Protein 7VCM (pdb70)

Solvent-accessible surface area: 34920 Å² total

Organism: Aequorea victoria (NCBI:txid6100)

Radius of gyration: 33.32 Å; Cα contacts (8 Å, |Δi|>4): 1796; chains: 2; bounding box: 73×78×94 Å

B-factor: mean 25.54, std 14.05, range [4.65, 97.0]

GO terms:
  GO:0006091 generation of precursor metabolites and energy (P, TAS)
  GO:0008218 bioluminescence (P, TAS)

Structure (mmCIF, N/CA/C/O backbone):
data_7VCM
#
_entry.id   7VCM
#
_cell.length_a   46.827
_cell.length_b   49.319
_cell.length_c   83.683
_cell.angle_alpha   89.960
_cell.angle_beta   89.970
_cell.angle_gamma   80.950
#
_symmetry.space_group_name_H-M   'P 1'
#
loop_
_entity.id
_entity.type
_entity.pdbx_description
1 polymer 'Green fluorescent protein,Potassium binding protein Kbp,Green fluorescent protein'
2 non-polymer 'POTASSIUM ION'
3 water water
#
loop_
_atom_site.group_PDB
_atom_site.id
_atom_site.type_symbol
_atom_site.label_atom_id
_atom_site.label_alt_id
_atom_site.label_comp_id
_atom_site.label_asym_id
_atom_site.label_entity_id
_atom_site.label_seq_id
_atom_site.pdbx_PDB_ins_code
_atom_site.Cartn_x
_atom_site.Cartn_y
_atom_site.Cartn_z
_atom_site.occupancy
_atom_site.B_iso_or_equiv
_atom_site.auth_seq_id
_atom_site.auth_comp_id
_atom_site.auth_asym_id
_atom_site.auth_atom_id
_atom_site.pdbx_PDB_model_num
ATOM 1 N N . SER A 1 3 ? -23.109 -3.928 9.244 1.00 63.39 3 SER A N 1
ATOM 2 C CA . SER A 1 3 ? -21.731 -3.580 9.557 1.00 54.89 3 SER A CA 1
ATOM 3 C C . SER A 1 3 ? -21.033 -4.754 10.203 1.00 43.79 3 SER A C 1
ATOM 4 O O . SER A 1 3 ? -20.208 -4.582 11.118 1.00 38.59 3 SER A O 1
ATOM 7 N N . LYS A 1 4 ? -21.174 -5.910 9.556 1.00 46.83 4 LYS A N 1
ATOM 8 C CA . LYS A 1 4 ? -20.545 -7.127 10.054 1.00 44.97 4 LYS A CA 1
ATOM 9 C C . LYS A 1 4 ? -19.024 -7.004 10.091 1.00 42.84 4 LYS A C 1
ATOM 10 O O . LYS A 1 4 ? -18.398 -7.307 11.106 1.00 37.95 4 LYS A O 1
ATOM 12 N N . GLY A 1 5 ? -18.426 -6.460 9.047 1.00 36.83 5 GLY A N 1
ATOM 13 C CA . GLY A 1 5 ? -16.999 -6.641 8.860 1.00 29.18 5 GLY A CA 1
ATOM 14 C C . GLY A 1 5 ? -16.134 -6.121 9.984 1.00 25.56 5 GLY A C 1
ATOM 15 O O . GLY A 1 5 ? -15.015 -6.603 10.176 1.00 26.44 5 GLY A O 1
ATOM 16 N N . GLU A 1 6 ? -16.617 -5.139 10.743 1.00 27.07 6 GLU A N 1
ATOM 17 C CA . GLU A 1 6 ? -15.817 -4.698 11.877 1.00 24.70 6 GLU A CA 1
ATOM 18 C C . GLU A 1 6 ? -15.497 -5.802 12.885 1.00 27.87 6 GLU A C 1
ATOM 19 O O . GLU A 1 6 ? -14.537 -5.649 13.652 1.00 27.17 6 GLU A O 1
ATOM 25 N N . GLU A 1 7 ? -16.266 -6.897 12.934 1.00 28.32 7 GLU A N 1
ATOM 26 C CA . GLU A 1 7 ? -15.961 -7.917 13.935 1.00 28.92 7 GLU A CA 1
ATOM 27 C C . GLU A 1 7 ? -14.554 -8.465 13.731 1.00 31.13 7 GLU A C 1
ATOM 28 O O . GLU A 1 7 ? -13.832 -8.746 14.696 1.00 28.04 7 GLU A O 1
ATOM 34 N N . LEU A 1 8 ? -14.155 -8.618 12.468 1.00 28.27 8 LEU A N 1
ATOM 35 C CA . LEU A 1 8 ? -12.897 -9.236 12.077 1.00 27.71 8 LEU A CA 1
ATOM 36 C C . LEU A 1 8 ? -11.672 -8.451 12.515 1.00 23.01 8 LEU A C 1
ATOM 37 O O . LEU A 1 8 ? -10.562 -8.982 12.420 1.00 19.39 8 LEU A O 1
ATOM 42 N N . PHE A 1 9 ? -11.836 -7.219 12.990 1.00 17.89 9 PHE A N 1
ATOM 43 C CA . PHE A 1 9 ? -10.701 -6.353 13.276 1.00 16.78 9 PHE A CA 1
ATOM 44 C C . PHE A 1 9 ? -10.603 -5.983 14.749 1.00 21.12 9 PHE A C 1
ATOM 45 O O . PHE A 1 9 ? -9.804 -5.108 15.106 1.00 22.13 9 PHE A O 1
ATOM 53 N N . THR A 1 10 ? -11.384 -6.629 15.617 1.00 23.15 10 THR A N 1
ATOM 54 C CA . THR A 1 10 ? -11.387 -6.250 17.024 1.00 27.81 10 THR A CA 1
ATOM 55 C C . THR A 1 10 ? -10.078 -6.604 17.716 1.00 26.70 10 THR A C 1
ATOM 56 O O . THR A 1 10 ? -9.785 -6.045 18.778 1.00 24.36 10 THR A O 1
ATOM 60 N N . GLY A 1 11 ? -9.295 -7.522 17.150 1.00 25.94 11 GLY A N 1
ATOM 61 C CA . GLY A 1 11 ? -7.999 -7.857 17.706 1.00 21.63 11 GLY A CA 1
ATOM 62 C C . GLY A 1 11 ? -6.857 -7.798 16.713 1.00 26.06 11 GLY A C 1
ATOM 63 O O . GLY A 1 11 ? -6.990 -7.211 15.636 1.00 18.42 11 GLY A O 1
ATOM 64 N N . VAL A 1 12 ? -5.726 -8.410 17.070 1.00 21.23 12 VAL A N 1
ATOM 65 C CA . VAL A 1 12 ? -4.565 -8.433 16.188 1.00 19.30 12 VAL A CA 1
ATOM 66 C C . VAL A 1 12 ? -4.807 -9.400 15.038 1.00 18.93 12 VAL A C 1
ATOM 67 O O . VAL A 1 12 ? -5.275 -10.528 15.241 1.00 14.97 12 VAL A O 1
ATOM 71 N N . VAL A 1 13 ? -4.478 -8.962 13.826 1.00 14.09 13 VAL A N 1
ATOM 72 C CA . VAL A 1 13 ? -4.769 -9.700 12.599 1.00 12.24 13 VAL A CA 1
ATOM 73 C C . VAL A 1 13 ? -3.488 -9.847 11.783 1.00 11.57 13 VAL A C 1
ATOM 74 O O . VAL A 1 13 ? -2.808 -8.842 11.525 1.00 8.91 13 VAL A O 1
ATOM 78 N N . PRO A 1 14 ? -3.115 -11.055 11.360 1.00 9.53 14 PRO A N 1
ATOM 79 C CA . PRO A 1 14 ? -1.893 -11.196 10.558 1.00 9.61 14 PRO A CA 1
ATOM 80 C C . PRO A 1 14 ? -2.119 -10.687 9.143 1.00 8.13 14 PRO A C 1
ATOM 81 O O . PRO A 1 14 ? -3.238 -10.696 8.623 1.00 10.82 14 PRO A O 1
ATOM 85 N N . ILE A 1 15 ? -1.039 -10.193 8.540 1.00 10.22 15 ILE A N 1
ATOM 86 C CA . ILE A 1 15 ? -1.081 -9.549 7.232 1.00 8.26 15 ILE A CA 1
ATOM 87 C C . ILE A 1 15 ? -0.083 -10.224 6.302 1.00 6.56 15 ILE A C 1
ATOM 88 O O . ILE A 1 15 ? 1.052 -10.517 6.694 1.00 7.90 15 ILE A O 1
ATOM 93 N N . LEU A 1 16 ? -0.522 -10.489 5.075 1.00 7.49 16 LEU A N 1
ATOM 94 C CA . LEU A 1 16 ? 0.361 -10.852 3.975 1.00 8.67 16 LEU A CA 1
ATOM 95 C C . LEU A 1 16 ? 0.264 -9.783 2.900 1.00 7.98 16 LEU A C 1
ATOM 96 O O . LEU A 1 16 ? -0.840 -9.406 2.494 1.00 8.18 16 LEU A O 1
ATOM 101 N N . VAL A 1 17 ? 1.413 -9.319 2.420 1.00 7.27 17 VAL A N 1
ATOM 102 C CA . VAL A 1 17 ? 1.477 -8.356 1.329 1.00 7.97 17 VAL A CA 1
ATOM 103 C C . VAL A 1 17 ? 2.357 -8.944 0.235 1.00 9.28 17 VAL A C 1
ATOM 104 O O . VAL A 1 17 ? 3.436 -9.477 0.518 1.00 7.56 17 VAL A O 1
ATOM 108 N N . GLU A 1 18 ? 1.899 -8.839 -1.008 1.00 8.83 18 GLU A N 1
ATOM 109 C CA . GLU A 1 18 ? 2.666 -9.295 -2.157 1.00 13.38 18 GLU A CA 1
ATOM 110 C C . GLU A 1 18 ? 2.539 -8.253 -3.252 1.00 10.73 18 GLU A C 1
ATOM 111 O O . GLU A 1 18 ? 1.425 -7.879 -3.631 1.00 12.82 18 GLU A O 1
ATOM 117 N N . LEU A 1 19 ? 3.678 -7.791 -3.759 1.00 12.24 19 LEU A N 1
ATOM 118 C CA . LEU A 1 19 ? 3.704 -6.788 -4.811 1.00 12.94 19 LEU A CA 1
ATOM 119 C C . LEU A 1 19 ? 4.580 -7.302 -5.939 1.00 13.39 19 LEU A C 1
ATOM 120 O O . LEU A 1 19 ? 5.693 -7.779 -5.695 1.00 12.94 19 LEU A O 1
ATOM 125 N N . ASP A 1 20 ? 4.079 -7.193 -7.164 1.00 13.34 20 ASP A N 1
ATOM 126 C CA . ASP A 1 20 ? 4.875 -7.417 -8.366 1.00 19.64 20 ASP A CA 1
ATOM 127 C C . ASP A 1 20 ? 4.945 -6.089 -9.103 1.00 18.64 20 ASP A C 1
ATOM 128 O O . ASP A 1 20 ? 3.914 -5.537 -9.495 1.00 17.93 20 ASP A O 1
ATOM 133 N N . GLY A 1 21 ? 6.154 -5.581 -9.297 1.00 18.83 21 GLY A N 1
ATOM 134 C CA . GLY A 1 21 ? 6.334 -4.245 -9.831 1.00 21.10 21 GLY A CA 1
ATOM 135 C C . GLY A 1 21 ? 7.288 -4.245 -11.005 1.00 23.25 21 GLY A C 1
ATOM 136 O O . GLY A 1 21 ? 8.213 -5.055 -11.079 1.00 20.06 21 GLY A O 1
ATOM 137 N N . ASP A 1 22 ? 7.039 -3.333 -11.944 1.00 22.78 22 ASP A N 1
ATOM 138 C CA . ASP A 1 22 ? 7.975 -3.087 -13.031 1.00 27.99 22 ASP A CA 1
ATOM 139 C C . ASP A 1 22 ? 7.969 -1.570 -13.221 1.00 21.56 22 ASP A C 1
ATOM 140 O O . ASP A 1 22 ? 6.936 -0.990 -13.574 1.00 21.77 22 ASP A O 1
ATOM 145 N N . VAL A 1 23 ? 9.093 -0.916 -12.937 1.00 19.87 23 VAL A N 1
ATOM 146 C CA . VAL A 1 23 ? 9.240 0.537 -13.058 1.00 24.27 23 VAL A CA 1
ATOM 147 C C . VAL A 1 23 ? 10.275 0.811 -14.140 1.00 33.16 23 VAL A C 1
ATOM 148 O O . VAL A 1 23 ? 11.475 0.586 -13.933 1.00 34.63 23 VAL A O 1
ATOM 152 N N . ASN A 1 24 ? 9.814 1.274 -15.302 1.00 34.91 24 ASN A N 1
ATOM 153 C CA . ASN A 1 24 ? 10.702 1.579 -16.423 1.00 42.41 24 ASN A CA 1
ATOM 154 C C . ASN A 1 24 ? 11.443 0.321 -16.869 1.00 42.31 24 ASN A C 1
ATOM 155 O O . ASN A 1 24 ? 12.639 0.351 -17.171 1.00 42.26 24 ASN A O 1
ATOM 160 N N . GLY A 1 25 ? 10.723 -0.798 -16.896 1.00 36.53 25 GLY A N 1
ATOM 161 C CA . GLY A 1 25 ? 11.292 -2.076 -17.257 1.00 40.76 25 GLY A CA 1
ATOM 162 C C . GLY A 1 25 ? 12.118 -2.748 -16.187 1.00 41.98 25 GLY A C 1
ATOM 163 O O . GLY A 1 25 ? 12.629 -3.850 -16.429 1.00 42.53 25 GLY A O 1
ATOM 164 N N . HIS A 1 26 ? 12.263 -2.139 -15.015 1.00 28.91 26 HIS A N 1
ATOM 165 C CA . HIS A 1 26 ? 13.028 -2.744 -13.929 1.00 34.53 26 HIS A CA 1
ATOM 166 C C . HIS A 1 26 ? 12.070 -3.531 -13.042 1.00 37.53 26 HIS A C 1
ATOM 167 O O . HIS A 1 26 ? 11.396 -2.962 -12.180 1.00 27.11 26 HIS A O 1
ATOM 174 N N . LYS A 1 27 ? 12.017 -4.846 -13.238 1.00 31.02 27 LYS A N 1
ATOM 175 C CA . LYS A 1 27 ? 11.042 -5.672 -12.543 1.00 28.09 27 LYS A CA 1
ATOM 176 C C . LYS A 1 27 ? 11.559 -6.061 -11.164 1.00 27.11 27 LYS A C 1
ATOM 177 O O . LYS A 1 27 ? 12.764 -6.218 -10.946 1.00 25.92 27 LYS A O 1
ATOM 183 N N . PHE A 1 28 ? 10.626 -6.225 -10.230 1.00 24.49 28 PHE A N 1
ATOM 184 C CA . PHE A 1 28 ? 10.977 -6.554 -8.858 1.00 19.72 28 PHE A CA 1
ATOM 185 C C . PHE A 1 28 ? 9.748 -7.127 -8.172 1.00 14.96 28 PHE A C 1
ATOM 186 O O . PHE A 1 28 ? 8.621 -6.965 -8.643 1.00 16.97 28 PHE A O 1
ATOM 194 N N . SER A 1 29 ? 9.982 -7.793 -7.044 1.00 19.17 29 SER A N 1
ATOM 195 C CA . SER A 1 29 ? 8.901 -8.322 -6.230 1.00 13.97 29 SER A CA 1
ATOM 196 C C . SER A 1 29 ? 9.191 -8.028 -4.768 1.00 16.41 29 SER A C 1
ATOM 197 O O . SER A 1 29 ? 10.347 -7.997 -4.339 1.00 16.83 29 SER A O 1
ATOM 200 N N . VAL A 1 30 ? 8.122 -7.818 -4.007 1.00 12.43 30 VAL A N 1
ATOM 201 C CA . VAL A 1 30 ? 8.208 -7.547 -2.580 1.00 15.44 30 VAL A CA 1
ATOM 202 C C . VAL A 1 30 ? 7.229 -8.461 -1.862 1.00 9.08 30 VAL A C 1
ATOM 203 O O . VAL A 1 30 ? 6.098 -8.653 -2.322 1.00 9.60 30 VAL A O 1
ATOM 207 N N . SER A 1 31 ? 7.669 -9.036 -0.745 1.00 14.79 31 SER A N 1
ATOM 208 C CA . SER A 1 31 ? 6.801 -9.785 0.151 1.00 13.93 31 SER A CA 1
ATOM 209 C C . SER A 1 31 ? 6.781 -9.079 1.497 1.00 13.60 31 SER A C 1
ATOM 210 O O . SER A 1 31 ? 7.814 -8.582 1.961 1.00 13.41 31 SER A O 1
ATOM 213 N N . GLY A 1 32 ? 5.622 -9.063 2.134 1.00 11.43 32 GLY A N 1
ATOM 214 C CA . GLY A 1 32 ? 5.481 -8.450 3.444 1.00 9.11 32 GLY A CA 1
ATOM 215 C C . GLY A 1 32 ? 4.802 -9.377 4.424 1.00 9.97 32 GLY A C 1
ATOM 216 O O . GLY A 1 32 ? 3.860 -10.087 4.074 1.00 8.89 32 GLY A O 1
ATOM 217 N N . GLU A 1 33 ? 5.290 -9.352 5.665 1.00 9.24 33 GLU A N 1
ATOM 218 C CA . GLU A 1 33 ? 4.740 -10.128 6.765 1.00 10.60 33 GLU A CA 1
ATOM 219 C C . GLU A 1 33 ? 4.602 -9.231 7.986 1.00 10.02 33 GLU A C 1
ATOM 220 O O . GLU A 1 33 ? 5.397 -8.309 8.190 1.00 11.33 33 GLU A O 1
ATOM 226 N N . GLY A 1 34 ? 3.597 -9.510 8.793 1.00 13.60 34 GLY A N 1
ATOM 227 C CA . GLY A 1 34 ? 3.370 -8.779 10.024 1.00 13.85 34 GLY A CA 1
ATOM 228 C C . GLY A 1 34 ? 1.896 -8.805 10.393 1.00 9.23 34 GLY A C 1
ATOM 229 O O . GLY A 1 34 ? 1.193 -9.770 10.106 1.00 9.70 34 GLY A O 1
ATOM 230 N N . GLU A 1 35 ? 1.442 -7.719 11.014 1.00 9.29 35 GLU A N 1
ATOM 231 C CA . GLU A 1 35 ? 0.123 -7.734 11.630 1.00 10.55 35 GLU A CA 1
ATOM 232 C C . GLU A 1 35 ? -0.381 -6.313 11.822 1.00 10.54 35 GLU A C 1
ATOM 233 O O . GLU A 1 35 ? 0.391 -5.349 11.830 1.00 10.85 35 GLU A O 1
ATOM 239 N N . GLY A 1 36 ? -1.691 -6.208 11.990 1.00 9.80 36 GLY A N 1
ATOM 240 C CA . GLY A 1 36 ? -2.327 -4.931 12.246 1.00 9.57 36 GLY A CA 1
ATOM 241 C C . GLY A 1 36 ? -3.343 -5.040 13.363 1.00 13.54 36 GLY A C 1
ATOM 242 O O . GLY A 1 36 ? -3.912 -6.105 13.620 1.00 11.82 36 GLY A O 1
ATOM 243 N N . ASP A 1 37 ? -3.571 -3.907 14.024 1.00 12.15 37 ASP A N 1
ATOM 244 C CA . ASP A 1 37 ? -4.434 -3.811 15.202 1.00 16.76 37 ASP A CA 1
ATOM 245 C C . ASP A 1 37 ? -5.314 -2.581 14.999 1.00 9.65 37 ASP A C 1
ATOM 246 O O . ASP A 1 37 ? -4.932 -1.473 15.382 1.00 17.67 37 ASP A O 1
ATOM 251 N N . ALA A 1 38 ? -6.495 -2.768 14.401 1.00 12.61 38 ALA A N 1
ATOM 252 C CA . ALA A 1 38 ? -7.267 -1.607 13.963 1.00 16.16 38 ALA A CA 1
ATOM 253 C C . ALA A 1 38 ? -7.828 -0.823 15.143 1.00 25.63 38 ALA A C 1
ATOM 254 O O . ALA A 1 38 ? -8.091 0.378 15.012 1.00 22.75 38 ALA A O 1
ATOM 256 N N . THR A 1 39 ? -8.031 -1.475 16.293 1.00 25.70 39 THR A N 1
ATOM 257 C CA . THR A 1 39 ? -8.461 -0.749 17.484 1.00 33.53 39 THR A CA 1
ATOM 258 C C . THR A 1 39 ? -7.459 0.335 17.836 1.00 33.14 39 THR A C 1
ATOM 259 O O . THR A 1 39 ? -7.833 1.361 18.420 1.00 42.42 39 THR A O 1
ATOM 263 N N . TYR A 1 40 ? -6.188 0.146 17.464 1.00 31.71 40 TYR A N 1
ATOM 264 C CA . TYR A 1 40 ? -5.189 1.185 17.693 1.00 29.07 40 TYR A CA 1
ATOM 265 C C . TYR A 1 40 ? -4.671 1.777 16.383 1.00 22.24 40 TYR A C 1
ATOM 266 O O . TYR A 1 40 ? -3.681 2.521 16.401 1.00 19.68 40 TYR A O 1
ATOM 275 N N . GLY A 1 41 ? -5.308 1.477 15.258 1.00 20.70 41 GLY A N 1
ATOM 276 C CA . GLY A 1 41 ? -4.858 1.970 13.969 1.00 20.59 41 GLY A CA 1
ATOM 277 C C . GLY A 1 41 ? -3.403 1.633 13.677 1.00 16.94 41 GLY A C 1
ATOM 278 O O . GLY A 1 41 ? -2.732 2.391 12.970 1.00 17.63 41 GLY A O 1
ATOM 279 N N . LYS A 1 42 ? -2.895 0.514 14.194 1.00 17.37 42 LYS A N 1
ATOM 280 C CA . LYS A 1 42 ? -1.456 0.279 14.246 1.00 17.02 42 LYS A CA 1
ATOM 281 C C . LYS A 1 42 ? -1.061 -0.853 13.301 1.00 15.53 42 LYS A C 1
ATOM 282 O O . LYS A 1 42 ? -1.694 -1.915 13.277 1.00 15.69 42 LYS A O 1
ATOM 288 N N . LEU A 1 43 ? 0.017 -0.631 12.555 1.00 12.39 43 LEU A N 1
ATOM 289 C CA . LEU A 1 43 ? 0.570 -1.613 11.633 1.00 12.81 43 LEU A CA 1
ATOM 290 C C . LEU A 1 43 ? 2.033 -1.879 11.946 1.00 14.03 43 LEU A C 1
ATOM 291 O O . LEU A 1 43 ? 2.824 -0.940 12.088 1.00 15.23 43 LEU A O 1
ATOM 296 N N . THR A 1 44 ? 2.394 -3.158 12.018 1.00 10.85 44 THR A N 1
ATOM 297 C CA . THR A 1 44 ? 3.775 -3.581 12.224 1.00 13.85 44 THR A CA 1
ATOM 298 C C . THR A 1 44 ? 4.109 -4.590 11.134 1.00 15.08 44 THR A C 1
ATOM 299 O O . THR A 1 44 ? 3.590 -5.712 11.135 1.00 11.51 44 THR A O 1
ATOM 303 N N . LEU A 1 45 ? 4.964 -4.185 10.199 1.00 11.07 45 LEU A N 1
ATOM 304 C CA . LEU A 1 45 ? 5.193 -4.947 8.983 1.00 12.57 45 LEU A CA 1
ATOM 305 C C . LEU A 1 45 ? 6.659 -4.870 8.602 1.00 14.31 45 LEU A C 1
ATOM 306 O O . LEU A 1 45 ? 7.319 -3.847 8.806 1.00 14.76 45 LEU A O 1
ATOM 311 N N . LYS A 1 46 ? 7.160 -5.964 8.034 1.00 12.33 46 LYS A N 1
ATOM 312 C CA . LYS A 1 46 ? 8.496 -5.993 7.464 1.00 12.93 46 LYS A CA 1
ATOM 313 C C . LYS A 1 46 ? 8.404 -6.484 6.029 1.00 11.92 46 LYS A C 1
ATOM 314 O O . LYS A 1 46 ? 7.760 -7.503 5.754 1.00 10.05 46 LYS A O 1
ATOM 320 N N . PHE A 1 47 ? 9.066 -5.771 5.126 1.00 8.70 47 PHE A N 1
ATOM 321 C CA . PHE A 1 47 ? 9.017 -6.051 3.701 1.00 10.28 47 PHE A CA 1
ATOM 322 C C . PHE A 1 47 ? 10.414 -6.417 3.226 1.00 15.20 47 PHE A C 1
ATOM 323 O O . PHE A 1 47 ? 11.410 -5.861 3.701 1.00 13.10 47 PHE A O 1
ATOM 331 N N . ILE A 1 48 ? 10.478 -7.362 2.296 1.00 13.81 48 ILE A N 1
ATOM 332 C CA . ILE A 1 48 ? 11.735 -7.857 1.754 1.00 17.02 48 ILE A CA 1
ATOM 333 C C . ILE A 1 48 ? 11.637 -7.786 0.240 1.00 13.76 48 ILE A C 1
ATOM 334 O O . ILE A 1 48 ? 10.624 -8.197 -0.337 1.00 16.42 48 ILE A O 1
ATOM 339 N N . CYS A 1 49 ? 12.673 -7.260 -0.408 1.00 14.95 49 CYS A N 1
ATOM 340 C CA . CYS A 1 49 ? 12.753 -7.374 -1.860 1.00 11.69 49 CYS A CA 1
ATOM 341 C C . CYS A 1 49 ? 13.228 -8.785 -2.192 1.00 21.00 49 CYS A C 1
ATOM 342 O O . CYS A 1 49 ? 14.382 -9.137 -1.923 1.00 17.49 49 CYS A O 1
ATOM 345 N N . THR A 1 50 ? 12.349 -9.597 -2.781 1.00 20.10 50 THR A N 1
ATOM 346 C CA . THR A 1 50 ? 12.653 -11.011 -2.967 1.00 23.79 50 THR A CA 1
ATOM 347 C C . THR A 1 50 ? 13.456 -11.275 -4.234 1.00 27.04 50 THR A C 1
ATOM 348 O O . THR A 1 50 ? 13.992 -12.378 -4.392 1.00 29.94 50 THR A O 1
ATOM 352 N N . THR A 1 51 ? 13.540 -10.297 -5.134 1.00 28.30 51 THR A N 1
ATOM 353 C CA . THR A 1 51 ? 14.257 -10.438 -6.393 1.00 25.91 51 THR A CA 1
ATOM 354 C C . THR A 1 51 ? 15.668 -9.865 -6.350 1.00 33.20 51 THR A C 1
ATOM 355 O O . THR A 1 51 ? 16.376 -9.925 -7.362 1.00 33.01 51 THR A O 1
ATOM 359 N N . GLY A 1 52 ? 16.091 -9.315 -5.215 1.00 27.14 52 GLY A N 1
ATOM 360 C CA . GLY A 1 52 ? 17.400 -8.704 -5.116 1.00 32.39 52 GLY A CA 1
ATOM 361 C C . GLY A 1 52 ? 17.380 -7.329 -4.481 1.00 33.14 52 GLY A C 1
ATOM 362 O O . GLY A 1 52 ? 16.847 -7.158 -3.380 1.00 27.15 52 GLY A O 1
ATOM 363 N N . LYS A 1 53 ? 17.952 -6.339 -5.163 1.00 31.47 53 LYS A N 1
ATOM 364 C CA . LYS A 1 53 ? 17.889 -4.957 -4.709 1.00 31.12 53 LYS A CA 1
ATOM 365 C C . LYS A 1 53 ? 16.683 -4.253 -5.318 1.00 27.85 53 LYS A C 1
ATOM 366 O O . LYS A 1 53 ? 16.369 -4.437 -6.498 1.00 24.57 53 LYS A O 1
ATOM 372 N N . LEU A 1 54 ? 16.019 -3.435 -4.509 1.00 23.67 54 LEU A N 1
ATOM 373 C CA . LEU A 1 54 ? 14.848 -2.702 -4.975 1.00 23.98 54 LEU A CA 1
ATOM 374 C C . LEU A 1 54 ? 15.287 -1.562 -5.887 1.00 25.75 54 LEU A C 1
ATOM 375 O O . LEU A 1 54 ? 16.156 -0.769 -5.502 1.00 25.28 54 LEU A O 1
ATOM 380 N N . PRO A 1 55 ? 14.723 -1.443 -7.092 1.00 18.79 55 PRO A N 1
ATOM 381 C CA . PRO A 1 55 ? 15.196 -0.416 -8.032 1.00 23.49 55 PRO A CA 1
ATOM 382 C C . PRO A 1 55 ? 14.632 0.970 -7.767 1.00 27.46 55 PRO A C 1
ATOM 383 O O . PRO A 1 55 ? 15.030 1.921 -8.448 1.00 24.26 55 PRO A O 1
ATOM 387 N N . VAL A 1 56 ? 13.719 1.107 -6.810 1.00 20.50 56 VAL A N 1
ATOM 388 C CA . VAL A 1 56 ? 13.161 2.405 -6.437 1.00 19.56 56 VAL A CA 1
ATOM 389 C C . VAL A 1 56 ? 13.324 2.569 -4.934 1.00 21.77 56 VAL A C 1
ATOM 390 O O . VAL A 1 56 ? 13.541 1.586 -4.206 1.00 20.88 56 VAL A O 1
ATOM 394 N N . PRO A 1 57 ? 13.218 3.800 -4.433 1.00 15.44 57 PRO A N 1
ATOM 395 C CA . PRO A 1 57 ? 13.304 4.000 -2.977 1.00 18.20 57 PRO A CA 1
ATOM 396 C C . PRO A 1 57 ? 12.137 3.338 -2.259 1.00 14.91 57 PRO A C 1
ATOM 397 O O . PRO A 1 57 ? 10.982 3.463 -2.672 1.00 15.08 57 PRO A O 1
ATOM 401 N N . TRP A 1 58 ? 12.454 2.629 -1.177 1.00 15.09 58 TRP A N 1
ATOM 402 C CA . TRP A 1 58 ? 11.421 2.061 -0.313 1.00 13.64 58 TRP A CA 1
ATOM 403 C C . TRP A 1 58 ? 10.335 3.065 0.042 1.00 14.29 58 TRP A C 1
ATOM 404 O O . TRP A 1 58 ? 9.147 2.717 -0.060 1.00 12.54 58 TRP A O 1
ATOM 415 N N . PRO A 1 59 ? 10.651 4.293 0.465 1.00 13.24 59 PRO A N 1
ATOM 416 C CA . PRO A 1 59 ? 9.573 5.231 0.844 1.00 12.21 59 PRO A CA 1
ATOM 417 C C . PRO A 1 59 ? 8.531 5.440 -0.240 1.00 11.00 59 PRO A C 1
ATOM 418 O O . PRO A 1 59 ? 7.366 5.724 0.077 1.00 10.51 59 PRO A O 1
ATOM 422 N N . THR A 1 60 ? 8.902 5.311 -1.517 1.00 9.15 60 THR A N 1
ATOM 423 C CA . THR A 1 60 ? 7.932 5.567 -2.572 1.00 8.22 60 THR A CA 1
ATOM 424 C C . THR A 1 60 ? 6.891 4.461 -2.674 1.00 8.06 60 THR A C 1
ATOM 425 O O . THR A 1 60 ? 5.883 4.642 -3.364 1.00 8.65 60 THR A O 1
ATOM 429 N N . LEU A 1 61 ? 7.128 3.319 -2.031 1.00 9.50 61 LEU A N 1
ATOM 430 C CA . LEU A 1 61 ? 6.211 2.187 -2.055 1.00 11.05 61 LEU A CA 1
ATOM 431 C C . LEU A 1 61 ? 5.331 2.075 -0.814 1.00 8.82 61 LEU A C 1
ATOM 432 O O . LEU A 1 61 ? 4.443 1.217 -0.786 1.00 9.88 61 LEU A O 1
ATOM 437 N N . VAL A 1 62 ? 5.566 2.891 0.214 1.00 8.11 62 VAL A N 1
ATOM 438 C CA . VAL A 1 62 ? 4.839 2.735 1.473 1.00 9.52 62 VAL A CA 1
ATOM 439 C C . VAL A 1 62 ? 3.331 2.785 1.249 1.00 7.82 62 VAL A C 1
ATOM 440 O O . VAL A 1 62 ? 2.593 1.896 1.691 1.00 9.30 62 VAL A O 1
ATOM 444 N N . THR A 1 63 ? 2.844 3.836 0.580 1.00 8.35 63 THR A N 1
ATOM 445 C CA . THR A 1 63 ? 1.402 3.989 0.409 1.00 9.27 63 THR A CA 1
ATOM 446 C C . THR A 1 63 ? 0.799 2.809 -0.338 1.00 8.26 63 THR A C 1
ATOM 447 O O . THR A 1 63 ? -0.349 2.432 -0.074 1.00 7.41 63 THR A O 1
ATOM 451 N N . THR A 1 64 ? 1.547 2.218 -1.273 1.00 7.42 64 THR A N 1
ATOM 452 C CA . THR A 1 64 ? 1.034 1.099 -2.054 1.00 5.95 64 THR A CA 1
ATOM 453 C C . THR A 1 64 ? 1.022 -0.186 -1.233 1.00 5.89 64 THR A C 1
ATOM 454 O O . THR A 1 64 ? 0.056 -0.958 -1.287 1.00 8.65 64 THR A O 1
ATOM 458 N N . LEU A 1 65 ? 2.084 -0.429 -0.477 1.00 4.65 65 LEU A N 1
ATOM 459 C CA . LEU A 1 65 ? 2.200 -1.612 0.363 1.00 6.98 65 LEU A CA 1
ATOM 460 C C . LEU A 1 65 ? 1.268 -1.558 1.569 1.00 8.14 65 LEU A C 1
ATOM 461 O O . LEU A 1 65 ? 0.695 -2.576 1.962 1.00 6.90 65 LEU A O 1
ATOM 488 N N . VAL A 1 67 ? -3.459 -1.091 3.260 1.00 9.95 69 VAL A N 1
ATOM 489 C CA . VAL A 1 67 ? -4.390 -1.893 4.043 1.00 7.60 69 VAL A CA 1
ATOM 490 C C . VAL A 1 67 ? -5.118 -0.973 5.019 1.00 9.73 69 VAL A C 1
ATOM 491 O O . VAL A 1 67 ? -5.008 -1.123 6.233 1.00 7.54 69 VAL A O 1
ATOM 495 N N . GLN A 1 68 ? -5.870 -0.017 4.466 1.00 6.76 70 GLN A N 1
ATOM 496 C CA . GLN A 1 68 ? -6.503 1.030 5.263 1.00 9.80 70 GLN A CA 1
ATOM 497 C C . GLN A 1 68 ? -7.676 0.521 6.087 1.00 10.14 70 GLN A C 1
ATOM 498 O O . GLN A 1 68 ? -8.232 1.287 6.881 1.00 9.56 70 GLN A O 1
ATOM 504 N N . CYS A 1 69 ? -8.061 -0.744 5.922 1.00 8.25 71 CYS A N 1
ATOM 505 C CA . CYS A 1 69 ? -8.977 -1.380 6.861 1.00 12.75 71 CYS A CA 1
ATOM 506 C C . CYS A 1 69 ? -8.428 -1.417 8.283 1.00 13.22 71 CYS A C 1
ATOM 507 O O . CYS A 1 69 ? -9.194 -1.666 9.222 1.00 13.05 71 CYS A O 1
ATOM 510 N N . PHE A 1 70 ? -7.128 -1.191 8.466 1.00 11.03 72 PHE A N 1
ATOM 511 C CA . PHE A 1 70 ? -6.506 -1.124 9.786 1.00 11.19 72 PHE A CA 1
ATOM 512 C C . PHE A 1 70 ? -6.451 0.289 10.366 1.00 11.86 72 PHE A C 1
ATOM 513 O O . PHE A 1 70 ? -5.843 0.477 11.424 1.00 10.86 72 PHE A O 1
ATOM 521 N N . SER A 1 71 ? -7.071 1.271 9.712 1.00 10.61 73 SER A N 1
ATOM 522 C CA . SER A 1 71 ? -7.197 2.610 10.275 1.00 12.91 73 SER A CA 1
ATOM 523 C C . SER A 1 71 ? -8.070 2.562 11.521 1.00 13.29 73 SER A C 1
ATOM 524 O O . SER A 1 71 ? -9.054 1.818 11.580 1.00 13.38 73 SER A O 1
ATOM 527 N N . ARG A 1 72 ? -7.708 3.367 12.523 1.00 15.82 74 ARG A N 1
ATOM 528 C CA . ARG A 1 72 ? -8.556 3.518 13.704 1.00 19.21 74 ARG A CA 1
ATOM 529 C C . ARG A 1 72 ? -9.736 4.418 13.334 1.00 17.48 74 ARG A C 1
ATOM 530 O O . ARG A 1 72 ? -9.558 5.619 13.117 1.00 18.51 74 ARG A O 1
ATOM 538 N N . TYR A 1 73 ? -10.942 3.859 13.256 1.00 19.75 75 TYR A N 1
ATOM 539 C CA . TYR A 1 73 ? -12.134 4.684 13.101 1.00 17.32 75 TYR A CA 1
ATOM 540 C C . TYR A 1 73 ? -12.822 4.841 14.450 1.00 28.67 75 TYR A C 1
ATOM 541 O O . TYR A 1 73 ? -13.490 3.902 14.913 1.00 25.01 75 TYR A O 1
ATOM 550 N N . PRO A 1 74 ? -12.718 5.996 15.107 1.00 27.92 76 PRO A N 1
ATOM 551 C CA . PRO A 1 74 ? -13.417 6.188 16.388 1.00 29.00 76 PRO A CA 1
ATOM 552 C C . PRO A 1 74 ? -14.919 5.972 16.269 1.00 27.29 76 PRO A C 1
ATOM 553 O O . PRO A 1 74 ? -15.494 5.862 15.186 1.00 22.91 76 PRO A O 1
ATOM 557 N N . ASP A 1 75 ? -15.553 5.885 17.437 1.00 36.84 77 ASP A N 1
ATOM 558 C CA . ASP A 1 75 ? -16.934 5.426 17.520 1.00 36.24 77 ASP A CA 1
ATOM 559 C C . ASP A 1 75 ? -17.870 6.250 16.646 1.00 34.14 77 ASP A C 1
ATOM 560 O O . ASP A 1 75 ? -18.726 5.696 15.943 1.00 23.94 77 ASP A O 1
ATOM 565 N N . HIS A 1 76 ? -17.728 7.576 16.680 1.00 28.21 78 HIS A N 1
ATOM 566 C CA . HIS A 1 76 ? -18.552 8.455 15.865 1.00 28.85 78 HIS A CA 1
ATOM 567 C C . HIS A 1 76 ? -18.239 8.347 14.382 1.00 32.86 78 HIS A C 1
ATOM 568 O O . HIS A 1 76 ? -19.036 8.820 13.567 1.00 30.00 78 HIS A O 1
ATOM 575 N N . MET A 1 77 ? -17.114 7.735 14.014 1.00 28.63 79 MET A N 1
ATOM 576 C CA . MET A 1 77 ? -16.717 7.606 12.619 1.00 30.94 79 MET A CA 1
ATOM 577 C C . MET A 1 77 ? -17.046 6.250 12.009 1.00 28.34 79 MET A C 1
ATOM 578 O O . MET A 1 77 ? -16.874 6.082 10.796 1.00 29.47 79 MET A O 1
ATOM 583 N N . LYS A 1 78 ? -17.514 5.281 12.802 1.00 33.84 80 LYS A N 1
ATOM 584 C CA . LYS A 1 78 ? -17.726 3.940 12.267 1.00 26.66 80 LYS A CA 1
ATOM 585 C C . LYS A 1 78 ? -18.746 3.924 11.134 1.00 32.82 80 LYS A C 1
ATOM 586 O O . LYS A 1 78 ? -18.709 3.010 10.303 1.00 28.93 80 LYS A O 1
ATOM 592 N N . GLN A 1 79 ? -19.662 4.898 11.078 1.00 27.01 81 GLN A N 1
ATOM 593 C CA . GLN A 1 79 ? -20.567 4.960 9.936 1.00 29.75 81 GLN A CA 1
ATOM 594 C C . GLN A 1 79 ? -19.798 5.132 8.634 1.00 33.38 81 GLN A C 1
ATOM 595 O O . GLN A 1 79 ? -20.309 4.770 7.567 1.00 29.79 81 GLN A O 1
ATOM 601 N N . HIS A 1 80 ? -18.583 5.678 8.704 1.00 29.23 82 HIS A N 1
ATOM 602 C CA . HIS A 1 80 ? -17.829 6.089 7.526 1.00 26.68 82 HIS A CA 1
ATOM 603 C C . HIS A 1 80 ? -16.683 5.143 7.183 1.00 23.69 82 HIS A C 1
ATOM 604 O O . HIS A 1 80 ? -15.830 5.493 6.359 1.00 25.38 82 HIS A O 1
ATOM 611 N N . ASP A 1 81 ? -16.630 3.960 7.791 1.00 20.60 83 ASP A N 1
ATOM 612 C CA . ASP A 1 81 ? -15.513 3.040 7.572 1.00 15.69 83 ASP A CA 1
ATOM 613 C C . ASP A 1 81 ? -15.875 2.088 6.435 1.00 19.09 83 ASP A C 1
ATOM 614 O O . ASP A 1 81 ? -16.364 0.974 6.636 1.00 19.21 83 ASP A O 1
ATOM 619 N N . PHE A 1 82 ? -15.645 2.557 5.206 1.00 12.14 84 PHE A N 1
ATOM 620 C CA . PHE A 1 82 ? -15.870 1.708 4.042 1.00 15.83 84 PHE A CA 1
ATOM 621 C C . PHE A 1 82 ? -14.987 0.465 4.082 1.00 15.84 84 PHE A C 1
ATOM 622 O O . PHE A 1 82 ? -15.419 -0.628 3.696 1.00 15.86 84 PHE A O 1
ATOM 630 N N . PHE A 1 83 ? -13.750 0.616 4.556 1.00 15.40 85 PHE A N 1
ATOM 631 C CA . PHE A 1 83 ? -12.739 -0.419 4.363 1.00 11.04 85 PHE A CA 1
ATOM 632 C C . PHE A 1 83 ? -13.130 -1.718 5.054 1.00 12.79 85 PHE A C 1
ATOM 633 O O . PHE A 1 83 ? -13.080 -2.794 4.448 1.00 11.47 85 PHE A O 1
ATOM 641 N N . LYS A 1 84 ? -13.536 -1.638 6.322 1.00 14.38 86 LYS A N 1
ATOM 642 C CA . LYS A 1 84 ? -13.943 -2.843 7.036 1.00 14.47 86 LYS A CA 1
ATOM 643 C C . LYS A 1 84 ? -15.301 -3.346 6.568 1.00 17.03 86 LYS A C 1
ATOM 644 O O . LYS A 1 84 ? -15.534 -4.560 6.546 1.00 19.32 86 LYS A O 1
ATOM 650 N N . SER A 1 85 ? -16.210 -2.441 6.203 1.00 18.09 87 SER A N 1
ATOM 651 C CA . SER A 1 85 ? -17.541 -2.866 5.792 1.00 20.75 87 SER A CA 1
ATOM 652 C C . SER A 1 85 ? -17.490 -3.767 4.568 1.00 22.95 87 SER A C 1
ATOM 653 O O . SER A 1 85 ? -18.428 -4.539 4.339 1.00 26.74 87 SER A O 1
ATOM 656 N N . ALA A 1 86 ? -16.416 -3.695 3.782 1.00 17.60 88 ALA A N 1
ATOM 657 C CA . ALA A 1 86 ? -16.281 -4.534 2.601 1.00 17.30 88 ALA A CA 1
ATOM 658 C C . ALA A 1 86 ? -15.686 -5.901 2.918 1.00 15.50 88 ALA A C 1
ATOM 659 O O . ALA A 1 86 ? -15.734 -6.793 2.066 1.00 19.71 88 ALA A O 1
ATOM 661 N N . MET A 1 87 ? -15.145 -6.086 4.120 1.00 15.98 89 MET A N 1
ATOM 662 C CA . MET A 1 87 ? -14.561 -7.348 4.541 1.00 14.45 89 MET A CA 1
ATOM 663 C C . MET A 1 87 ? -15.660 -8.343 4.918 1.00 20.63 89 MET A C 1
ATOM 664 O O . MET A 1 87 ? -16.730 -7.948 5.388 1.00 18.38 89 MET A O 1
ATOM 669 N N . PRO A 1 88 ? -15.413 -9.648 4.747 1.00 16.35 90 PRO A N 1
ATOM 670 C CA . PRO A 1 88 ? -14.132 -10.238 4.324 1.00 14.92 90 PRO A CA 1
ATOM 671 C C . PRO A 1 88 ? -13.933 -10.384 2.825 1.00 18.16 90 PRO A C 1
ATOM 672 O O . PRO A 1 88 ? -12.831 -10.745 2.403 1.00 16.35 90 PRO A O 1
ATOM 676 N N . GLU A 1 89 ? -14.961 -10.112 2.026 1.00 16.92 91 GLU A N 1
ATOM 677 C CA . GLU A 1 89 ? -14.803 -10.292 0.591 1.00 20.47 91 GLU A CA 1
ATOM 678 C C . GLU A 1 89 ? -13.798 -9.301 0.015 1.00 16.91 91 GLU A C 1
ATOM 679 O O . GLU A 1 89 ? -13.069 -9.635 -0.927 1.00 17.58 91 GLU A O 1
ATOM 685 N N . GLY A 1 90 ? -13.740 -8.094 0.564 1.00 15.91 92 GLY A N 1
ATOM 686 C CA . GLY A 1 90 ? -12.635 -7.186 0.325 1.00 14.68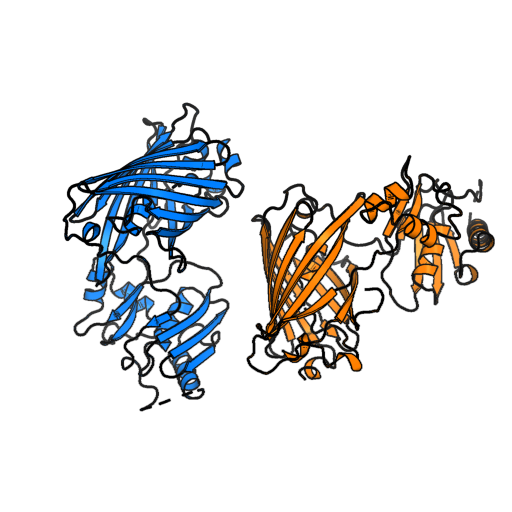 92 GLY A CA 1
ATOM 687 C C . GLY A 1 90 ? -12.985 -6.089 -0.657 1.00 19.02 92 GLY A C 1
ATOM 688 O O . GLY A 1 90 ? -14.146 -5.858 -1.008 1.00 16.94 92 GLY A O 1
ATOM 689 N N . TYR A 1 91 ? -11.937 -5.404 -1.117 1.00 16.08 93 TYR A N 1
ATOM 690 C CA . TYR A 1 91 ? -12.103 -4.352 -2.109 1.00 15.56 93 TYR A CA 1
ATOM 691 C C . TYR A 1 91 ? -10.926 -4.344 -3.073 1.00 17.64 93 TYR A C 1
ATOM 692 O O . TYR A 1 91 ? -9.844 -4.858 -2.780 1.00 13.19 93 TYR A O 1
ATOM 701 N N . ILE A 1 92 ? -11.159 -3.733 -4.229 1.00 13.94 94 ILE A N 1
ATOM 702 C CA . ILE A 1 92 ? -10.103 -3.404 -5.176 1.00 13.06 94 ILE A CA 1
ATOM 703 C C . ILE A 1 92 ? -9.660 -1.979 -4.890 1.00 14.66 94 ILE A C 1
ATOM 704 O O . ILE A 1 92 ? -10.497 -1.085 -4.722 1.00 17.94 94 ILE A O 1
ATOM 709 N N . GLN A 1 93 ? -8.349 -1.762 -4.837 1.00 15.20 95 GLN A N 1
ATOM 710 C CA . GLN A 1 93 ? -7.785 -0.443 -4.578 1.00 14.27 95 GLN A CA 1
ATOM 711 C C . GLN A 1 93 ? -6.893 -0.098 -5.758 1.00 13.58 95 GLN A C 1
ATOM 712 O O . GLN A 1 93 ? -5.951 -0.835 -6.066 1.00 14.14 95 GLN A O 1
ATOM 718 N N . GLU A 1 94 ? -7.196 1.015 -6.417 1.00 14.10 96 GLU A N 1
ATOM 719 C CA . GLU A 1 94 ? -6.431 1.488 -7.557 1.00 14.27 96 GLU A CA 1
ATOM 720 C C . GLU A 1 94 ? -5.944 2.896 -7.270 1.00 14.11 96 GLU A C 1
ATOM 721 O O . GLU A 1 94 ? -6.664 3.707 -6.679 1.00 14.45 96 GLU A O 1
ATOM 727 N N . ARG A 1 95 ? -4.722 3.181 -7.696 1.00 12.04 97 ARG A N 1
ATOM 728 C CA . ARG A 1 95 ? -4.176 4.517 -7.565 1.00 12.13 97 ARG A CA 1
ATOM 729 C C . ARG A 1 95 ? -3.364 4.877 -8.798 1.00 14.21 97 ARG A C 1
ATOM 730 O O . ARG A 1 95 ? -2.828 4.006 -9.489 1.00 12.49 97 ARG A O 1
ATOM 738 N N . THR A 1 96 ? -3.286 6.177 -9.057 1.00 15.42 98 THR A N 1
ATOM 739 C CA . THR A 1 96 ? -2.207 6.766 -9.836 1.00 15.39 98 THR A CA 1
ATOM 740 C C . THR A 1 96 ? -1.424 7.672 -8.894 1.00 11.50 98 THR A C 1
ATOM 741 O O . THR A 1 96 ? -2.019 8.434 -8.125 1.00 15.12 98 THR A O 1
ATOM 745 N N . ILE A 1 97 ? -0.101 7.577 -8.944 1.00 10.81 99 ILE A N 1
ATOM 746 C CA . ILE A 1 97 ? 0.783 8.383 -8.112 1.00 13.65 99 ILE A CA 1
ATOM 747 C C . ILE A 1 97 ? 1.669 9.176 -9.058 1.00 13.02 99 ILE A C 1
ATOM 748 O O . ILE A 1 97 ? 2.519 8.601 -9.749 1.00 15.80 99 ILE A O 1
ATOM 753 N N . PHE A 1 98 ? 1.484 10.494 -9.078 1.00 14.69 100 PHE A N 1
ATOM 754 C CA . PHE A 1 98 ? 2.266 11.383 -9.932 1.00 15.59 100 PHE A CA 1
ATOM 755 C C . PHE A 1 98 ? 3.407 11.972 -9.112 1.00 12.47 100 PHE A C 1
ATOM 756 O O . PHE A 1 98 ? 3.173 12.787 -8.216 1.00 12.73 100 PHE A O 1
ATOM 764 N N . PHE A 1 99 ? 4.637 11.576 -9.425 1.00 15.34 101 PHE A N 1
ATOM 765 C CA . PHE A 1 99 ? 5.810 12.195 -8.817 1.00 14.11 101 PHE A CA 1
ATOM 766 C C . PHE A 1 99 ? 6.146 13.479 -9.571 1.00 21.61 101 PHE A C 1
ATOM 767 O O . PHE A 1 99 ? 6.468 13.435 -10.763 1.00 18.43 101 PHE A O 1
ATOM 775 N N . LYS A 1 100 ? 6.073 14.615 -8.881 1.00 17.12 102 LYS A N 1
ATOM 776 C CA . LYS A 1 100 ? 6.252 15.908 -9.527 1.00 20.26 102 LYS A CA 1
ATOM 777 C C . LYS A 1 100 ? 7.594 15.962 -10.246 1.00 18.38 102 LYS A C 1
ATOM 778 O O . LYS A 1 100 ? 8.636 15.634 -9.667 1.00 18.24 102 LYS A O 1
ATOM 784 N N . ASP A 1 101 ? 7.557 16.376 -11.512 1.00 22.18 103 ASP A N 1
ATOM 785 C CA . ASP A 1 101 ? 8.751 16.503 -12.350 1.00 23.09 103 ASP A CA 1
ATOM 786 C C . ASP A 1 101 ? 9.439 15.157 -12.568 1.00 27.16 103 ASP A C 1
ATOM 787 O O . ASP A 1 101 ? 10.666 15.075 -12.654 1.00 22.67 103 ASP A O 1
ATOM 792 N N . ASP A 1 102 ? 8.642 14.092 -12.680 1.00 28.26 104 ASP A N 1
ATOM 793 C CA . ASP A 1 102 ? 9.182 12.752 -12.882 1.00 24.99 104 ASP A CA 1
ATOM 794 C C . ASP A 1 102 ? 8.068 11.798 -13.300 1.00 27.85 104 ASP A C 1
ATOM 795 O O . ASP A 1 102 ? 7.015 12.236 -13.776 1.00 27.18 104 ASP A O 1
ATOM 800 N N . GLY A 1 103 ? 8.287 10.496 -13.129 1.00 26.61 105 GLY A N 1
ATOM 801 C CA . GLY A 1 103 ? 7.359 9.496 -13.611 1.00 27.61 105 GLY A CA 1
ATOM 802 C C . GLY A 1 103 ? 6.148 9.335 -12.710 1.00 26.81 105 GLY A C 1
ATOM 803 O O . GLY A 1 103 ? 5.937 10.077 -11.749 1.00 21.54 105 GLY A O 1
ATOM 804 N N . ASN A 1 104 ? 5.337 8.328 -13.034 1.00 22.21 106 ASN A N 1
ATOM 805 C CA . ASN A 1 104 ? 4.163 8.000 -12.240 1.00 17.56 106 ASN A CA 1
ATOM 806 C C . ASN A 1 104 ? 4.053 6.502 -12.004 1.00 22.82 106 ASN A C 1
ATOM 807 O O . ASN A 1 104 ? 4.502 5.689 -12.817 1.00 22.64 106 ASN A O 1
ATOM 812 N N . TYR A 1 105 ? 3.427 6.149 -10.885 1.00 19.25 107 TYR A N 1
ATOM 813 C CA . TYR A 1 105 ? 3.049 4.771 -10.602 1.00 16.19 107 TYR A CA 1
ATOM 814 C C . TYR A 1 105 ? 1.551 4.600 -10.841 1.00 14.29 107 TYR A C 1
ATOM 815 O O . TYR A 1 105 ? 0.758 5.477 -10.490 1.00 16.31 107 TYR A O 1
ATOM 824 N N . LYS A 1 106 ? 1.162 3.475 -11.436 1.00 16.55 108 LYS A N 1
ATOM 825 C CA . LYS A 1 106 ? -0.231 3.042 -11.450 1.00 18.42 108 LYS A CA 1
ATOM 826 C C . LYS A 1 106 ? -0.296 1.703 -10.735 1.00 16.18 108 LYS A C 1
ATOM 827 O O . LYS A 1 106 ? 0.515 0.812 -11.010 1.00 15.27 108 LYS A O 1
ATOM 833 N N . THR A 1 107 ? -1.247 1.565 -9.819 1.00 16.74 109 THR A N 1
ATOM 834 C CA . THR A 1 107 ? -1.327 0.394 -8.962 1.00 14.40 109 THR A CA 1
ATOM 835 C C . THR A 1 107 ? -2.742 -0.157 -8.960 1.00 13.48 109 THR A C 1
ATOM 836 O O . THR A 1 107 ? -3.718 0.597 -9.013 1.00 11.80 109 THR A O 1
ATOM 840 N N . ARG A 1 108 ? -2.838 -1.482 -8.900 1.00 15.54 110 ARG A N 1
ATOM 841 C CA . ARG A 1 108 ? -4.098 -2.177 -8.690 1.00 19.59 110 ARG A CA 1
ATOM 842 C C . ARG A 1 108 ? -3.847 -3.248 -7.642 1.00 15.20 110 ARG A C 1
ATOM 843 O O . ARG A 1 108 ? -2.912 -4.043 -7.776 1.00 15.32 110 ARG A O 1
ATOM 851 N N . ALA A 1 109 ? -4.675 -3.265 -6.602 1.00 16.03 111 ALA A N 1
ATOM 852 C CA . ALA A 1 109 ? -4.478 -4.178 -5.488 1.00 16.89 111 ALA A CA 1
ATOM 853 C C . ALA A 1 109 ? -5.809 -4.809 -5.117 1.00 17.31 111 ALA A C 1
ATOM 854 O O . ALA A 1 109 ? -6.868 -4.190 -5.248 1.00 17.34 111 ALA A O 1
ATOM 856 N N . GLU A 1 110 ? -5.737 -6.043 -4.634 1.00 15.64 112 GLU A N 1
ATOM 857 C CA . GLU A 1 110 ? -6.873 -6.715 -4.027 1.00 16.25 112 GLU A CA 1
ATOM 858 C C . GLU A 1 110 ? -6.583 -6.857 -2.542 1.00 12.04 112 GLU A C 1
ATOM 859 O O . GLU A 1 110 ? -5.539 -7.396 -2.160 1.00 11.44 112 GLU A O 1
ATOM 865 N N . VAL A 1 111 ? -7.506 -6.381 -1.713 1.00 11.89 113 VAL A N 1
ATOM 866 C CA . VAL A 1 111 ? -7.367 -6.425 -0.264 1.00 10.07 113 VAL A CA 1
ATOM 867 C C . VAL A 1 111 ? -8.550 -7.215 0.268 1.00 12.96 113 VAL A C 1
ATOM 868 O O . VAL A 1 111 ? -9.705 -6.832 0.048 1.00 13.92 113 VAL A O 1
ATOM 872 N N . LYS A 1 112 ? -8.272 -8.300 0.977 1.00 14.48 114 LYS A N 1
ATOM 873 C CA . LYS A 1 112 ? -9.332 -9.238 1.316 1.00 13.66 114 LYS A CA 1
ATOM 874 C C . LYS A 1 112 ? -8.787 -10.237 2.322 1.00 13.71 114 LYS A C 1
ATOM 875 O O . LYS A 1 112 ? -7.572 -10.436 2.426 1.00 11.54 114 LYS A O 1
ATOM 881 N N . PHE A 1 113 ? -9.700 -10.885 3.045 1.00 10.55 115 PHE A N 1
ATOM 882 C CA . PHE A 1 113 ? -9.288 -11.960 3.935 1.00 13.37 115 PHE A CA 1
ATOM 883 C C . PHE A 1 113 ? -9.133 -13.252 3.134 1.00 16.24 115 PHE A C 1
ATOM 884 O O . PHE A 1 113 ? -9.921 -13.539 2.230 1.00 13.83 115 PHE A O 1
ATOM 892 N N . GLU A 1 114 ? -8.119 -14.038 3.490 1.00 17.82 116 GLU A N 1
ATOM 893 C CA . GLU A 1 114 ? -7.938 -15.408 3.011 1.00 15.75 116 GLU A CA 1
ATOM 894 C C . GLU A 1 114 ? -7.701 -16.209 4.288 1.00 15.91 116 GLU A C 1
ATOM 895 O O . GLU A 1 114 ? -6.624 -16.131 4.888 1.00 12.37 116 GLU A O 1
ATOM 901 N N . GLY A 1 115 ? -8.710 -16.960 4.726 1.00 14.80 117 GLY A N 1
ATOM 902 C CA . GLY A 1 115 ? -8.632 -17.525 6.064 1.00 15.86 117 GLY A CA 1
ATOM 903 C C . GLY A 1 115 ? -8.653 -16.413 7.096 1.00 13.90 117 GLY A C 1
ATOM 904 O O . GLY A 1 115 ? -9.426 -15.452 6.999 1.00 16.80 117 GLY A O 1
ATOM 905 N N . ASP A 1 116 ? -7.787 -16.538 8.095 1.00 12.57 118 ASP A N 1
ATOM 906 C CA . ASP A 1 116 ? -7.703 -15.567 9.175 1.00 13.27 118 ASP A CA 1
ATOM 907 C C . ASP A 1 116 ? -6.752 -14.417 8.857 1.00 10.64 118 ASP A C 1
ATOM 908 O O . ASP A 1 116 ? -6.500 -13.577 9.729 1.00 12.52 118 ASP A O 1
ATOM 913 N N . THR A 1 117 ? -6.216 -14.366 7.642 1.00 15.63 119 THR A N 1
ATOM 914 C CA . THR A 1 117 ? -5.173 -13.418 7.270 1.00 11.26 119 THR A CA 1
ATOM 915 C C . THR A 1 117 ? -5.698 -12.398 6.267 1.00 9.24 119 THR A C 1
ATOM 916 O O . THR A 1 117 ? -6.342 -12.763 5.278 1.00 11.46 119 THR A O 1
ATOM 920 N N . LEU A 1 118 ? -5.395 -11.127 6.515 1.00 7.73 120 LEU A N 1
ATOM 921 C CA . LEU A 1 118 ? -5.720 -10.047 5.595 1.00 8.20 120 LEU A CA 1
ATOM 922 C C . LEU A 1 118 ? -4.587 -9.937 4.585 1.00 8.60 120 LEU A C 1
ATOM 923 O O . LEU A 1 118 ? -3.430 -9.722 4.964 1.00 7.91 120 LEU A O 1
ATOM 928 N N . VAL A 1 119 ? -4.919 -10.093 3.305 1.00 6.06 121 VAL A N 1
ATOM 929 C CA . VAL A 1 119 ? -3.934 -10.153 2.233 1.00 9.52 121 VAL A CA 1
ATOM 930 C C . VAL A 1 119 ? -4.082 -8.918 1.353 1.00 9.52 121 VAL A C 1
ATOM 931 O O . VAL A 1 119 ? -5.200 -8.499 1.035 1.00 8.44 121 VAL A O 1
ATOM 935 N N . ASN A 1 120 ? -2.949 -8.334 0.965 1.00 6.87 122 ASN A N 1
ATOM 936 C CA . ASN A 1 120 ? -2.906 -7.217 0.025 1.00 9.34 122 ASN A CA 1
ATOM 937 C C . ASN A 1 120 ? -2.003 -7.646 -1.126 1.00 10.22 122 ASN A C 1
ATOM 938 O O . ASN A 1 120 ? -0.779 -7.695 -0.977 1.00 8.34 122 ASN A O 1
ATOM 943 N N . ARG A 1 121 ? -2.609 -7.960 -2.270 1.00 9.75 123 ARG A N 1
ATOM 944 C CA . ARG A 1 121 ? -1.885 -8.369 -3.470 1.00 14.02 123 ARG A CA 1
ATOM 945 C C . ARG A 1 121 ? -1.935 -7.262 -4.509 1.00 12.60 123 ARG A C 1
ATOM 946 O O . ARG A 1 121 ? -3.022 -6.831 -4.909 1.00 12.40 123 ARG A O 1
ATOM 954 N N . ILE A 1 122 ? -0.766 -6.831 -4.970 1.00 13.67 124 ILE A N 1
ATOM 955 C CA . ILE A 1 122 ? -0.642 -5.575 -5.697 1.00 12.46 124 ILE A CA 1
ATOM 956 C C . ILE A 1 122 ? 0.092 -5.813 -7.006 1.00 11.61 124 ILE A C 1
ATOM 957 O O . ILE A 1 122 ? 1.058 -6.581 -7.055 1.00 12.43 124 ILE A O 1
ATOM 962 N N . GLU A 1 123 ? -0.375 -5.154 -8.066 1.00 14.51 125 GLU A N 1
ATOM 963 C CA . GLU A 1 123 ? 0.383 -4.963 -9.298 1.00 21.38 125 GLU A CA 1
ATOM 964 C C . GLU A 1 123 ? 0.718 -3.485 -9.459 1.00 15.75 125 GLU A C 1
ATOM 965 O O . GLU A 1 123 ? -0.168 -2.632 -9.347 1.00 12.59 125 GLU A O 1
ATOM 971 N N . LEU A 1 124 ? 1.989 -3.184 -9.727 1.00 18.20 126 LEU A N 1
ATOM 972 C CA . LEU A 1 124 ? 2.453 -1.809 -9.890 1.00 18.96 126 LEU A CA 1
ATOM 973 C C . LEU A 1 124 ? 3.189 -1.672 -11.214 1.00 20.24 126 LEU A C 1
ATOM 974 O O . LEU A 1 124 ? 4.066 -2.485 -11.524 1.00 19.44 126 LEU A O 1
ATOM 979 N N . LYS A 1 125 ? 2.858 -0.628 -11.975 1.00 25.22 127 LYS A N 1
ATOM 980 C CA . LYS A 1 125 ? 3.596 -0.284 -13.188 1.00 25.54 127 LYS A CA 1
ATOM 981 C C . LYS A 1 125 ? 3.997 1.187 -13.139 1.00 21.49 127 LYS A C 1
ATOM 982 O O . LYS A 1 125 ? 3.119 2.063 -13.100 1.00 20.16 127 LYS A O 1
ATOM 988 N N . GLY A 1 126 ? 5.317 1.438 -13.165 1.00 18.43 128 GLY A N 1
ATOM 989 C CA . GLY A 1 126 ? 5.892 2.793 -13.207 1.00 28.63 128 GLY A CA 1
ATOM 990 C C . GLY A 1 126 ? 6.550 3.051 -14.557 1.00 36.46 128 GLY A C 1
ATOM 991 O O . GLY A 1 126 ? 7.275 2.190 -15.084 1.00 29.96 128 GLY A O 1
ATOM 992 N N . ILE A 1 127 ? 6.267 4.234 -15.126 1.00 38.01 129 ILE A N 1
ATOM 993 C CA . ILE A 1 127 ? 6.799 4.628 -16.428 1.00 39.51 129 ILE A CA 1
ATOM 994 C C . ILE A 1 127 ? 7.152 6.109 -16.421 1.00 39.44 129 ILE A C 1
ATOM 995 O O . ILE A 1 127 ? 6.654 6.892 -15.606 1.00 31.41 129 ILE A O 1
ATOM 1000 N N . ASP A 1 128 ? 8.002 6.490 -17.377 1.00 41.69 130 ASP A N 1
ATOM 1001 C CA . ASP A 1 128 ? 8.356 7.878 -17.655 1.00 34.53 130 ASP A CA 1
ATOM 1002 C C . ASP A 1 128 ? 9.321 8.447 -16.621 1.00 31.54 130 ASP A C 1
ATOM 1003 O O . ASP A 1 128 ? 9.468 9.670 -16.525 1.00 33.76 130 ASP A O 1
ATOM 1008 N N . PHE A 1 129 ? 9.985 7.607 -15.837 1.00 31.15 131 PHE A N 1
ATOM 1009 C CA . PHE A 1 129 ? 10.887 8.107 -14.813 1.00 31.83 131 PHE A CA 1
ATOM 1010 C C . PHE A 1 129 ? 12.234 8.427 -15.436 1.00 40.54 131 PHE A C 1
ATOM 1011 O O . PHE A 1 129 ? 12.657 7.799 -16.411 1.00 41.62 131 PHE A O 1
ATOM 1019 N N . LYS A 1 130 ? 12.907 9.416 -14.862 1.00 34.69 132 LYS A N 1
ATOM 1020 C CA . LYS A 1 130 ? 14.220 9.835 -15.325 1.00 40.32 132 LYS A CA 1
ATOM 1021 C C . LYS A 1 130 ? 15.279 8.980 -14.646 1.00 44.25 132 LYS A C 1
ATOM 1022 O O . LYS A 1 130 ? 15.348 8.934 -13.414 1.00 34.83 132 LYS A O 1
ATOM 1028 N N . GLU A 1 131 ? 16.093 8.295 -15.452 1.00 45.48 133 GLU A N 1
ATOM 1029 C CA . GLU A 1 131 ? 16.989 7.277 -14.921 1.00 49.08 133 GLU A CA 1
ATOM 1030 C C . GLU A 1 131 ? 18.038 7.868 -13.990 1.00 48.14 133 GLU A C 1
ATOM 1031 O O . GLU A 1 131 ? 18.712 7.110 -13.284 1.00 50.47 133 GLU A O 1
ATOM 1037 N N . ASP A 1 132 ? 18.187 9.193 -13.967 1.00 54.23 134 ASP A N 1
ATOM 1038 C CA . ASP A 1 132 ? 18.948 9.878 -12.929 1.00 50.74 134 ASP A CA 1
ATOM 1039 C C . ASP A 1 132 ? 18.057 10.780 -12.085 1.00 45.79 134 ASP A C 1
ATOM 1040 O O . ASP A 1 132 ? 18.570 11.624 -11.339 1.00 43.93 134 ASP A O 1
ATOM 1045 N N . GLY A 1 133 ? 16.738 10.620 -12.183 1.00 43.46 135 GLY A N 1
ATOM 1046 C CA . GLY A 1 133 ? 15.796 11.328 -11.338 1.00 31.60 135 GLY A CA 1
ATOM 1047 C C . GLY A 1 133 ? 15.918 10.974 -9.873 1.00 27.79 135 GLY A C 1
ATOM 1048 O O . GLY A 1 133 ? 16.795 10.195 -9.487 1.00 30.99 135 GLY A O 1
ATOM 1049 N N . ASN A 1 134 ? 15.037 11.538 -9.040 1.00 26.49 136 ASN A N 1
ATOM 1050 C CA . ASN A 1 134 ? 15.103 11.253 -7.612 1.00 24.50 136 ASN A CA 1
ATOM 1051 C C . ASN A 1 134 ? 14.686 9.819 -7.305 1.00 20.48 136 ASN A C 1
ATOM 1052 O O . ASN A 1 134 ? 15.110 9.254 -6.291 1.00 22.77 136 ASN A O 1
ATOM 1057 N N . ILE A 1 135 ? 13.850 9.221 -8.144 1.00 19.78 137 ILE A N 1
ATOM 1058 C CA . ILE A 1 135 ? 13.352 7.878 -7.873 1.00 22.08 137 ILE A CA 1
ATOM 1059 C C . ILE A 1 135 ? 14.374 6.823 -8.276 1.00 26.87 137 ILE A C 1
ATOM 1060 O O . ILE A 1 135 ? 14.973 6.168 -7.417 1.00 26.57 137 ILE A O 1
ATOM 1065 N N . LEU A 1 136 ? 14.599 6.661 -9.584 1.00 31.54 138 LEU A N 1
ATOM 1066 C CA . LEU A 1 136 ? 15.549 5.657 -10.057 1.00 35.93 138 LEU A CA 1
ATOM 1067 C C . LEU A 1 136 ? 16.983 5.990 -9.669 1.00 34.42 138 LEU A C 1
ATOM 1068 O O . LEU A 1 136 ? 17.835 5.094 -9.667 1.00 36.77 138 LEU A O 1
ATOM 1073 N N . GLY A 1 137 ? 17.268 7.247 -9.349 1.00 28.08 139 GLY A N 1
ATOM 1074 C CA . GLY A 1 137 ? 18.583 7.623 -8.879 1.00 29.04 139 GLY A CA 1
ATOM 1075 C C . GLY A 1 137 ? 18.818 7.425 -7.403 1.00 35.30 139 GLY A C 1
ATOM 1076 O O . GLY A 1 137 ? 19.915 7.706 -6.912 1.00 34.97 139 GLY A O 1
ATOM 1077 N N . HIS A 1 138 ? 17.809 6.951 -6.675 1.00 28.28 140 HIS A N 1
ATOM 1078 C CA . HIS A 1 138 ? 17.941 6.657 -5.249 1.00 30.91 140 HIS A CA 1
ATOM 1079 C C . HIS A 1 138 ? 18.386 7.887 -4.466 1.00 26.52 140 HIS A C 1
ATOM 1080 O O . HIS A 1 138 ? 19.260 7.814 -3.600 1.00 26.77 140 HIS A O 1
ATOM 1087 N N . LYS A 1 139 ? 17.768 9.025 -4.764 1.00 29.74 141 LYS A N 1
ATOM 1088 C CA . LYS A 1 139 ? 18.137 10.292 -4.156 1.00 23.80 141 LYS A CA 1
ATOM 1089 C C . LYS A 1 139 ? 17.251 10.643 -2.972 1.00 32.37 141 LYS A C 1
ATOM 1090 O O . LYS A 1 139 ? 17.477 11.671 -2.325 1.00 32.25 141 LYS A O 1
ATOM 1096 N N . LEU A 1 140 ? 16.261 9.812 -2.665 1.00 23.76 142 LEU A N 1
ATOM 1097 C CA . LEU A 1 140 ? 15.358 10.073 -1.557 1.00 22.09 142 LEU A CA 1
ATOM 1098 C C . LEU A 1 140 ? 15.932 9.469 -0.283 1.00 28.42 142 LEU A C 1
ATOM 1099 O O . LEU A 1 140 ? 16.474 8.360 -0.296 1.00 29.81 142 LEU A O 1
ATOM 1104 N N . GLU A 1 141 ? 15.817 10.210 0.814 1.00 19.17 143 GLU A N 1
ATOM 1105 C CA . GLU A 1 141 ? 16.257 9.711 2.107 1.00 28.29 143 GLU A CA 1
ATOM 1106 C C . GLU A 1 141 ? 15.348 8.574 2.551 1.00 27.11 143 GLU A C 1
ATOM 1107 O O . GLU A 1 141 ? 14.131 8.621 2.354 1.00 22.29 143 GLU A O 1
ATOM 1113 N N . TYR A 1 142 ? 15.941 7.544 3.154 1.00 23.70 144 TYR A N 1
ATOM 1114 C CA . TYR A 1 142 ? 15.145 6.395 3.568 1.00 22.60 144 TYR A CA 1
ATOM 1115 C C . TYR A 1 142 ? 14.318 6.741 4.798 1.00 20.54 144 TYR A C 1
ATOM 1116 O O . TYR A 1 142 ? 13.104 6.510 4.828 1.00 19.46 144 TYR A O 1
ATOM 1125 N N . ASN A 1 143 ? 14.957 7.306 5.819 1.00 20.81 145 ASN A N 1
ATOM 1126 C CA . ASN A 1 143 ? 14.266 7.699 7.039 1.00 22.87 145 ASN A CA 1
ATOM 1127 C C . ASN A 1 143 ? 15.074 8.805 7.707 1.00 33.04 145 ASN A C 1
ATOM 1128 O O . ASN A 1 143 ? 16.168 9.154 7.256 1.00 34.62 145 ASN A O 1
ATOM 1133 N N . LEU A 1 144 ? 14.525 9.355 8.788 1.00 32.52 146 LEU A N 1
ATOM 1134 C CA . LEU A 1 144 ? 15.252 10.347 9.573 1.00 36.86 146 LEU A CA 1
ATOM 1135 C C . LEU A 1 144 ? 16.172 9.639 10.556 1.00 38.87 146 LEU A C 1
ATOM 1136 O O . LEU A 1 144 ? 15.700 8.812 11.349 1.00 45.37 146 LEU A O 1
ATOM 1141 N N . PRO A 1 145 ? 17.459 9.891 10.514 1.00 36.60 147 PRO A N 1
ATOM 1142 C CA . PRO A 1 145 ? 18.349 9.415 11.578 1.00 48.22 147 PRO A CA 1
ATOM 1143 C C . PRO A 1 145 ? 17.827 9.355 13.006 1.00 43.73 147 PRO A C 1
ATOM 1144 O O . PRO A 1 145 ? 17.252 10.327 13.528 1.00 43.70 147 PRO A O 1
ATOM 1148 N N . ASP A 1 146 ? 18.073 8.184 13.634 1.00 55.58 148 ASP A N 1
ATOM 1149 C CA . ASP A 1 146 ? 17.737 7.911 15.036 1.00 49.99 148 ASP A CA 1
ATOM 1150 C C . ASP A 1 146 ? 18.908 8.063 16.000 1.00 40.71 148 ASP A C 1
ATOM 1151 O O . ASP A 1 146 ? 20.081 7.881 15.647 1.00 41.10 148 ASP A O 1
ATOM 1156 N N . GLY A 1 147 ? 18.543 8.332 17.249 1.00 35.36 149 GLY A N 1
ATOM 1157 C CA . GLY A 1 147 ? 19.350 7.966 18.393 1.00 32.19 149 GLY A CA 1
ATOM 1158 C C . GLY A 1 147 ? 20.614 8.770 18.540 1.00 30.83 149 GLY A C 1
ATOM 1159 O O . GLY A 1 147 ? 20.865 9.359 19.596 1.00 31.19 149 GLY A O 1
ATOM 1160 N N . LEU A 1 148 ? 21.434 8.784 17.495 1.00 28.33 150 LEU A N 1
ATOM 1161 C CA . LEU A 1 148 ? 22.686 9.524 17.509 1.00 29.12 150 LEU A CA 1
ATOM 1162 C C . LEU A 1 148 ? 22.624 10.601 16.439 1.00 26.24 150 LEU A C 1
ATOM 1163 O O . LEU A 1 148 ? 22.495 10.294 15.248 1.00 28.32 150 LEU A O 1
ATOM 1168 N N . PHE A 1 149 ? 22.706 11.857 16.870 1.00 23.71 151 PHE A N 1
ATOM 1169 C CA . PHE A 1 149 ? 22.632 13.013 15.990 1.00 24.79 151 PHE A CA 1
ATOM 1170 C C . PHE A 1 149 ? 24.008 13.655 15.912 1.00 18.16 151 PHE A C 1
ATOM 1171 O O . PHE A 1 149 ? 24.655 13.869 16.941 1.00 15.76 151 PHE A O 1
ATOM 1179 N N . ASN A 1 150 ? 24.448 13.961 14.701 1.00 17.68 152 ASN A N 1
ATOM 1180 C CA . ASN A 1 150 ? 25.758 14.549 14.471 1.00 17.92 152 ASN A CA 1
ATOM 1181 C C . ASN A 1 150 ? 25.637 16.044 14.218 1.00 17.04 152 ASN A C 1
ATOM 1182 O O . ASN A 1 150 ? 24.721 16.501 13.528 1.00 15.72 152 ASN A O 1
ATOM 1187 N N . PHE A 1 151 ? 26.592 16.792 14.762 1.00 14.59 153 PHE A N 1
ATOM 1188 C CA . PHE A 1 151 ? 26.662 18.236 14.621 1.00 13.97 153 PHE A CA 1
ATOM 1189 C C . PHE A 1 151 ? 28.067 18.612 14.182 1.00 17.95 153 PHE A C 1
ATOM 1190 O O . PHE A 1 151 ? 29.032 17.896 14.463 1.00 17.83 153 PHE A O 1
ATOM 1198 N N . VAL A 1 152 ? 28.175 19.743 13.482 1.00 15.14 154 VAL A N 1
ATOM 1199 C CA . VAL A 1 152 ? 29.477 20.300 13.132 1.00 17.80 154 VAL A CA 1
ATOM 1200 C C . VAL A 1 152 ? 30.154 20.679 14.443 1.00 14.98 154 VAL A C 1
ATOM 1201 O O . VAL A 1 152 ? 29.691 21.574 15.156 1.00 13.05 154 VAL A O 1
ATOM 1205 N N . LYS A 1 153 ? 31.247 19.990 14.779 1.00 17.77 155 LYS A N 1
ATOM 1206 C CA . LYS A 1 153 ? 31.720 19.976 16.162 1.00 16.63 155 LYS A CA 1
ATOM 1207 C C . LYS A 1 153 ? 32.047 21.372 16.677 1.00 19.42 155 LYS A C 1
ATOM 1208 O O . LYS A 1 153 ? 31.685 21.731 17.804 1.00 18.23 155 LYS A O 1
ATOM 1214 N N . ASP A 1 154 ? 32.747 22.169 15.878 1.00 15.91 156 ASP A N 1
ATOM 1215 C CA . ASP A 1 154 ? 33.147 23.500 16.309 1.00 19.76 156 ASP A CA 1
ATOM 1216 C C . ASP A 1 154 ? 32.124 24.590 16.015 1.00 23.57 156 ASP A C 1
ATOM 1217 O O . ASP A 1 154 ? 32.396 25.758 16.308 1.00 24.89 156 ASP A O 1
ATOM 1222 N N . ALA A 1 155 ? 30.962 24.256 15.459 1.00 16.61 157 ALA A N 1
ATOM 1223 C CA . ALA A 1 155 ? 29.874 25.222 15.394 1.00 15.77 157 ALA A CA 1
ATOM 1224 C C . ALA A 1 155 ? 29.136 25.282 16.727 1.00 15.53 157 ALA A C 1
ATOM 1225 O O . ALA A 1 155 ? 29.037 24.288 17.454 1.00 17.87 157 ALA A O 1
ATOM 1227 N N . GLY A 1 156 ? 28.615 26.458 17.046 1.00 17.75 158 GLY A N 1
ATOM 1228 C CA . GLY A 1 156 ? 27.686 26.599 18.151 1.00 18.86 158 GLY A CA 1
ATOM 1229 C C . GLY A 1 156 ? 28.191 27.571 19.195 1.00 20.59 158 GLY A C 1
ATOM 1230 O O . GLY A 1 156 ? 29.225 28.228 19.029 1.00 21.49 158 GLY A O 1
ATOM 1231 N N . GLU A 1 157 ? 27.448 27.636 20.305 1.00 18.86 159 GLU A N 1
ATOM 1232 C CA . GLU A 1 157 ? 27.757 28.565 21.385 1.00 22.75 159 GLU A CA 1
ATOM 1233 C C . GLU A 1 157 ? 29.038 28.097 22.073 1.00 24.54 159 GLU A C 1
ATOM 1234 O O . GLU A 1 157 ? 29.207 26.909 22.378 1.00 19.00 159 GLU A O 1
ATOM 1240 N N . LYS A 1 158 ? 29.932 29.051 22.330 1.00 32.87 160 LYS A N 1
ATOM 1241 C CA . LYS A 1 158 ? 31.208 28.770 22.973 1.00 31.82 160 LYS A CA 1
ATOM 1242 C C . LYS A 1 158 ? 30.976 28.825 24.490 1.00 30.74 160 LYS A C 1
ATOM 1243 O O . LYS A 1 158 ? 30.771 29.898 25.068 1.00 28.14 160 LYS A O 1
ATOM 1249 N N . LEU A 1 159 ? 31.012 27.658 25.142 1.00 27.74 161 LEU A N 1
ATOM 1250 C CA . LEU A 1 159 ? 30.830 27.602 26.587 1.00 28.23 161 LEU A CA 1
ATOM 1251 C C . LEU A 1 159 ? 32.121 27.294 27.323 1.00 34.71 161 LEU A C 1
ATOM 1252 O O . LEU A 1 159 ? 32.153 27.392 28.553 1.00 32.56 161 LEU A O 1
ATOM 1257 N N . TRP A 1 160 ? 33.179 26.925 26.608 1.00 34.15 162 TRP A N 1
ATOM 1258 C CA . TRP A 1 160 ? 34.460 26.680 27.244 1.00 44.00 162 TRP A CA 1
ATOM 1259 C C . TRP A 1 160 ? 35.510 26.722 26.144 1.00 45.52 162 TRP A C 1
ATOM 1260 O O . TRP A 1 160 ? 35.191 26.476 24.979 1.00 41.56 162 TRP A O 1
ATOM 1271 N N . ASP A 1 161 ? 36.761 27.027 26.513 1.00 57.56 163 ASP A N 1
ATOM 1272 C CA . ASP A 1 161 ? 37.851 27.008 25.554 1.00 54.88 163 ASP A CA 1
ATOM 1273 C C . ASP A 1 161 ? 38.417 25.585 25.485 1.00 53.82 163 ASP A C 1
ATOM 1274 O O . ASP A 1 161 ? 37.958 24.649 26.171 1.00 53.74 163 ASP A O 1
ATOM 1279 N N . ALA A 1 162 ? 39.378 25.402 24.592 1.00 64.99 164 ALA A N 1
ATOM 1280 C CA . ALA A 1 162 ? 39.999 24.113 24.368 1.00 66.26 164 ALA A CA 1
ATOM 1281 C C . ALA A 1 162 ? 41.386 23.998 24.989 1.00 71.09 164 ALA A C 1
ATOM 1282 O O . ALA A 1 162 ? 41.612 24.442 26.109 1.00 72.12 164 ALA A O 1
ATOM 1284 N N . ASP A 1 170 ? 32.366 16.529 33.845 1.00 69.21 172 ASP A N 1
ATOM 1285 C CA . ASP A 1 170 ? 31.124 16.933 34.503 1.00 69.52 172 ASP A CA 1
ATOM 1286 C C . ASP A 1 170 ? 31.095 18.429 34.735 1.00 57.62 172 ASP A C 1
ATOM 1287 O O . ASP A 1 170 ? 30.036 18.986 35.008 1.00 50.50 172 ASP A O 1
ATOM 1292 N N . ASP A 1 171 ? 32.242 19.095 34.562 1.00 51.58 173 ASP A N 1
ATOM 1293 C CA . ASP A 1 171 ? 32.201 20.551 34.526 1.00 49.70 173 ASP A CA 1
ATOM 1294 C C . ASP A 1 171 ? 31.747 21.022 33.151 1.00 44.74 173 ASP A C 1
ATOM 1295 O O . ASP A 1 171 ? 31.135 22.091 33.031 1.00 41.81 173 ASP A O 1
ATOM 1300 N N . GLN A 1 172 ? 32.033 20.228 32.116 1.00 40.25 174 GLN A N 1
ATOM 1301 C CA . GLN A 1 172 ? 31.530 20.517 30.778 1.00 39.46 174 GLN A CA 1
ATOM 1302 C C . GLN A 1 172 ? 30.023 20.284 30.717 1.00 32.35 174 GLN A C 1
ATOM 1303 O O . GLN A 1 172 ? 29.272 21.139 30.235 1.00 30.76 174 GLN A O 1
ATOM 1309 N N . ALA A 1 173 ? 29.563 19.129 31.222 1.00 34.98 175 ALA A N 1
ATOM 1310 C CA . ALA A 1 173 ? 28.132 18.832 31.219 1.00 35.83 175 ALA A CA 1
ATOM 1311 C C . ALA A 1 173 ? 27.384 19.815 32.105 1.00 36.34 175 ALA A C 1
ATOM 1312 O O . ALA A 1 173 ? 26.210 20.114 31.860 1.00 32.79 175 ALA A O 1
ATOM 1314 N N . LYS A 1 174 ? 28.052 20.306 33.149 1.00 37.79 176 LYS A N 1
ATOM 1315 C CA . LYS A 1 174 ? 27.487 21.328 34.019 1.00 36.21 176 LYS A CA 1
ATOM 1316 C C . LYS A 1 174 ? 27.322 22.651 33.289 1.00 33.61 176 LYS A C 1
ATOM 1317 O O . LYS A 1 174 ? 26.309 23.339 33.459 1.00 29.82 176 LYS A O 1
ATOM 1323 N N . LYS A 1 175 ? 28.308 23.024 32.473 1.00 32.77 177 LYS A N 1
ATOM 1324 C CA . LYS A 1 175 ? 28.193 24.256 31.707 1.00 32.74 177 LYS A CA 1
ATOM 1325 C C . LYS A 1 175 ? 27.045 24.147 30.714 1.00 26.19 177 LYS A C 1
ATOM 1326 O O . LYS A 1 175 ? 26.305 25.114 30.496 1.00 25.48 177 LYS A O 1
ATOM 1332 N N . VAL A 1 176 ? 26.889 22.974 30.098 1.00 25.21 178 VAL A N 1
ATOM 1333 C CA . VAL A 1 176 ? 25.797 22.759 29.152 1.00 24.38 178 VAL A CA 1
ATOM 1334 C C . VAL A 1 176 ? 24.453 22.953 29.844 1.00 26.36 178 VAL A C 1
ATOM 1335 O O . VAL A 1 176 ? 23.612 23.742 29.397 1.00 21.01 178 VAL A O 1
ATOM 1339 N N . GLN A 1 177 ? 24.232 22.231 30.947 1.00 26.89 179 GLN A N 1
ATOM 1340 C CA . GLN A 1 177 ? 22.951 22.306 31.644 1.00 25.05 179 GLN A CA 1
ATOM 1341 C C . GLN A 1 177 ? 22.637 23.736 32.064 1.00 25.54 179 GLN A C 1
ATOM 1342 O O . GLN A 1 177 ? 21.475 24.159 32.034 1.00 29.75 179 GLN A O 1
ATOM 1348 N N . GLU A 1 178 ? 23.660 24.501 32.451 1.00 26.88 180 GLU A N 1
ATOM 1349 C CA . GLU A 1 178 ? 23.429 25.892 32.817 1.00 27.69 180 GLU A CA 1
ATOM 1350 C C . GLU A 1 178 ? 23.030 26.705 31.598 1.00 25.80 180 GLU A C 1
ATOM 1351 O O . GLU A 1 178 ? 22.223 27.637 31.704 1.00 25.35 180 GLU A O 1
ATOM 1357 N N . HIS A 1 179 ? 23.585 26.363 30.435 1.00 24.92 181 HIS A N 1
ATOM 1358 C CA . HIS A 1 179 ? 23.218 27.040 29.201 1.00 21.81 181 HIS A CA 1
ATOM 1359 C C . HIS A 1 179 ? 21.774 26.741 28.830 1.00 20.72 181 HIS A C 1
ATOM 1360 O O . HIS A 1 179 ? 20.999 27.653 28.519 1.00 22.16 181 HIS A O 1
ATOM 1367 N N . LEU A 1 180 ? 21.391 25.463 28.859 1.00 20.93 182 LEU A N 1
ATOM 1368 C CA . LEU A 1 180 ? 20.012 25.104 28.555 1.00 16.13 182 LEU A CA 1
ATOM 1369 C C . LEU A 1 180 ? 19.043 25.864 29.452 1.00 23.14 182 LEU A C 1
ATOM 1370 O O . LEU A 1 180 ? 18.016 26.377 28.986 1.00 18.52 182 LEU A O 1
ATOM 1375 N N . ASN A 1 181 ? 19.365 25.950 30.742 1.00 24.74 183 ASN A N 1
ATOM 1376 C CA . ASN A 1 181 ? 18.519 26.653 31.699 1.00 26.69 183 ASN A CA 1
ATOM 1377 C C . ASN A 1 181 ? 18.488 28.146 31.407 1.00 20.98 183 ASN A C 1
ATOM 1378 O O . ASN A 1 181 ? 17.414 28.752 31.334 1.00 20.67 183 ASN A O 1
ATOM 1383 N N . LYS A 1 182 ? 19.665 28.752 31.221 1.00 25.82 184 LYS A N 1
ATOM 1384 C CA . LYS A 1 182 ? 19.753 30.201 31.068 1.00 22.50 184 LYS A CA 1
ATOM 1385 C C . LYS A 1 182 ? 19.059 30.682 29.802 1.00 24.35 184 LYS A C 1
ATOM 1386 O O . LYS A 1 182 ? 18.513 31.791 29.780 1.00 20.70 184 LYS A O 1
ATOM 1392 N N . THR A 1 183 ? 19.068 29.879 28.744 1.00 23.02 185 THR A N 1
ATOM 1393 C CA . THR A 1 183 ? 18.445 30.274 27.488 1.00 19.17 185 THR A CA 1
ATOM 1394 C C . THR A 1 183 ? 16.963 29.928 27.429 1.00 20.19 185 THR A C 1
ATOM 1395 O O . THR A 1 183 ? 16.296 30.267 26.444 1.00 15.63 185 THR A O 1
ATOM 1399 N N . GLY A 1 184 ? 16.427 29.267 28.448 1.00 18.75 186 GLY A N 1
ATOM 1400 C CA . GLY A 1 184 ? 14.997 29.072 28.525 1.00 18.18 186 GLY A CA 1
ATOM 1401 C C . GLY A 1 184 ? 14.457 27.825 27.870 1.00 13.37 186 GLY A C 1
ATOM 1402 O O . GLY A 1 184 ? 13.255 27.768 27.595 1.00 17.18 186 GLY A O 1
ATOM 1403 N N . ILE A 1 185 ? 15.292 26.825 27.612 1.00 15.47 187 ILE A N 1
ATOM 1404 C CA . ILE A 1 185 ? 14.843 25.641 26.887 1.00 16.15 187 ILE A CA 1
ATOM 1405 C C . ILE A 1 185 ? 13.839 24.915 27.773 1.00 16.13 187 ILE A C 1
ATOM 1406 O O . ILE A 1 185 ? 14.173 24.536 28.906 1.00 16.31 187 ILE A O 1
ATOM 1411 N N . PRO A 1 186 ? 12.600 24.725 27.314 1.00 17.40 188 PRO A N 1
ATOM 1412 C CA . PRO A 1 186 ? 11.597 24.072 28.164 1.00 18.74 188 PRO A CA 1
ATOM 1413 C C . PRO A 1 186 ? 12.020 22.670 28.569 1.00 24.63 188 PRO A C 1
ATOM 1414 O O . PRO A 1 186 ? 12.599 21.921 27.780 1.00 20.52 188 PRO A O 1
ATOM 1418 N N . ASP A 1 187 ? 11.732 22.327 29.823 1.00 24.52 189 ASP A N 1
ATOM 1419 C CA . ASP A 1 187 ? 11.993 21.001 30.370 1.00 24.98 189 ASP A CA 1
ATOM 1420 C C . ASP A 1 187 ? 13.476 20.677 30.477 1.00 22.46 189 ASP A C 1
ATOM 1421 O O . ASP A 1 187 ? 13.849 19.500 30.533 1.00 23.02 189 ASP A O 1
ATOM 1426 N N . ALA A 1 188 ? 14.332 21.702 30.524 1.00 22.19 190 ALA A N 1
ATOM 1427 C CA . ALA A 1 188 ? 15.755 21.458 30.718 1.00 26.51 190 ALA A CA 1
ATOM 1428 C C . ALA A 1 188 ? 15.996 20.827 32.082 1.00 31.22 190 ALA A C 1
ATOM 1429 O O . ALA A 1 188 ? 17.004 20.142 32.287 1.00 25.47 190 ALA A O 1
ATOM 1431 N N . ASP A 1 189 ? 15.078 21.054 33.019 1.00 27.99 191 ASP A N 1
ATOM 1432 C CA . ASP A 1 189 ? 15.180 20.528 34.372 1.00 34.65 191 ASP A CA 1
ATOM 1433 C C . ASP A 1 189 ? 14.704 19.089 34.495 1.00 35.50 191 ASP A C 1
ATOM 1434 O O . ASP A 1 189 ? 14.680 18.554 35.612 1.00 34.82 191 ASP A O 1
ATOM 1439 N N . LYS A 1 190 ? 14.360 18.449 33.381 1.00 28.14 192 LYS A N 1
ATOM 1440 C CA . LYS A 1 190 ? 13.954 17.054 33.381 1.00 30.56 192 LYS A CA 1
ATOM 1441 C C . LYS A 1 190 ? 14.951 16.133 32.675 1.00 33.34 192 LYS A C 1
ATOM 1442 O O . LYS A 1 190 ? 14.654 14.945 32.492 1.00 36.66 192 LYS A O 1
ATOM 1448 N N . VAL A 1 191 ? 16.118 16.634 32.271 1.00 27.70 193 VAL A N 1
ATOM 1449 C CA . VAL A 1 191 ? 17.117 15.797 31.621 1.00 28.58 193 VAL A CA 1
ATOM 1450 C C . VAL A 1 191 ? 18.438 15.889 32.369 1.00 29.92 193 VAL A C 1
ATOM 1451 O O . VAL A 1 191 ? 18.698 16.828 33.125 1.00 26.19 193 VAL A O 1
ATOM 1455 N N . ASN A 1 192 ? 19.277 14.882 32.141 1.00 28.12 194 ASN A N 1
ATOM 1456 C CA . ASN A 1 192 ? 20.635 14.834 32.663 1.00 29.25 194 ASN A CA 1
ATOM 1457 C C . ASN A 1 192 ? 21.624 14.783 31.506 1.00 24.31 194 ASN A C 1
ATOM 1458 O O . ASN A 1 192 ? 21.450 14.000 30.565 1.00 26.19 194 ASN A O 1
ATOM 1463 N N . ILE A 1 193 ? 22.660 15.616 31.584 1.00 24.89 195 ILE A N 1
ATOM 1464 C CA . ILE A 1 193 ? 23.642 15.786 30.519 1.00 25.73 195 ILE A CA 1
ATOM 1465 C C . ILE A 1 193 ? 24.933 15.104 30.941 1.00 34.20 195 ILE A C 1
ATOM 1466 O O . ILE A 1 193 ? 25.386 15.271 32.081 1.00 35.48 195 ILE A O 1
ATOM 1471 N N . GLN A 1 194 ? 25.527 14.342 30.024 1.00 28.81 196 GLN A N 1
ATOM 1472 C CA . GLN A 1 194 ? 26.874 13.815 30.204 1.00 35.90 196 GLN A CA 1
ATOM 1473 C C . GLN A 1 194 ? 27.701 14.128 28.967 1.00 36.66 196 GLN A C 1
ATOM 1474 O O . GLN A 1 194 ? 27.245 13.896 27.844 1.00 29.97 196 GLN A O 1
ATOM 1480 N N . ILE A 1 195 ? 28.910 14.646 29.175 1.00 33.82 197 ILE A N 1
ATOM 1481 C CA . ILE A 1 195 ? 29.786 15.084 28.090 1.00 31.55 197 ILE A CA 1
ATOM 1482 C C . ILE A 1 195 ? 31.056 14.245 28.104 1.00 41.71 197 ILE A C 1
ATOM 1483 O O . ILE A 1 195 ? 31.836 14.307 29.064 1.00 38.86 197 ILE A O 1
ATOM 1488 N N . ALA A 1 196 ? 31.259 13.460 27.045 1.00 40.58 198 ALA A N 1
ATOM 1489 C CA . ALA A 1 196 ? 32.429 12.590 26.911 1.00 47.03 198 ALA A CA 1
ATOM 1490 C C . ALA A 1 196 ? 33.142 12.880 25.591 1.00 39.77 198 ALA A C 1
ATOM 1491 O O . ALA A 1 196 ? 32.860 12.242 24.573 1.00 40.05 198 ALA A O 1
ATOM 1493 N N . ASP A 1 197 ? 34.065 13.839 25.615 1.00 38.14 199 ASP A N 1
ATOM 1494 C CA . ASP A 1 197 ? 34.939 14.126 24.476 1.00 44.30 199 ASP A CA 1
ATOM 1495 C C . ASP A 1 197 ? 34.136 14.372 23.197 1.00 39.27 199 ASP A C 1
ATOM 1496 O O . ASP A 1 197 ? 34.166 13.599 22.238 1.00 33.46 199 ASP A O 1
ATOM 1501 N N . GLY A 1 198 ? 33.415 15.484 23.206 1.00 38.56 200 GLY A N 1
ATOM 1502 C CA . GLY A 1 198 ? 32.611 15.845 22.062 1.00 32.02 200 GLY A CA 1
ATOM 1503 C C . GLY A 1 198 ? 31.338 15.048 21.900 1.00 28.65 200 GLY A C 1
ATOM 1504 O O . GLY A 1 198 ? 30.567 15.328 20.971 1.00 22.72 200 GLY A O 1
ATOM 1505 N N . LYS A 1 199 ? 31.098 14.051 22.743 1.00 24.75 201 LYS A N 1
ATOM 1506 C CA . LYS A 1 199 ? 29.854 13.296 22.717 1.00 26.85 201 LYS A CA 1
ATOM 1507 C C . LYS A 1 199 ? 29.060 13.630 23.991 1.00 29.29 201 LYS A C 1
ATOM 1508 O O . LYS A 1 199 ? 29.546 13.457 25.130 1.00 33.59 201 LYS A O 1
ATOM 1514 N N . ALA A 1 200 ? 27.846 14.116 23.784 1.00 24.08 202 ALA A N 1
ATOM 1515 C CA . ALA A 1 200 ? 26.869 14.362 24.826 1.00 23.36 202 ALA A CA 1
ATOM 1516 C C . ALA A 1 200 ? 25.820 13.263 24.845 1.00 20.99 202 ALA A C 1
ATOM 1517 O O . ALA A 1 200 ? 25.350 12.814 23.796 1.00 22.79 202 ALA A O 1
ATOM 1519 N N . THR A 1 201 ? 25.455 12.842 26.048 1.00 23.35 203 THR A N 1
ATOM 1520 C CA . THR A 1 201 ? 24.378 11.889 26.262 1.00 25.36 203 THR A CA 1
ATOM 1521 C C . THR A 1 201 ? 23.285 12.590 27.056 1.00 23.86 203 THR A C 1
ATOM 1522 O O . THR A 1 201 ? 23.561 13.170 28.111 1.00 22.50 203 THR A O 1
ATOM 1526 N N . VAL A 1 202 ? 22.058 12.561 26.544 1.00 26.55 204 VAL A N 1
ATOM 1527 C CA . VAL A 1 202 ? 20.937 13.246 27.178 1.00 20.02 204 VAL A CA 1
ATOM 1528 C C . VAL A 1 202 ? 19.927 12.189 27.596 1.00 24.71 204 VAL A C 1
ATOM 1529 O O . VAL A 1 202 ? 19.416 11.441 26.752 1.00 23.81 204 VAL A O 1
ATOM 1533 N N . THR A 1 203 ? 19.632 12.140 28.893 1.00 25.33 205 THR A N 1
ATOM 1534 C CA . THR A 1 203 ? 18.763 11.130 29.480 1.00 27.18 205 THR A CA 1
ATOM 1535 C C . THR A 1 203 ? 17.585 11.817 30.157 1.00 25.53 205 THR A C 1
ATOM 1536 O O . THR A 1 203 ? 17.761 12.804 30.879 1.00 27.35 205 THR A O 1
ATOM 1540 N N . GLY A 1 204 ? 16.388 11.296 29.933 1.00 32.22 206 GLY A N 1
ATOM 1541 C CA . GLY A 1 204 ? 15.206 11.912 30.506 1.00 33.33 206 GLY A CA 1
ATOM 1542 C C . GLY A 1 204 ? 13.967 11.101 30.199 1.00 34.60 206 GLY A C 1
ATOM 1543 O O . GLY A 1 204 ? 13.994 10.144 29.417 1.00 29.04 206 GLY A O 1
ATOM 1544 N N . ASP A 1 205 ? 12.873 11.501 30.847 1.00 36.65 207 ASP A N 1
ATOM 1545 C CA . ASP A 1 205 ? 11.636 10.737 30.865 1.00 35.99 207 ASP A CA 1
ATOM 1546 C C . ASP A 1 205 ? 10.456 11.691 30.784 1.00 35.39 207 ASP A C 1
ATOM 1547 O O . ASP A 1 205 ? 10.442 12.729 31.452 1.00 37.22 207 ASP A O 1
ATOM 1552 N N . GLY A 1 206 ? 9.472 11.337 29.966 1.00 36.49 208 GLY A N 1
ATOM 1553 C CA . GLY A 1 206 ? 8.201 12.038 29.982 1.00 43.05 208 GLY A CA 1
ATOM 1554 C C . GLY A 1 206 ? 8.232 13.436 29.407 1.00 38.89 208 GLY A C 1
ATOM 1555 O O . GLY A 1 206 ? 7.587 14.341 29.952 1.00 43.50 208 GLY A O 1
ATOM 1556 N N . LEU A 1 207 ? 8.953 13.631 28.312 1.00 30.89 209 LEU A N 1
ATOM 1557 C CA . LEU A 1 207 ? 8.948 14.890 27.588 1.00 31.51 209 LEU A CA 1
ATOM 1558 C C . LEU A 1 207 ? 8.123 14.755 26.314 1.00 30.21 209 LEU A C 1
ATOM 1559 O O . LEU A 1 207 ? 7.868 13.652 25.823 1.00 31.03 209 LEU A O 1
ATOM 1564 N N . SER A 1 208 ? 7.700 15.896 25.778 1.00 26.14 210 SER A N 1
ATOM 1565 C CA . SER A 1 208 ? 7.100 15.873 24.457 1.00 24.72 210 SER A CA 1
ATOM 1566 C C . SER A 1 208 ? 8.167 15.621 23.399 1.00 20.55 210 SER A C 1
ATOM 1567 O O . SER A 1 208 ? 9.358 15.875 23.607 1.00 18.35 210 SER A O 1
ATOM 1570 N N . GLN A 1 209 ? 7.727 15.117 22.244 1.00 24.03 211 GLN A N 1
ATOM 1571 C CA . GLN A 1 209 ? 8.639 15.002 21.115 1.00 22.80 211 GLN A CA 1
ATOM 1572 C C . GLN A 1 209 ? 9.283 16.352 20.815 1.00 18.77 211 GLN A C 1
ATOM 1573 O O . GLN A 1 209 ? 10.494 16.439 20.584 1.00 17.28 211 GLN A O 1
ATOM 1579 N N . GLU A 1 210 ? 8.478 17.419 20.820 1.00 22.02 212 GLU A N 1
ATOM 1580 C CA . GLU A 1 210 ? 8.987 18.758 20.530 1.00 18.76 212 GLU A CA 1
ATOM 1581 C C . GLU A 1 210 ? 9.969 19.226 21.596 1.00 17.26 212 GLU A C 1
ATOM 1582 O O . GLU A 1 210 ? 11.038 19.759 21.275 1.00 14.89 212 GLU A O 1
ATOM 1588 N N . ALA A 1 211 ? 9.629 19.043 22.873 1.00 15.71 213 ALA A N 1
ATOM 1589 C CA . ALA A 1 211 ? 10.520 19.512 23.927 1.00 15.97 213 ALA A CA 1
ATOM 1590 C C . ALA A 1 211 ? 11.842 18.757 23.888 1.00 12.82 213 ALA A C 1
ATOM 1591 O O . ALA A 1 211 ? 12.914 19.352 24.051 1.00 14.79 213 ALA A O 1
ATOM 1593 N N . LYS A 1 212 ? 11.782 17.442 23.668 1.00 15.72 214 LYS A N 1
ATOM 1594 C CA . LYS A 1 212 ? 12.995 16.650 23.494 1.00 15.90 214 LYS A CA 1
ATOM 1595 C C . LYS A 1 212 ? 13.864 17.204 22.371 1.00 12.79 214 LYS A C 1
ATOM 1596 O O . LYS A 1 212 ? 15.055 17.471 22.565 1.00 12.51 214 LYS A O 1
ATOM 1602 N N . GLU A 1 213 ? 13.280 17.382 21.183 1.00 14.04 215 GLU A N 1
ATOM 1603 C CA . GLU A 1 213 ? 14.048 17.853 20.035 1.00 11.67 215 GLU A CA 1
ATOM 1604 C C . GLU A 1 213 ? 14.728 19.190 20.307 1.00 8.57 215 GLU A C 1
ATOM 1605 O O . GLU A 1 213 ? 15.889 19.387 19.927 1.00 10.84 215 GLU A O 1
ATOM 1611 N N . LYS A 1 214 ? 14.024 20.135 20.938 1.00 10.93 216 LYS A N 1
ATOM 1612 C CA . LYS A 1 214 ? 14.656 21.416 21.243 1.00 10.32 216 LYS A CA 1
ATOM 1613 C C . LYS A 1 214 ? 15.849 21.235 22.174 1.00 10.83 216 LYS A C 1
ATOM 1614 O O . LYS A 1 214 ? 16.853 21.949 22.055 1.00 10.13 216 LYS A O 1
ATOM 1620 N N . ILE A 1 215 ? 15.756 20.300 23.120 1.00 9.84 217 ILE A N 1
ATOM 1621 C CA . ILE A 1 215 ? 16.877 20.064 24.021 1.00 9.22 217 ILE A CA 1
ATOM 1622 C C . ILE A 1 215 ? 18.048 19.474 23.248 1.00 7.54 217 ILE A C 1
ATOM 1623 O O . ILE A 1 215 ? 19.182 19.950 23.347 1.00 11.33 217 ILE A O 1
ATOM 1628 N N . LEU A 1 216 ? 17.791 18.434 22.455 1.00 11.61 218 LEU A N 1
ATOM 1629 C CA . LEU A 1 216 ? 18.876 17.789 21.720 1.00 12.23 218 LEU A CA 1
ATOM 1630 C C . LEU A 1 216 ? 19.622 18.806 20.864 1.00 9.39 218 LEU A C 1
ATOM 1631 O O . LEU A 1 216 ? 20.857 18.845 20.849 1.00 13.71 218 LEU A O 1
ATOM 1636 N N . VAL A 1 217 ? 18.882 19.638 20.132 1.00 10.67 219 VAL A N 1
ATOM 1637 C CA . VAL A 1 217 ? 19.510 20.594 19.228 1.00 10.02 219 VAL A CA 1
ATOM 1638 C C . VAL A 1 217 ? 20.270 21.655 20.014 1.00 11.14 219 VAL A C 1
ATOM 1639 O O . VAL A 1 217 ? 21.339 22.114 19.592 1.00 9.27 219 VAL A O 1
ATOM 1643 N N . ALA A 1 218 ? 19.729 22.078 21.157 1.00 10.58 220 ALA A N 1
ATOM 1644 C CA . ALA A 1 218 ? 20.416 23.085 21.957 1.00 10.20 220 ALA A CA 1
ATOM 1645 C C . ALA A 1 218 ? 21.703 22.560 22.583 1.00 12.18 220 ALA A C 1
ATOM 1646 O O . ALA A 1 218 ? 22.637 23.340 22.800 1.00 15.76 220 ALA A O 1
ATOM 1648 N N . VAL A 1 219 ? 21.785 21.266 22.889 1.00 12.97 221 VAL A N 1
ATOM 1649 C CA . VAL A 1 219 ? 23.061 20.746 23.376 1.00 12.57 221 VAL A CA 1
ATOM 1650 C C . VAL A 1 219 ? 24.042 20.535 22.224 1.00 12.95 221 VAL A C 1
ATOM 1651 O O . VAL A 1 219 ? 25.253 20.705 22.398 1.00 15.77 221 VAL A O 1
ATOM 1655 N N . GLY A 1 220 ? 23.548 20.147 21.046 1.00 11.24 222 GLY A N 1
ATOM 1656 C CA . GLY A 1 220 ? 24.431 19.913 19.916 1.00 10.82 222 GLY A CA 1
ATOM 1657 C C . GLY A 1 220 ? 24.996 21.186 19.323 1.00 9.96 222 GLY A C 1
ATOM 1658 O O . GLY A 1 220 ? 26.101 21.180 18.776 1.00 9.39 222 GLY A O 1
ATOM 1659 N N . ASN A 1 221 ? 24.259 22.292 19.432 1.00 9.83 223 ASN A N 1
ATOM 1660 C CA . ASN A 1 221 ? 24.702 23.573 18.901 1.00 9.06 223 ASN A CA 1
ATOM 1661 C C . ASN A 1 221 ? 25.598 24.273 19.915 1.00 10.38 223 ASN A C 1
ATOM 1662 O O . ASN A 1 221 ? 25.425 25.462 20.201 1.00 12.30 223 ASN A O 1
ATOM 1667 N N . ILE A 1 222 ? 26.555 23.527 20.466 1.00 12.90 224 ILE A N 1
ATOM 1668 C CA . ILE A 1 222 ? 27.574 24.057 21.364 1.00 15.99 224 ILE A CA 1
ATOM 1669 C C . ILE A 1 222 ? 28.941 23.721 20.785 1.00 16.83 224 ILE A C 1
ATOM 1670 O O . ILE A 1 222 ? 29.163 22.602 20.309 1.00 13.31 224 ILE A O 1
ATOM 1675 N N . SER A 1 223 ? 29.859 24.685 20.842 1.00 19.03 225 SER A N 1
ATOM 1676 C CA . SER A 1 223 ? 31.187 24.487 20.277 1.00 20.85 225 SER A CA 1
ATOM 1677 C C . SER A 1 223 ? 31.912 23.389 21.042 1.00 18.68 225 SER A C 1
ATOM 1678 O O . SER A 1 223 ? 32.090 23.480 22.260 1.00 22.92 225 SER A O 1
ATOM 1681 N N . GLY A 1 224 ? 32.320 22.350 20.321 1.00 17.33 226 GLY A N 1
ATOM 1682 C CA . GLY A 1 224 ? 33.022 21.224 20.900 1.00 23.71 226 GLY A CA 1
ATOM 1683 C C . GLY A 1 224 ? 32.188 19.972 21.006 1.00 23.83 226 GLY A C 1
ATOM 1684 O O . GLY A 1 224 ? 32.727 18.917 21.365 1.00 25.19 226 GLY A O 1
ATOM 1685 N N . ILE A 1 225 ? 30.896 20.054 20.707 1.00 19.73 227 ILE A N 1
ATOM 1686 C CA . ILE A 1 225 ? 29.997 18.908 20.730 1.00 16.07 227 ILE A CA 1
ATOM 1687 C C . ILE A 1 225 ? 29.793 18.436 19.298 1.00 16.18 227 ILE A C 1
ATOM 1688 O O . ILE A 1 225 ? 29.274 19.179 18.455 1.00 13.08 227 ILE A O 1
ATOM 1693 N N . ALA A 1 226 ? 30.165 17.185 19.035 1.00 16.00 228 ALA A N 1
ATOM 1694 C CA . ALA A 1 226 ? 30.091 16.610 17.700 1.00 19.98 228 ALA A CA 1
ATOM 1695 C C . ALA A 1 226 ? 28.893 15.692 17.525 1.00 13.42 228 ALA A C 1
ATOM 1696 O O . ALA A 1 226 ? 28.459 15.473 16.389 1.00 14.67 228 ALA A O 1
ATOM 1698 N N . SER A 1 227 ? 28.355 15.151 18.615 1.00 12.91 229 SER A N 1
ATOM 1699 C CA . SER A 1 227 ? 27.238 14.229 18.529 1.00 15.75 229 SER A CA 1
ATOM 1700 C C . SER A 1 227 ? 26.456 14.265 19.831 1.00 14.29 229 SER A C 1
ATOM 1701 O O . SER A 1 227 ? 27.001 14.566 20.898 1.00 16.19 229 SER A O 1
ATOM 1704 N N . VAL A 1 228 ? 25.172 13.938 19.725 1.00 16.59 230 VAL A N 1
ATOM 1705 C CA . VAL A 1 228 ? 24.260 13.884 20.859 1.00 14.97 230 VAL A CA 1
ATOM 1706 C C . VAL A 1 228 ? 23.583 12.522 20.836 1.00 17.63 230 VAL A C 1
ATOM 1707 O O . VAL A 1 228 ? 23.000 12.131 19.818 1.00 19.96 230 VAL A O 1
ATOM 1711 N N . ASP A 1 229 ? 23.669 11.802 21.951 1.00 17.73 231 ASP A N 1
ATOM 1712 C CA . ASP A 1 229 ? 23.040 10.494 22.095 1.00 20.76 231 ASP A CA 1
ATOM 1713 C C . ASP A 1 229 ? 21.693 10.681 22.783 1.00 20.24 231 ASP A C 1
ATOM 1714 O O . ASP A 1 229 ? 21.637 10.986 23.979 1.00 18.21 231 ASP A O 1
ATOM 1719 N N . ASP A 1 230 ? 20.614 10.517 22.022 1.00 21.01 232 ASP A N 1
ATOM 1720 C CA . ASP A 1 230 ? 19.263 10.756 22.525 1.00 21.36 232 ASP A CA 1
ATOM 1721 C C . ASP A 1 230 ? 18.845 9.558 23.368 1.00 24.85 232 ASP A C 1
ATOM 1722 O O . ASP A 1 230 ? 18.373 8.546 22.844 1.00 24.14 232 ASP A O 1
ATOM 1727 N N . GLN A 1 231 ? 19.014 9.672 24.683 1.00 24.28 233 GLN A N 1
ATOM 1728 C CA . GLN A 1 231 ? 18.490 8.691 25.631 1.00 26.61 233 GLN A CA 1
ATOM 1729 C C . GLN A 1 231 ? 17.248 9.206 26.344 1.00 31.65 233 GLN A C 1
ATOM 1730 O O . GLN A 1 231 ? 17.080 8.994 27.549 1.00 26.57 233 GLN A O 1
ATOM 1736 N N . VAL A 1 232 ? 16.347 9.863 25.620 1.00 27.87 234 VAL A N 1
ATOM 1737 C CA . VAL A 1 232 ? 15.184 10.512 26.214 1.00 28.39 234 VAL A CA 1
ATOM 1738 C C . VAL A 1 232 ? 13.937 9.793 25.729 1.00 32.08 234 VAL A C 1
ATOM 1739 O O . VAL A 1 232 ? 13.709 9.669 24.520 1.00 34.56 234 VAL A O 1
ATOM 1743 N N . LYS A 1 233 ? 13.132 9.322 26.670 1.00 34.50 235 LYS A N 1
ATOM 1744 C CA . LYS A 1 233 ? 11.845 8.726 26.357 1.00 36.43 235 LYS A CA 1
ATOM 1745 C C . LYS A 1 233 ? 10.786 9.810 26.241 1.00 33.08 235 LYS A C 1
ATOM 1746 O O . LYS A 1 233 ? 10.644 10.641 27.146 1.00 36.41 235 LYS A O 1
ATOM 1752 N N . THR A 1 234 ? 10.050 9.803 25.128 1.00 40.23 236 THR A N 1
ATOM 1753 C CA . THR A 1 234 ? 8.853 10.623 25.016 1.00 43.59 236 THR A CA 1
ATOM 1754 C C . THR A 1 234 ? 7.713 9.847 25.659 1.00 50.99 236 THR A C 1
ATOM 1755 O O . THR A 1 234 ? 7.497 8.674 25.342 1.00 53.15 236 THR A O 1
ATOM 1759 N N . ALA A 1 235 ? 6.982 10.495 26.568 1.00 52.66 237 ALA A N 1
ATOM 1760 C CA . ALA A 1 235 ? 5.749 9.899 27.075 1.00 64.89 237 ALA A CA 1
ATOM 1761 C C . ALA A 1 235 ? 4.849 9.391 25.955 1.00 70.64 237 ALA A C 1
ATOM 1762 O O . ALA A 1 235 ? 4.058 8.465 26.166 1.00 64.60 237 ALA A O 1
ATOM 1764 N N . THR A 1 236 ? 4.947 9.986 24.767 1.00 69.29 238 THR A N 1
ATOM 1765 C CA . THR A 1 236 ? 4.049 9.700 23.663 1.00 65.57 238 THR A CA 1
ATOM 1766 C C . THR A 1 236 ? 4.814 9.912 22.363 1.00 65.65 238 THR A C 1
ATOM 1767 O O . THR A 1 236 ? 5.437 10.975 22.196 1.00 60.84 238 THR A O 1
ATOM 1771 N N . PRO A 1 237 ? 4.818 8.934 21.455 1.00 75.32 239 PRO A N 1
ATOM 1772 C CA . PRO A 1 237 ? 5.628 9.051 20.229 1.00 70.52 239 PRO A CA 1
ATOM 1773 C C . PRO A 1 237 ? 5.434 10.327 19.420 1.00 67.73 239 PRO A C 1
ATOM 1774 O O . PRO A 1 237 ? 5.838 11.397 19.872 1.00 63.21 239 PRO A O 1
ATOM 1778 N N . ALA A 1 238 ? 4.887 10.222 18.206 1.00 67.82 240 ALA A N 1
ATOM 1779 C CA . ALA A 1 238 ? 4.756 11.316 17.247 1.00 60.37 240 ALA A CA 1
ATOM 1780 C C . ALA A 1 238 ? 6.011 11.464 16.391 1.00 51.57 240 ALA A C 1
ATOM 1781 O O . ALA A 1 238 ? 7.143 11.431 16.884 1.00 52.53 240 ALA A O 1
ATOM 1783 N N . THR A 1 239 ? 5.784 11.602 15.085 1.00 49.20 241 THR A N 1
ATOM 1784 C CA . THR A 1 239 ? 6.800 11.918 14.089 1.00 45.53 241 THR A CA 1
ATOM 1785 C C . THR A 1 239 ? 7.842 12.910 14.587 1.00 46.09 241 THR A C 1
ATOM 1786 O O . THR A 1 239 ? 7.512 13.951 15.161 1.00 36.00 241 THR A O 1
ATOM 1790 N N . ALA A 1 240 ? 9.108 12.578 14.341 1.00 37.00 242 ALA A N 1
ATOM 1791 C CA . ALA A 1 240 ? 10.202 13.480 14.649 1.00 29.92 242 ALA A CA 1
ATOM 1792 C C . ALA A 1 240 ? 10.360 14.488 13.514 1.00 27.17 242 ALA A C 1
ATOM 1793 O O . ALA A 1 240 ? 9.921 14.264 12.382 1.00 22.83 242 ALA A O 1
ATOM 1795 N N . SER A 1 241 ? 11.010 15.603 13.822 1.00 20.10 243 SER A N 1
ATOM 1796 C CA . SER A 1 241 ? 11.325 16.561 12.778 1.00 17.44 243 SER A CA 1
ATOM 1797 C C . SER A 1 241 ? 12.600 16.159 12.046 1.00 16.46 243 SER A C 1
ATOM 1798 O O . SER A 1 241 ? 13.462 15.453 12.580 1.00 20.04 243 SER A O 1
ATOM 1801 N N . GLN A 1 242 ? 12.728 16.653 10.817 1.00 15.13 244 GLN A N 1
ATOM 1802 C CA . GLN A 1 242 ? 14.034 16.702 10.183 1.00 14.75 244 GLN A CA 1
ATOM 1803 C C . GLN A 1 242 ? 14.951 17.628 10.971 1.00 13.36 244 GLN A C 1
ATOM 1804 O O . GLN A 1 242 ? 14.510 18.617 11.563 1.00 14.50 244 GLN A O 1
ATOM 1810 N N . PHE A 1 243 ? 16.240 17.308 10.965 1.00 9.81 245 PHE A N 1
ATOM 1811 C CA . PHE A 1 243 ? 17.279 18.191 11.483 1.00 11.57 245 PHE A CA 1
ATOM 1812 C C . PHE A 1 243 ? 18.072 18.687 10.281 1.00 12.85 245 PHE A C 1
ATOM 1813 O O . PHE A 1 243 ? 18.591 17.879 9.505 1.00 18.85 245 PHE A O 1
ATOM 1821 N N . TYR A 1 244 ? 18.164 20.005 10.128 1.00 9.26 246 TYR A N 1
ATOM 1822 C CA . TYR A 1 244 ? 18.845 20.627 8.998 1.00 9.68 246 TYR A CA 1
ATOM 1823 C C . TYR A 1 244 ? 20.095 21.339 9.487 1.00 8.65 246 TYR A C 1
ATOM 1824 O O . TYR A 1 244 ? 20.042 22.085 10.469 1.00 10.69 246 TYR A O 1
ATOM 1833 N N . THR A 1 245 ? 21.205 21.141 8.779 1.00 10.25 247 THR A N 1
ATOM 1834 C CA . THR A 1 245 ? 22.444 21.844 9.076 1.00 8.98 247 THR A CA 1
ATOM 1835 C C . THR A 1 245 ? 22.536 23.087 8.200 1.00 11.43 247 THR A C 1
ATOM 1836 O O . THR A 1 245 ? 22.543 22.988 6.968 1.00 9.35 247 THR A O 1
ATOM 1840 N N . VAL A 1 246 ? 22.649 24.249 8.843 1.00 9.68 248 VAL A N 1
ATOM 1841 C CA . VAL A 1 246 ? 22.739 25.516 8.131 1.00 13.17 248 VAL A CA 1
ATOM 1842 C C . VAL A 1 246 ? 24.043 25.583 7.347 1.00 14.40 248 VAL A C 1
ATOM 1843 O O . VAL A 1 246 ? 25.107 25.177 7.836 1.00 10.92 248 VAL A O 1
ATOM 1847 N N . LYS A 1 247 ? 23.965 26.113 6.129 1.00 12.65 249 LYS A N 1
ATOM 1848 C CA . LYS A 1 247 ? 25.109 26.251 5.242 1.00 16.00 249 LYS A CA 1
ATOM 1849 C C . LYS A 1 247 ? 25.438 27.729 5.062 1.00 17.36 249 LYS A C 1
ATOM 1850 O O . LYS A 1 247 ? 24.588 28.606 5.232 1.00 13.14 249 LYS A O 1
ATOM 1856 N N . SER A 1 248 ? 26.648 27.961 4.709 1.00 20.65 250 SER A N 1
ATOM 1857 C CA . SER A 1 248 ? 27.138 29.271 4.462 1.00 25.25 250 SER A CA 1
ATOM 1858 C C . SER A 1 248 ? 26.243 29.804 3.396 1.00 22.97 250 SER A C 1
ATOM 1859 O O . SER A 1 248 ? 25.953 29.135 2.500 1.00 35.96 250 SER A O 1
ATOM 1862 N N . GLY A 1 249 ? 25.793 30.998 3.535 1.00 20.80 251 GLY A N 1
ATOM 1863 C CA . GLY A 1 249 ? 24.880 31.575 2.562 1.00 17.69 251 GLY A CA 1
ATOM 1864 C C . GLY A 1 249 ? 23.403 31.344 2.777 1.00 14.37 251 GLY A C 1
ATOM 1865 O O . GLY A 1 249 ? 22.650 31.943 2.131 1.00 13.23 251 GLY A O 1
ATOM 1866 N N . ASP A 1 250 ? 23.038 30.459 3.694 1.00 12.53 252 ASP A N 1
ATOM 1867 C CA . ASP A 1 250 ? 21.622 30.172 3.862 1.00 12.58 252 ASP A CA 1
ATOM 1868 C C . ASP A 1 250 ? 20.872 31.367 4.441 1.00 12.14 252 ASP A C 1
ATOM 1869 O O . ASP A 1 250 ? 21.438 32.202 5.152 1.00 11.43 252 ASP A O 1
ATOM 1874 N N . THR A 1 251 ? 19.579 31.438 4.123 1.00 11.56 253 THR A N 1
ATOM 1875 C CA . THR A 1 251 ? 18.616 32.222 4.883 1.00 9.12 253 THR A CA 1
ATOM 1876 C C . THR A 1 251 ? 17.454 31.303 5.248 1.00 9.02 253 THR A C 1
ATOM 1877 O O . THR A 1 251 ? 17.227 30.282 4.595 1.00 7.30 253 THR A O 1
ATOM 1881 N N . LEU A 1 252 ? 16.714 31.655 6.302 1.00 8.20 254 LEU A N 1
ATOM 1882 C CA . LEU A 1 252 ? 15.546 30.852 6.657 1.00 7.74 254 LEU A CA 1
ATOM 1883 C C . LEU A 1 252 ? 14.578 30.763 5.481 1.00 7.90 254 LEU A C 1
ATOM 1884 O O . LEU A 1 252 ? 13.927 29.732 5.278 1.00 9.13 254 LEU A O 1
ATOM 1889 N N . SER A 1 253 ? 14.447 31.848 4.713 1.00 8.55 255 SER A N 1
ATOM 1890 C CA . SER A 1 253 ? 13.557 31.835 3.554 1.00 8.47 255 SER A CA 1
ATOM 1891 C C . SER A 1 253 ? 14.013 30.803 2.529 1.00 10.63 255 SER A C 1
ATOM 1892 O O . SER A 1 253 ? 13.204 30.020 2.016 1.00 9.78 255 SER A O 1
ATOM 1895 N N . ALA A 1 254 ? 15.311 30.795 2.208 1.00 8.73 256 ALA A N 1
ATOM 1896 C CA . ALA A 1 254 ? 15.818 29.860 1.209 1.00 11.25 256 ALA A CA 1
ATOM 1897 C C . ALA A 1 254 ? 15.766 28.429 1.726 1.00 10.41 256 ALA A C 1
ATOM 1898 O O . ALA A 1 254 ? 15.482 27.496 0.965 1.00 11.48 256 ALA A O 1
ATOM 1900 N N . ILE A 1 255 ? 16.028 28.233 3.020 1.00 9.86 257 ILE A N 1
ATOM 1901 C CA . ILE A 1 255 ? 15.910 26.898 3.599 1.00 9.66 257 ILE A CA 1
ATOM 1902 C C . ILE A 1 255 ? 14.473 26.411 3.479 1.00 11.34 257 ILE A C 1
ATOM 1903 O O . ILE A 1 255 ? 14.211 25.286 3.033 1.00 10.39 257 ILE A O 1
ATOM 1908 N N . SER A 1 256 ? 13.518 27.263 3.861 1.00 6.73 258 SER A N 1
ATOM 1909 C CA . SER A 1 256 ? 12.110 26.903 3.746 1.00 9.21 258 SER A CA 1
ATOM 1910 C C . SER A 1 256 ? 11.752 26.548 2.310 1.00 9.97 258 SER A C 1
ATOM 1911 O O . SER A 1 256 ? 11.051 25.559 2.064 1.00 9.30 258 SER A O 1
ATOM 1914 N N . LYS A 1 257 ? 12.238 27.329 1.341 1.00 11.88 259 LYS A N 1
ATOM 1915 C CA . LYS A 1 257 ? 11.927 27.015 -0.048 1.00 10.26 259 LYS A CA 1
ATOM 1916 C C . LYS A 1 257 ? 12.393 25.610 -0.403 1.00 9.81 259 LYS A C 1
ATOM 1917 O O . LYS A 1 257 ? 11.698 24.876 -1.115 1.00 11.44 259 LYS A O 1
ATOM 1923 N N . GLN A 1 258 ? 13.565 25.215 0.093 1.00 11.82 260 GLN A N 1
ATOM 1924 C CA . GLN A 1 258 ? 14.096 23.896 -0.228 1.00 14.64 260 GLN A CA 1
ATOM 1925 C C . GLN A 1 258 ? 13.356 22.793 0.518 1.00 12.34 260 GLN A C 1
ATOM 1926 O O . GLN A 1 258 ? 12.926 21.806 -0.088 1.00 16.12 260 GLN A O 1
ATOM 1932 N N . VAL A 1 259 ? 13.183 22.943 1.831 1.00 11.07 261 VAL A N 1
ATOM 1933 C CA . VAL A 1 259 ? 12.678 21.816 2.613 1.00 10.85 261 VAL A CA 1
ATOM 1934 C C . VAL A 1 259 ? 11.168 21.677 2.494 1.00 13.75 261 VAL A C 1
ATOM 1935 O O . VAL A 1 259 ? 10.637 20.566 2.618 1.00 13.40 261 VAL A O 1
ATOM 1939 N N . TYR A 1 260 ? 10.450 22.774 2.269 1.00 9.22 262 TYR A N 1
ATOM 1940 C CA . TYR A 1 260 ? 8.998 22.726 2.166 1.00 9.52 262 TYR A CA 1
ATOM 1941 C C . TYR A 1 260 ? 8.480 22.987 0.762 1.00 15.37 262 TYR A C 1
ATOM 1942 O O . TYR A 1 260 ? 7.396 22.505 0.416 1.00 16.96 262 TYR A O 1
ATOM 1951 N N . GLY A 1 261 ? 9.218 23.742 -0.046 1.00 13.23 263 GLY A N 1
ATOM 1952 C CA . GLY A 1 261 ? 8.793 24.108 -1.381 1.00 21.22 263 GLY A CA 1
ATOM 1953 C C . GLY A 1 261 ? 8.470 25.573 -1.563 1.00 20.01 263 GLY A C 1
ATOM 1954 O O . GLY A 1 261 ? 8.307 26.015 -2.708 1.00 17.27 263 GLY A O 1
ATOM 1955 N N . ASN A 1 262 ? 8.388 26.345 -0.483 1.00 13.15 264 ASN A N 1
ATOM 1956 C CA . ASN A 1 262 ? 8.109 27.769 -0.588 1.00 15.06 264 ASN A CA 1
ATOM 1957 C C . ASN A 1 262 ? 8.742 28.500 0.584 1.00 12.17 264 ASN A C 1
ATOM 1958 O O . ASN A 1 262 ? 8.682 28.036 1.726 1.00 10.22 264 ASN A O 1
ATOM 1963 N N . ALA A 1 263 ? 9.357 29.644 0.285 1.00 11.32 265 ALA A N 1
ATOM 1964 C CA . ALA A 1 263 ? 9.937 30.490 1.320 1.00 8.93 265 ALA A CA 1
ATOM 1965 C C . ALA A 1 263 ? 8.902 31.013 2.309 1.00 10.71 265 ALA A C 1
ATOM 1966 O O . ALA A 1 263 ? 9.276 31.441 3.406 1.00 11.04 265 ALA A O 1
ATOM 1968 N N . ASN A 1 264 ? 7.618 30.993 1.952 1.00 11.26 266 ASN A N 1
ATOM 1969 C CA . ASN A 1 264 ? 6.590 31.569 2.815 1.00 12.84 266 ASN A CA 1
ATOM 1970 C C . ASN A 1 264 ? 6.292 30.740 4.054 1.00 8.92 266 ASN A C 1
ATOM 1971 O O . ASN A 1 264 ? 5.446 31.154 4.851 1.00 9.13 266 ASN A O 1
ATOM 1976 N N . LEU A 1 265 ? 6.956 29.603 4.248 1.00 10.50 267 LEU A N 1
ATOM 1977 C CA . LEU A 1 265 ? 6.897 28.881 5.511 1.00 12.26 267 LEU A CA 1
ATOM 1978 C C . LEU A 1 265 ? 8.131 29.105 6.379 1.00 12.76 267 LEU A C 1
ATOM 1979 O O . LEU A 1 265 ? 8.402 28.297 7.274 1.00 10.60 267 LEU A O 1
ATOM 1984 N N . TYR A 1 266 ? 8.890 30.181 6.144 1.00 9.12 268 TYR A N 1
ATOM 1985 C CA . TYR A 1 266 ? 10.143 30.327 6.879 1.00 6.92 268 TYR A CA 1
ATOM 1986 C C . TYR A 1 266 ? 9.890 30.544 8.368 1.00 10.07 268 TYR A C 1
ATOM 1987 O O . TYR A 1 266 ? 10.686 30.092 9.201 1.00 10.27 268 TYR A O 1
ATOM 1996 N N . ASN A 1 267 ? 8.799 31.227 8.729 1.00 7.12 269 ASN A N 1
ATOM 1997 C CA . ASN A 1 267 ? 8.531 31.466 10.143 1.00 8.26 269 ASN A CA 1
ATOM 1998 C C . ASN A 1 267 ? 8.196 30.182 10.891 1.00 9.33 269 ASN A C 1
ATOM 1999 O O . ASN A 1 267 ? 8.381 30.123 12.112 1.00 11.31 269 ASN A O 1
ATOM 2004 N N . LYS A 1 268 ? 7.702 29.162 10.187 1.00 9.12 270 LYS A N 1
ATOM 2005 C CA . LYS A 1 268 ? 7.505 27.850 10.794 1.00 9.31 270 LYS A CA 1
ATOM 2006 C C . LYS A 1 268 ? 8.815 27.317 11.353 1.00 7.77 270 LYS A C 1
ATOM 2007 O O . LYS A 1 268 ? 8.847 26.744 12.447 1.00 7.90 270 LYS A O 1
ATOM 2013 N N . ILE A 1 269 ? 9.908 27.496 10.608 1.00 9.52 271 ILE A N 1
ATOM 2014 C CA . ILE A 1 269 ? 11.214 27.053 11.079 1.00 8.83 271 ILE A CA 1
ATOM 2015 C C . ILE A 1 269 ? 11.675 27.907 12.254 1.00 9.05 271 ILE A C 1
ATOM 2016 O O . ILE A 1 269 ? 12.245 27.394 13.225 1.00 9.08 271 ILE A O 1
ATOM 2021 N N . PHE A 1 270 ? 11.471 29.225 12.168 1.00 7.80 272 PHE A N 1
ATOM 2022 C CA . PHE A 1 270 ? 11.935 30.130 13.215 1.00 7.49 272 PHE A CA 1
ATOM 2023 C C . PHE A 1 270 ? 11.280 29.786 14.546 1.00 11.34 272 PHE A C 1
ATOM 2024 O O . PHE A 1 270 ? 11.964 29.573 15.554 1.00 8.94 272 PHE A O 1
ATOM 2032 N N . GLU A 1 271 ? 9.948 29.721 14.564 1.00 10.79 273 GLU A N 1
ATOM 2033 C CA . GLU A 1 271 ? 9.235 29.428 15.802 1.00 12.34 273 GLU A CA 1
ATOM 2034 C C . GLU A 1 271 ? 9.645 28.076 16.370 1.00 11.73 273 GLU A C 1
ATOM 2035 O O . GLU A 1 271 ? 9.784 27.923 17.589 1.00 11.55 273 GLU A O 1
ATOM 2041 N N . ALA A 1 272 ? 9.848 27.082 15.501 1.00 11.12 274 ALA A N 1
ATOM 2042 C CA . ALA A 1 272 ? 10.181 25.741 15.962 1.00 8.10 274 ALA A CA 1
ATOM 2043 C C . ALA A 1 272 ? 11.542 25.686 16.644 1.00 13.38 274 ALA A C 1
ATOM 2044 O O . ALA A 1 272 ? 11.835 24.709 17.337 1.00 8.97 274 ALA A O 1
ATOM 2046 N N . ASN A 1 273 ? 12.376 26.706 16.467 1.00 10.06 275 ASN A N 1
ATOM 2047 C CA . ASN A 1 273 ? 13.702 26.740 17.066 1.00 10.75 275 ASN A CA 1
ATOM 2048 C C . ASN A 1 273 ? 13.837 27.818 18.132 1.00 10.08 275 ASN A C 1
ATOM 2049 O O . ASN A 1 273 ? 14.944 28.049 18.631 1.00 10.15 275 ASN A O 1
ATOM 2054 N N . LYS A 1 274 ? 12.745 28.487 18.484 1.00 7.65 276 LYS A N 1
ATOM 2055 C CA . LYS A 1 274 ? 12.742 29.299 19.681 1.00 8.78 276 LYS A CA 1
ATOM 2056 C C . LYS A 1 274 ? 12.717 28.382 20.907 1.00 11.35 276 LYS A C 1
ATOM 2057 O O . LYS A 1 274 ? 12.172 27.277 20.849 1.00 13.08 276 LYS A O 1
ATOM 2063 N N . PRO A 1 275 ? 13.315 28.808 22.036 1.00 9.88 277 PRO A N 1
ATOM 2064 C CA . PRO A 1 275 ? 13.957 30.112 22.253 1.00 12.71 277 PRO A CA 1
ATOM 2065 C C . PRO A 1 275 ? 15.451 30.089 21.905 1.00 12.24 277 PRO A C 1
ATOM 2066 O O . PRO A 1 275 ? 16.100 31.131 21.998 1.00 12.14 277 PRO A O 1
ATOM 2070 N N . MET A 1 276 ? 15.977 28.933 21.491 1.00 11.47 278 MET A N 1
ATOM 2071 C CA . MET A 1 276 ? 17.393 28.861 21.149 1.00 11.16 278 MET A CA 1
ATOM 2072 C C . MET A 1 276 ? 17.736 29.914 20.105 1.00 14.44 278 MET A C 1
ATOM 2073 O O . MET A 1 276 ? 18.769 30.587 20.206 1.00 11.49 278 MET A O 1
ATOM 2078 N N . LEU A 1 277 ? 16.880 30.075 19.100 1.00 12.80 279 LEU A N 1
ATOM 2079 C CA . LEU A 1 277 ? 17.120 31.005 18.007 1.00 10.89 279 LEU A CA 1
ATOM 2080 C C . LEU A 1 277 ? 16.313 32.266 18.281 1.00 10.87 279 LEU A C 1
ATOM 2081 O O . LEU A 1 277 ? 15.079 32.210 18.382 1.00 13.01 279 LEU A O 1
ATOM 2086 N N . LYS A 1 278 ? 17.016 33.399 18.391 1.00 10.84 280 LYS A N 1
ATOM 2087 C CA . LYS A 1 278 ? 16.363 34.629 18.815 1.00 18.57 280 LYS A CA 1
ATOM 2088 C C . LYS A 1 278 ? 15.807 35.435 17.653 1.00 19.55 280 LYS A C 1
ATOM 2089 O O . LYS A 1 278 ? 14.897 36.256 17.859 1.00 21.55 280 LYS A O 1
ATOM 2095 N N . SER A 1 279 ? 16.314 35.223 16.444 1.00 16.28 281 SER A N 1
ATOM 2096 C CA . SER A 1 279 ? 15.746 35.926 15.308 1.00 17.84 281 SER A CA 1
ATOM 2097 C C . SER A 1 279 ? 16.200 35.262 14.031 1.00 15.11 281 SER A C 1
ATOM 2098 O O . SER A 1 279 ? 17.141 34.453 14.045 1.00 14.48 281 SER A O 1
ATOM 2101 N N . PRO A 1 280 ? 15.525 35.560 12.906 1.00 14.16 282 PRO A N 1
ATOM 2102 C CA . PRO A 1 280 ? 15.841 34.838 11.662 1.00 16.21 282 PRO A CA 1
ATOM 2103 C C . PRO A 1 280 ? 17.252 35.100 11.196 1.00 16.65 282 PRO A C 1
ATOM 2104 O O . PRO A 1 280 ? 17.853 34.246 10.529 1.00 15.76 282 PRO A O 1
ATOM 2108 N N . ASP A 1 281 ? 17.802 36.250 11.565 1.00 16.43 283 ASP A N 1
ATOM 2109 C CA . ASP A 1 281 ? 19.123 36.660 11.119 1.00 22.50 283 ASP A CA 1
ATOM 2110 C C . ASP A 1 281 ? 20.262 36.097 11.946 1.00 20.23 283 ASP A C 1
ATOM 2111 O O . ASP A 1 281 ? 21.423 36.365 11.618 1.00 23.57 283 ASP A O 1
ATOM 2116 N N . LYS A 1 282 ? 19.972 35.336 12.994 1.00 17.18 284 LYS A N 1
ATOM 2117 C CA . LYS A 1 282 ? 21.008 34.796 13.859 1.00 15.51 284 LYS A CA 1
ATOM 2118 C C . LYS A 1 282 ? 21.341 33.336 13.570 1.00 14.41 284 LYS A C 1
ATOM 2119 O O . LYS A 1 282 ? 22.051 32.713 14.364 1.00 12.79 284 LYS A O 1
ATOM 2125 N N . ILE A 1 283 ? 20.861 32.772 12.457 1.00 11.86 285 ILE A N 1
ATOM 2126 C CA . ILE A 1 283 ? 21.370 31.463 12.051 1.00 10.00 285 ILE A CA 1
ATOM 2127 C C . ILE A 1 283 ? 22.824 31.604 11.609 1.00 14.72 285 ILE A C 1
ATOM 2128 O O . ILE A 1 283 ? 23.303 32.692 11.266 1.00 17.92 285 ILE A O 1
ATOM 2133 N N . TYR A 1 284 ? 23.543 30.485 11.630 1.00 14.23 286 TYR A N 1
ATOM 2134 C CA . TYR A 1 284 ? 24.979 30.505 11.390 1.00 13.75 286 TYR A CA 1
ATOM 2135 C C . TYR A 1 284 ? 25.408 29.167 10.813 1.00 13.92 286 TYR A C 1
ATOM 2136 O O . TYR A 1 284 ? 24.748 28.148 11.056 1.00 11.36 286 TYR A O 1
ATOM 2145 N N . PRO A 1 285 ? 26.496 29.136 10.044 1.00 13.66 287 PRO A N 1
ATOM 2146 C CA . PRO A 1 285 ? 26.896 27.877 9.398 1.00 14.89 287 PRO A CA 1
ATOM 2147 C C . PRO A 1 285 ? 27.233 26.820 10.438 1.00 10.07 287 PRO A C 1
ATOM 2148 O O . PRO A 1 285 ? 27.895 27.096 11.440 1.00 13.93 287 PRO A O 1
ATOM 2152 N N . GLY A 1 286 ? 26.756 25.600 10.195 1.00 14.14 288 GLY A N 1
ATOM 2153 C CA . GLY A 1 286 ? 26.950 24.509 11.121 1.00 11.10 288 GLY A CA 1
ATOM 2154 C C . GLY A 1 286 ? 25.874 24.366 12.171 1.00 11.54 288 GLY A C 1
ATOM 2155 O O . GLY A 1 286 ? 25.841 23.343 12.869 1.00 10.86 288 GLY A O 1
ATOM 2156 N N . GLN A 1 287 ? 25.014 25.364 12.323 1.00 11.74 289 GLN A N 1
ATOM 2157 C CA . GLN A 1 287 ? 23.899 25.265 13.249 1.00 8.66 289 GLN A CA 1
ATOM 2158 C C . GLN A 1 287 ? 22.893 24.230 12.760 1.00 10.83 289 GLN A C 1
ATOM 2159 O O . GLN A 1 287 ? 22.550 24.193 11.573 1.00 10.72 289 GLN A O 1
ATOM 2165 N N . VAL A 1 288 ? 22.429 23.380 13.665 1.00 7.93 290 VAL A N 1
ATOM 2166 C CA . VAL A 1 288 ? 21.350 22.450 13.359 1.00 7.91 290 VAL A CA 1
ATOM 2167 C C . VAL A 1 288 ? 20.034 23.109 13.744 1.00 7.30 290 VAL A C 1
ATOM 2168 O O . VAL A 1 288 ? 19.897 23.655 14.847 1.00 8.12 290 VAL A O 1
ATOM 2172 N N . LEU A 1 289 ? 19.054 23.031 12.854 1.00 7.90 291 LEU A N 1
ATOM 2173 C CA . LEU A 1 289 ? 17.713 23.524 13.127 1.00 7.31 291 LEU A CA 1
ATOM 2174 C C . LEU A 1 289 ? 16.698 22.399 13.001 1.00 10.33 291 LEU A C 1
ATOM 2175 O O . LEU A 1 289 ? 16.820 21.533 12.127 1.00 7.96 291 LEU A O 1
ATOM 2180 N N . ARG A 1 290 ? 15.695 22.431 13.874 1.00 6.27 292 ARG A N 1
ATOM 2181 C CA . ARG A 1 290 ? 14.523 21.585 13.713 1.00 7.81 292 ARG A CA 1
ATOM 2182 C C . ARG A 1 290 ? 13.707 22.046 12.511 1.00 7.22 292 ARG A C 1
ATOM 2183 O O . ARG A 1 290 ? 13.399 23.234 12.383 1.00 7.10 292 ARG A O 1
ATOM 2191 N N . ILE A 1 291 ? 13.338 21.111 11.643 1.00 7.30 293 ILE A N 1
ATOM 2192 C CA . ILE A 1 291 ? 12.437 21.421 10.535 1.00 10.14 293 ILE A CA 1
ATOM 2193 C C . ILE A 1 291 ? 11.126 20.693 10.806 1.00 9.30 293 ILE A C 1
ATOM 2194 O O . ILE A 1 291 ? 11.006 19.505 10.476 1.00 11.34 293 ILE A O 1
ATOM 2199 N N . PRO A 1 292 ? 10.122 21.349 11.391 1.00 10.71 294 PRO A N 1
ATOM 2200 C CA . PRO A 1 292 ? 8.897 20.624 11.763 1.00 10.50 294 PRO A CA 1
ATOM 2201 C C . PRO A 1 292 ? 8.172 20.113 10.529 1.00 15.93 294 PRO A C 1
ATOM 2202 O O . PRO A 1 292 ? 8.167 20.749 9.473 1.00 11.82 294 PRO A O 1
ATOM 2206 N N . GLU A 1 293 ? 7.540 18.952 10.672 1.00 14.38 295 GLU A N 1
ATOM 2207 C CA . GLU A 1 293 ? 6.824 18.377 9.545 1.00 13.56 295 GLU A CA 1
ATOM 2208 C C . GLU A 1 293 ? 5.750 19.342 9.053 1.00 12.40 295 GLU A C 1
ATOM 2209 O O . GLU A 1 293 ? 5.014 19.937 9.845 1.00 12.68 295 GLU A O 1
ATOM 2215 N N . GLU A 1 294 ? 5.651 19.478 7.733 1.00 11.44 296 GLU A N 1
ATOM 2216 C CA . GLU A 1 294 ? 4.473 20.055 7.094 1.00 10.17 296 GLU A CA 1
ATOM 2217 C C . GLU A 1 294 ? 3.502 18.898 6.893 1.00 12.64 296 GLU A C 1
ATOM 2218 O O . GLU A 1 294 ? 3.733 18.021 6.055 1.00 10.27 296 GLU A O 1
ATOM 2224 N N . LEU A 1 295 ? 2.430 18.882 7.675 1.00 12.58 297 LEU A N 1
ATOM 2225 C CA . LEU A 1 295 ? 1.557 17.719 7.714 1.00 10.99 297 LEU A CA 1
ATOM 2226 C C . LEU A 1 295 ? 0.756 17.587 6.428 1.00 13.94 297 LEU A C 1
ATOM 2227 O O . LEU A 1 295 ? 0.345 18.581 5.823 1.00 11.81 297 LEU A O 1
ATOM 2232 N N . GLU A 1 296 ? 0.553 16.339 6.008 1.00 10.55 298 GLU A N 1
ATOM 2233 C CA . GLU A 1 296 ? -0.322 15.995 4.899 1.00 11.43 298 GLU A CA 1
ATOM 2234 C C . GLU A 1 296 ? -1.329 14.968 5.392 1.00 13.81 298 GLU A C 1
ATOM 2235 O O . GLU A 1 296 ? -0.949 13.984 6.035 1.00 14.31 298 GLU A O 1
ATOM 2241 N N . ASN A 1 297 ? -2.598 15.184 5.075 1.00 13.29 299 ASN A N 1
ATOM 2242 C CA . ASN A 1 297 ? -3.666 14.271 5.454 1.00 12.14 299 ASN A CA 1
ATOM 2243 C C . ASN A 1 297 ? -4.126 13.480 4.236 1.00 11.75 299 ASN A C 1
ATOM 2244 O O . ASN A 1 297 ? -3.802 13.809 3.093 1.00 10.28 299 ASN A O 1
ATOM 2249 N N . VAL A 1 298 ? -4.879 12.417 4.499 1.00 10.88 300 VAL A N 1
ATOM 2250 C CA . VAL A 1 298 ? -5.506 11.610 3.459 1.00 12.40 300 VAL A CA 1
ATOM 2251 C C . VAL A 1 298 ? -6.984 11.967 3.440 1.00 14.21 300 VAL A C 1
ATOM 2252 O O . VAL A 1 298 ? -7.686 11.766 4.435 1.00 12.82 300 VAL A O 1
ATOM 2256 N N . TYR A 1 299 ? -7.466 12.480 2.318 1.00 13.99 301 TYR A N 1
ATOM 2257 C CA . TYR A 1 299 ? -8.849 12.924 2.204 1.00 16.97 301 TYR A CA 1
ATOM 2258 C C . TYR A 1 299 ? -9.674 11.903 1.435 1.00 13.41 301 TYR A C 1
ATOM 2259 O O . TYR A 1 299 ? -9.332 11.544 0.305 1.00 18.25 301 TYR A O 1
ATOM 2268 N N . ILE A 1 300 ? -10.761 11.452 2.050 1.00 15.01 302 ILE A N 1
ATOM 2269 C CA . ILE A 1 300 ? -11.609 10.399 1.511 1.00 14.92 302 ILE A CA 1
ATOM 2270 C C . ILE A 1 300 ? -12.981 10.973 1.198 1.00 16.36 302 ILE A C 1
ATOM 2271 O O . ILE A 1 300 ? -13.522 11.775 1.966 1.00 17.55 302 ILE A O 1
ATOM 2276 N N . LYS A 1 301 ? -13.544 10.549 0.069 1.00 25.66 303 LYS A N 1
ATOM 2277 C CA . LYS A 1 301 ? -14.916 10.880 -0.284 1.00 26.74 303 LYS A CA 1
ATOM 2278 C C . LYS A 1 301 ? -15.582 9.642 -0.861 1.00 25.80 303 LYS A C 1
ATOM 2279 O O . LYS A 1 301 ? -14.909 8.754 -1.394 1.00 22.04 303 LYS A O 1
ATOM 2285 N N . ALA A 1 302 ? -16.910 9.579 -0.748 1.00 27.38 304 ALA A N 1
ATOM 2286 C CA . ALA A 1 302 ? -17.640 8.485 -1.374 1.00 25.19 304 ALA A CA 1
ATOM 2287 C C . ALA A 1 302 ? -17.733 8.659 -2.889 1.00 31.74 304 ALA A C 1
ATOM 2288 O O . ALA A 1 302 ? -17.689 9.773 -3.413 1.00 31.56 304 ALA A O 1
ATOM 2290 N N . ASP A 1 303 ? -17.881 7.525 -3.598 1.00 31.38 305 ASP A N 1
ATOM 2291 C CA . ASP A 1 303 ? -18.155 7.493 -5.041 1.00 33.92 305 ASP A CA 1
ATOM 2292 C C . ASP A 1 303 ? -19.286 6.458 -5.144 1.00 45.93 305 ASP A C 1
ATOM 2293 O O . ASP A 1 303 ? -19.043 5.285 -5.430 1.00 43.12 305 ASP A O 1
ATOM 2298 N N . LYS A 1 304 ? -20.530 6.893 -4.923 1.00 44.18 306 LYS A N 1
ATOM 2299 C CA . LYS A 1 304 ? -21.642 5.943 -4.806 1.00 51.24 306 LYS A CA 1
ATOM 2300 C C . LYS A 1 304 ? -21.945 5.213 -6.115 1.00 54.57 306 LYS A C 1
ATOM 2301 O O . LYS A 1 304 ? -22.046 3.983 -6.132 1.00 59.13 306 LYS A O 1
ATOM 2307 N N . GLN A 1 305 ? -22.090 5.934 -7.228 1.00 51.84 307 GLN A N 1
ATOM 2308 C CA . GLN A 1 305 ? -22.433 5.270 -8.488 1.00 63.12 307 GLN A CA 1
ATOM 2309 C C . GLN A 1 305 ? -21.327 4.316 -8.946 1.00 67.15 307 GLN A C 1
ATOM 2310 O O . GLN A 1 305 ? -21.354 3.807 -10.072 1.00 70.75 307 GLN A O 1
ATOM 2316 N N . LYS A 1 306 ? -20.355 4.065 -8.062 1.00 56.22 308 LYS A N 1
ATOM 2317 C CA . LYS A 1 306 ? -19.374 3.002 -8.233 1.00 56.48 308 LYS A CA 1
ATOM 2318 C C . LYS A 1 306 ? -19.361 2.106 -6.997 1.00 43.98 308 LYS A C 1
ATOM 2319 O O . LYS A 1 306 ? -18.658 1.088 -6.989 1.00 44.36 308 LYS A O 1
ATOM 2325 N N . ASN A 1 307 ? -20.127 2.460 -5.957 1.00 39.74 309 ASN A N 1
ATOM 2326 C CA . ASN A 1 307 ? -20.284 1.652 -4.746 1.00 41.09 309 ASN A CA 1
ATOM 2327 C C . ASN A 1 307 ? -19.026 1.589 -3.887 1.00 36.02 309 ASN A C 1
ATOM 2328 O O . ASN A 1 307 ? -18.773 0.580 -3.222 1.00 30.11 309 ASN A O 1
ATOM 2333 N N . GLY A 1 308 ? -18.233 2.650 -3.866 1.00 37.02 310 GLY A N 1
ATOM 2334 C CA . GLY A 1 308 ? -16.974 2.645 -3.134 1.00 33.94 310 GLY A CA 1
ATOM 2335 C C . GLY A 1 308 ? -16.581 3.993 -2.634 1.00 31.80 310 GLY A C 1
ATOM 2336 O O . GLY A 1 308 ? -17.427 4.754 -2.145 1.00 29.02 310 GLY A O 1
ATOM 2337 N N . ILE A 1 309 ? -15.293 4.313 -2.746 1.00 22.80 311 ILE A N 1
ATOM 2338 C CA . ILE A 1 309 ? -14.788 5.587 -2.256 1.00 23.43 311 ILE A CA 1
ATOM 2339 C C . ILE A 1 309 ? -13.675 6.070 -3.173 1.00 19.32 311 ILE A C 1
ATOM 2340 O O . ILE A 1 309 ? -13.104 5.309 -3.957 1.00 20.25 311 ILE A O 1
ATOM 2345 N N . LYS A 1 310 ? -13.372 7.359 -3.060 1.00 19.56 312 LYS A N 1
ATOM 2346 C CA . LYS A 1 310 ? -12.224 7.984 -3.693 1.00 17.81 312 LYS A CA 1
ATOM 2347 C C . LYS A 1 310 ? -11.409 8.672 -2.607 1.00 19.62 312 LYS A C 1
ATOM 2348 O O . LYS A 1 310 ? -11.939 9.055 -1.559 1.00 17.64 312 LYS A O 1
ATOM 2354 N N . ALA A 1 311 ? -10.111 8.813 -2.844 1.00 18.67 313 ALA A N 1
ATOM 2355 C CA . ALA A 1 311 ? -9.282 9.599 -1.948 1.00 14.17 313 ALA A CA 1
ATOM 2356 C C . ALA A 1 311 ? -8.235 10.342 -2.757 1.00 12.35 313 ALA A C 1
ATOM 2357 O O . ALA A 1 311 ? -7.870 9.942 -3.866 1.00 12.38 313 ALA A O 1
ATOM 2359 N N . ASN A 1 312 ? -7.760 11.442 -2.185 1.00 13.11 314 ASN A N 1
ATOM 2360 C CA . ASN A 1 312 ? -6.674 12.201 -2.776 1.00 15.31 314 ASN A CA 1
ATOM 2361 C C . ASN A 1 312 ? -5.811 12.747 -1.655 1.00 17.93 314 ASN A C 1
ATOM 2362 O O . ASN A 1 312 ? -6.320 13.141 -0.603 1.00 13.77 314 ASN A O 1
ATOM 2367 N N . PHE A 1 313 ? -4.507 12.760 -1.884 1.00 13.67 315 PHE A N 1
ATOM 2368 C CA . PHE A 1 313 ? -3.553 13.247 -0.900 1.00 14.22 315 PHE A CA 1
ATOM 2369 C C . PHE A 1 313 ? -2.217 13.376 -1.611 1.00 10.49 315 PHE A C 1
ATOM 2370 O O . PHE A 1 313 ? -2.059 12.950 -2.757 1.00 13.46 315 PHE A O 1
ATOM 2378 N N . LYS A 1 314 ? -1.256 13.968 -0.922 1.00 9.31 316 LYS A N 1
ATOM 2379 C CA . LYS A 1 314 ? 0.105 14.017 -1.422 1.00 11.29 316 LYS A CA 1
ATOM 2380 C C . LYS A 1 314 ? 1.058 13.636 -0.303 1.00 11.55 316 LYS A C 1
ATOM 2381 O O . LYS A 1 314 ? 0.772 13.833 0.882 1.00 10.75 316 LYS A O 1
ATOM 2387 N N . ILE A 1 315 ? 2.187 13.066 -0.708 1.00 7.22 317 ILE A N 1
ATOM 2388 C CA . ILE A 1 315 ? 3.253 12.643 0.188 1.00 8.31 317 ILE A CA 1
ATOM 2389 C C . ILE A 1 315 ? 4.468 13.513 -0.095 1.00 9.16 317 ILE A C 1
ATOM 2390 O O . ILE A 1 315 ? 4.791 13.790 -1.257 1.00 8.84 317 ILE A O 1
ATOM 2395 N N . ARG A 1 316 ? 5.138 13.940 0.970 1.00 9.93 318 ARG A N 1
ATOM 2396 C CA . ARG A 1 316 ? 6.390 14.682 0.877 1.00 10.86 318 ARG A CA 1
ATOM 2397 C C . ARG A 1 316 ? 7.529 13.714 1.175 1.00 14.32 318 ARG A C 1
ATOM 2398 O O . ARG A 1 316 ? 7.677 13.250 2.310 1.00 17.64 318 ARG A O 1
ATOM 2406 N N . HIS A 1 317 ? 8.325 13.414 0.152 1.00 11.17 319 HIS A N 1
ATOM 2407 C CA . HIS A 1 317 ? 9.516 12.584 0.285 1.00 13.68 319 HIS A CA 1
ATOM 2408 C C . HIS A 1 317 ? 10.756 13.469 0.375 1.00 16.70 319 HIS A C 1
ATOM 2409 O O . HIS A 1 317 ? 11.063 14.205 -0.569 1.00 20.18 319 HIS A O 1
ATOM 2416 N N . ASN A 1 318 ? 11.484 13.371 1.484 1.00 17.81 320 ASN A N 1
ATOM 2417 C CA . ASN A 1 318 ? 12.712 14.143 1.640 1.00 23.24 320 ASN A CA 1
ATOM 2418 C C . ASN A 1 318 ? 13.774 13.665 0.654 1.00 25.61 320 ASN A C 1
ATOM 2419 O O . ASN A 1 318 ? 13.998 12.460 0.504 1.00 23.09 320 ASN A O 1
ATOM 2424 N N . ILE A 1 319 ? 14.427 14.615 -0.021 1.00 21.53 321 ILE A N 1
ATOM 2425 C CA . ILE A 1 319 ? 15.587 14.321 -0.849 1.00 32.16 321 ILE A CA 1
ATOM 2426 C C . ILE A 1 319 ? 16.824 14.399 0.019 1.00 33.80 321 ILE A C 1
ATOM 2427 O O . ILE A 1 319 ? 16.926 15.262 0.907 1.00 32.70 321 ILE A O 1
ATOM 2432 N N . GLU A 1 320 ? 17.788 13.501 -0.225 1.00 38.96 322 GLU A N 1
ATOM 2433 C CA . GLU A 1 320 ? 18.862 13.322 0.766 1.00 41.92 322 GLU A CA 1
ATOM 2434 C C . GLU A 1 320 ? 19.642 14.596 0.974 1.00 48.24 322 GLU A C 1
ATOM 2435 O O . GLU A 1 320 ? 19.886 14.995 2.113 1.00 39.26 322 GLU A O 1
ATOM 2441 N N . ASP A 1 321 ? 20.062 15.232 -0.129 1.00 41.61 323 ASP A N 1
ATOM 2442 C CA . ASP A 1 321 ? 20.903 16.420 -0.099 1.00 51.39 323 ASP A CA 1
ATOM 2443 C C . ASP A 1 321 ? 20.091 17.702 -0.213 1.00 48.98 323 ASP A C 1
ATOM 2444 O O . ASP A 1 321 ? 20.579 18.712 -0.737 1.00 42.81 323 ASP A O 1
ATOM 2449 N N . GLY A 1 322 ? 18.858 17.683 0.277 1.00 44.60 324 GLY A N 1
ATOM 2450 C CA . GLY A 1 322 ? 18.065 18.889 0.342 1.00 41.93 324 GLY A CA 1
ATOM 2451 C C . GLY A 1 322 ? 16.908 18.834 -0.622 1.00 34.94 324 GLY A C 1
ATOM 2452 O O . GLY A 1 322 ? 17.091 18.531 -1.807 1.00 31.39 324 GLY A O 1
ATOM 2453 N N . GLY A 1 323 ? 15.715 19.109 -0.119 1.00 29.04 325 GLY A N 1
ATOM 2454 C CA . GLY A 1 323 ? 14.547 19.304 -0.947 1.00 26.47 325 GLY A CA 1
ATOM 2455 C C . GLY A 1 323 ? 13.447 18.328 -0.584 1.00 25.28 325 GLY A C 1
ATOM 2456 O O . GLY A 1 323 ? 13.587 17.483 0.297 1.00 25.97 325 GLY A O 1
ATOM 2457 N N . VAL A 1 324 ? 12.344 18.444 -1.309 1.00 21.54 326 VAL A N 1
ATOM 2458 C CA . VAL A 1 324 ? 11.174 17.604 -1.089 1.00 20.44 326 VAL A CA 1
ATOM 2459 C C . VAL A 1 324 ? 10.707 17.130 -2.453 1.00 22.53 326 VAL A C 1
ATOM 2460 O O . VAL A 1 324 ? 10.607 17.930 -3.387 1.00 19.51 326 VAL A O 1
ATOM 2464 N N . GLN A 1 325 ? 10.462 15.829 -2.575 1.00 16.45 327 GLN A N 1
ATOM 2465 C CA . GLN A 1 325 ? 9.856 15.245 -3.762 1.00 15.67 327 GLN A CA 1
ATOM 2466 C C . GLN A 1 325 ? 8.392 14.974 -3.433 1.00 13.26 327 GLN A C 1
ATOM 2467 O O . GLN A 1 325 ? 8.094 14.156 -2.557 1.00 12.82 327 GLN A O 1
ATOM 2473 N N . LEU A 1 326 ? 7.484 15.668 -4.113 1.00 12.41 328 LEU A N 1
ATOM 2474 C CA . LEU A 1 326 ? 6.060 15.464 -3.881 1.00 10.92 328 LEU A CA 1
ATOM 2475 C C . LEU A 1 326 ? 5.544 14.301 -4.718 1.00 13.24 328 LEU A C 1
ATOM 2476 O O . LEU A 1 326 ? 5.979 14.085 -5.853 1.00 12.08 328 LEU A O 1
ATOM 2481 N N . ALA A 1 327 ? 4.601 13.561 -4.144 1.00 9.23 329 ALA A N 1
ATOM 2482 C CA . ALA A 1 327 ? 3.951 12.430 -4.793 1.00 9.47 329 ALA A CA 1
ATOM 2483 C C . ALA A 1 327 ? 2.450 12.630 -4.645 1.00 12.48 329 ALA A C 1
ATOM 2484 O O . ALA A 1 327 ? 1.910 12.472 -3.545 1.00 11.30 329 ALA A O 1
ATOM 2486 N N . TYR A 1 328 ? 1.778 13.001 -5.733 1.00 10.97 330 TYR A N 1
ATOM 2487 C CA . TYR A 1 328 ? 0.345 13.254 -5.684 1.00 11.22 330 TYR A CA 1
ATOM 2488 C C . TYR A 1 328 ? -0.367 11.924 -5.874 1.00 12.67 330 TYR A C 1
ATOM 2489 O O . TYR A 1 328 ? -0.107 11.211 -6.848 1.00 15.76 330 TYR A O 1
ATOM 2498 N N . HIS A 1 329 ? -1.286 11.608 -4.966 1.00 10.13 331 HIS A N 1
ATOM 2499 C CA . HIS A 1 329 ? -1.973 10.323 -4.975 1.00 11.65 331 HIS A CA 1
ATOM 2500 C C . HIS A 1 329 ? -3.442 10.540 -5.310 1.00 12.17 331 HIS A C 1
ATOM 2501 O O . HIS A 1 329 ? -4.081 11.439 -4.755 1.00 9.66 331 HIS A O 1
ATOM 2508 N N . TYR A 1 330 ? -3.973 9.724 -6.217 1.00 12.19 332 TYR A N 1
ATOM 2509 C CA . TYR A 1 330 ? -5.400 9.672 -6.489 1.00 16.26 332 TYR A CA 1
ATOM 2510 C C . TYR A 1 330 ? -5.831 8.219 -6.419 1.00 11.09 332 TYR A C 1
ATOM 2511 O O . TYR A 1 330 ? -5.181 7.346 -7.002 1.00 11.98 332 TYR A O 1
ATOM 2520 N N . GLN A 1 331 ? -6.916 7.969 -5.701 1.00 13.73 333 GLN A N 1
ATOM 2521 C CA . GLN A 1 331 ? -7.270 6.623 -5.288 1.00 14.37 333 GLN A CA 1
ATOM 2522 C C . GLN A 1 331 ? -8.749 6.369 -5.492 1.00 15.09 333 GLN A C 1
ATOM 2523 O O . GLN A 1 331 ? -9.581 7.247 -5.250 1.00 17.21 333 GLN A O 1
ATOM 2529 N N . GLN A 1 332 ? -9.062 5.148 -5.918 1.00 12.53 334 GLN A N 1
ATOM 2530 C CA . GLN A 1 332 ? -10.429 4.662 -6.013 1.00 18.60 334 GLN A CA 1
ATOM 2531 C C . GLN A 1 332 ? -10.468 3.252 -5.447 1.00 12.21 334 GLN A C 1
ATOM 2532 O O . GLN A 1 332 ? -9.612 2.426 -5.778 1.00 14.62 334 GLN A O 1
ATOM 2538 N N . ASN A 1 333 ? -11.464 2.981 -4.611 1.00 16.80 335 ASN A N 1
ATOM 2539 C CA . ASN A 1 333 ? -11.682 1.665 -4.019 1.00 17.21 335 ASN A CA 1
ATOM 2540 C C . ASN A 1 333 ? -13.060 1.160 -4.411 1.00 21.55 335 ASN A C 1
ATOM 2541 O O . ASN A 1 333 ? -14.050 1.886 -4.271 1.00 21.31 335 ASN A O 1
ATOM 2546 N N . THR A 1 334 ? -13.128 -0.083 -4.893 1.00 15.50 336 THR A N 1
ATOM 2547 C CA . THR A 1 334 ? -14.395 -0.703 -5.258 1.00 23.07 336 THR A CA 1
ATOM 2548 C C . THR A 1 334 ? -14.539 -2.050 -4.557 1.00 22.47 336 THR A C 1
ATOM 2549 O O . THR A 1 334 ? -13.591 -2.864 -4.576 1.00 18.52 336 THR A O 1
ATOM 2553 N N . PRO A 1 335 ? -15.694 -2.329 -3.936 1.00 18.71 337 PRO A N 1
ATOM 2554 C CA . PRO A 1 335 ? -15.862 -3.609 -3.241 1.00 22.11 337 PRO A CA 1
ATOM 2555 C C . PRO A 1 335 ? -15.829 -4.794 -4.195 1.00 22.21 337 PRO A C 1
ATOM 2556 O O . PRO A 1 335 ? -16.266 -4.714 -5.346 1.00 16.85 337 PRO A O 1
ATOM 2560 N N . ILE A 1 336 ? -15.314 -5.912 -3.684 1.00 20.33 338 ILE A N 1
ATOM 2561 C CA . ILE A 1 336 ? -15.257 -7.146 -4.457 1.00 25.03 338 ILE A CA 1
ATOM 2562 C C . ILE A 1 336 ? -16.593 -7.877 -4.368 1.00 27.49 338 ILE A C 1
ATOM 2563 O O . ILE A 1 336 ? -17.097 -8.403 -5.367 1.00 26.16 338 ILE A O 1
ATOM 2568 N N . GLY A 1 337 ? -17.182 -7.921 -3.171 1.00 23.20 339 GLY A N 1
ATOM 2569 C CA . GLY A 1 337 ? -18.478 -8.532 -2.973 1.00 31.19 339 GLY A CA 1
ATOM 2570 C C . GLY A 1 337 ? -19.622 -7.645 -3.413 1.00 37.09 339 GLY A C 1
ATOM 2571 O O . GLY A 1 337 ? -19.471 -6.443 -3.627 1.00 33.70 339 GLY A O 1
ATOM 2572 N N . ASP A 1 338 ? -20.795 -8.264 -3.544 1.00 49.46 340 ASP A N 1
ATOM 2573 C CA . ASP A 1 338 ? -21.988 -7.557 -3.982 1.00 47.55 340 ASP A CA 1
ATOM 2574 C C . ASP A 1 338 ? -22.880 -7.117 -2.828 1.00 40.25 340 ASP A C 1
ATOM 2575 O O . ASP A 1 338 ? -23.890 -6.453 -3.065 1.00 47.19 340 ASP A O 1
ATOM 2580 N N . GLY A 1 339 ? -22.544 -7.468 -1.594 1.00 39.20 341 GLY A N 1
ATOM 2581 C CA . GLY A 1 339 ? -23.270 -6.991 -0.443 1.00 43.03 341 GLY A CA 1
ATOM 2582 C C . GLY A 1 339 ? -23.125 -5.500 -0.225 1.00 46.60 341 GLY A C 1
ATOM 2583 O O . GLY A 1 339 ? -22.116 -4.890 -0.604 1.00 44.81 341 GLY A O 1
ATOM 2584 N N . PRO A 1 340 ? -24.145 -4.881 0.381 1.00 45.37 342 PRO A N 1
ATOM 2585 C CA . PRO A 1 340 ? -24.072 -3.436 0.642 1.00 45.50 342 PRO A CA 1
ATOM 2586 C C . PRO A 1 340 ? -22.847 -3.076 1.468 1.00 38.43 342 PRO A C 1
ATOM 2587 O O . PRO A 1 340 ? -22.387 -3.850 2.311 1.00 38.35 342 PRO A O 1
ATOM 2591 N N . VAL A 1 341 ? -22.322 -1.877 1.212 1.00 31.73 343 VAL A N 1
ATOM 2592 C CA . VAL A 1 341 ? -21.136 -1.366 1.883 1.00 27.83 343 VAL A CA 1
ATOM 2593 C C . VAL A 1 341 ? -21.456 0.028 2.404 1.00 29.06 343 VAL A C 1
ATOM 2594 O O . VAL A 1 341 ? -22.410 0.677 1.969 1.00 35.60 343 VAL A O 1
ATOM 2598 N N . LEU A 1 342 ? -20.645 0.488 3.351 1.00 23.37 344 LEU A N 1
ATOM 2599 C CA . LEU A 1 342 ? -20.816 1.831 3.890 1.00 29.23 344 LEU A CA 1
ATOM 2600 C C . LEU A 1 342 ? -20.114 2.832 2.980 1.00 31.74 344 LEU A C 1
ATOM 2601 O O . LEU A 1 342 ? -18.917 2.697 2.704 1.00 29.54 344 LEU A O 1
ATOM 2606 N N . LEU A 1 343 ? -20.857 3.833 2.514 1.00 28.71 345 LEU A N 1
ATOM 2607 C CA . LEU A 1 343 ? -20.304 4.901 1.688 1.00 31.49 345 LEU A CA 1
ATOM 2608 C C . LEU A 1 343 ? -20.188 6.164 2.524 1.00 32.53 345 LEU A C 1
ATOM 2609 O O . LEU A 1 343 ? -21.219 6.767 2.872 1.00 33.33 345 LEU A O 1
ATOM 2614 N N . PRO A 1 344 ? -18.982 6.596 2.878 1.00 28.15 346 PRO A N 1
ATOM 2615 C CA . PRO A 1 344 ? -18.834 7.554 3.979 1.00 29.10 346 PRO A CA 1
ATOM 2616 C C . PRO A 1 344 ? -19.112 8.993 3.567 1.00 25.44 346 PRO A C 1
ATOM 2617 O O . PRO A 1 344 ? -19.138 9.347 2.385 1.00 24.34 346 PRO A O 1
ATOM 2621 N N . ASP A 1 345 ? -19.292 9.830 4.586 1.00 20.99 347 ASP A N 1
ATOM 2622 C CA . ASP A 1 345 ? -19.215 11.265 4.381 1.00 29.84 347 ASP A CA 1
ATOM 2623 C C . ASP A 1 345 ? -17.756 11.639 4.129 1.00 26.59 347 ASP A C 1
ATOM 2624 O O . ASP A 1 345 ? -16.841 10.834 4.327 1.00 25.65 347 ASP A O 1
ATOM 2629 N N . ASN A 1 346 ? -17.530 12.875 3.695 1.00 25.91 348 ASN A N 1
ATOM 2630 C CA . ASN A 1 346 ? -16.160 13.348 3.548 1.00 23.64 348 ASN A CA 1
ATOM 2631 C C . ASN A 1 346 ? -15.462 13.338 4.904 1.00 23.31 348 ASN A C 1
ATOM 2632 O O . ASN A 1 346 ? -16.035 13.758 5.912 1.00 19.24 348 ASN A O 1
ATOM 2637 N N . HIS A 1 347 ? -14.231 12.831 4.934 1.00 17.26 349 HIS A N 1
ATOM 2638 C CA . HIS A 1 347 ? -13.425 12.813 6.151 1.00 16.86 349 HIS A CA 1
ATOM 2639 C C . HIS A 1 347 ? -11.963 12.673 5.738 1.00 17.50 349 HIS A C 1
ATOM 2640 O O . HIS A 1 347 ? -11.641 12.621 4.548 1.00 16.84 349 HIS A O 1
ATOM 2647 N N . TYR A 1 348 ? -11.074 12.605 6.729 1.00 16.78 350 TYR A N 1
ATOM 2648 C CA . TYR A 1 348 ? -9.662 12.398 6.441 1.00 16.75 350 TYR A CA 1
ATOM 2649 C C . TYR A 1 348 ? -9.041 11.411 7.419 1.00 15.34 350 TYR A C 1
ATOM 2650 O O . TYR A 1 348 ? -9.543 11.181 8.522 1.00 14.59 350 TYR A O 1
ATOM 2659 N N . LEU A 1 349 ? -7.930 10.826 6.981 1.00 12.41 351 LEU A N 1
ATOM 2660 C CA . LEU A 1 349 ? -7.089 9.984 7.815 1.00 10.39 351 LEU A CA 1
ATOM 2661 C C . LEU A 1 349 ? -5.771 10.694 8.094 1.00 17.02 351 LEU A C 1
ATOM 2662 O O . LEU A 1 349 ? -5.208 11.350 7.212 1.00 13.76 351 LEU A O 1
ATOM 2667 N N . SER A 1 350 ? -5.285 10.554 9.323 1.00 10.18 352 SER A N 1
ATOM 2668 C CA . SER A 1 350 ? -3.997 11.093 9.742 1.00 14.18 352 SER A CA 1
ATOM 2669 C C . SER A 1 350 ? -3.021 9.948 9.971 1.00 16.99 352 SER A C 1
ATOM 2670 O O . SER A 1 350 ? -3.307 9.030 10.746 1.00 13.91 352 SER A O 1
ATOM 2673 N N . VAL A 1 351 ? -1.872 10.005 9.305 1.00 10.52 353 VAL A N 1
ATOM 2674 C CA . VAL A 1 351 ? -0.937 8.889 9.245 1.00 13.75 353 VAL A CA 1
ATOM 2675 C C . VAL A 1 351 ? 0.385 9.318 9.861 1.00 15.02 353 VAL A C 1
ATOM 2676 O O . VAL A 1 351 ? 0.947 10.354 9.489 1.00 17.75 353 VAL A O 1
ATOM 2680 N N . GLN A 1 352 ? 0.875 8.514 10.799 1.00 15.71 354 GLN A N 1
ATOM 2681 C CA . GLN A 1 352 ? 2.237 8.623 11.325 1.00 19.35 354 GLN A CA 1
ATOM 2682 C C . GLN A 1 352 ? 2.989 7.332 11.029 1.00 20.21 354 GLN A C 1
ATOM 2683 O O . GLN A 1 352 ? 2.497 6.233 11.366 1.00 16.47 354 GLN A O 1
ATOM 2689 N N . SER A 1 353 ? 4.178 7.504 10.362 1.00 13.27 355 SER A N 1
ATOM 2690 C CA . SER A 1 353 ? 4.878 6.381 9.821 1.00 20.83 355 SER A CA 1
ATOM 2691 C C . SER A 1 353 ? 6.393 6.522 10.177 1.00 24.35 355 SER A C 1
ATOM 2692 O O . SER A 1 353 ? 6.981 7.643 10.203 1.00 22.22 355 SER A O 1
ATOM 2695 N N . LYS A 1 354 ? 7.023 5.389 10.451 1.00 21.98 356 LYS A N 1
ATOM 2696 C CA . LYS A 1 354 ? 8.433 5.301 10.789 1.00 16.08 356 LYS A CA 1
ATOM 2697 C C . LYS A 1 354 ? 9.058 4.128 10.063 1.00 16.04 356 LYS A C 1
ATOM 2698 O O . LYS A 1 354 ? 8.602 2.988 10.203 1.00 15.83 356 LYS A O 1
ATOM 2704 N N . LEU A 1 355 ? 10.116 4.409 9.322 1.00 16.14 357 LEU A N 1
ATOM 2705 C CA . LEU A 1 355 ? 10.845 3.396 8.584 1.00 14.05 357 LEU A CA 1
ATOM 2706 C C . LEU A 1 355 ? 12.150 3.111 9.316 1.00 19.79 357 LEU A C 1
ATOM 2707 O O . LEU A 1 355 ? 12.811 4.034 9.803 1.00 15.35 357 LEU A O 1
ATOM 2712 N N . SER A 1 356 ? 12.525 1.837 9.387 1.00 18.02 358 SER A N 1
ATOM 2713 C CA . SER A 1 356 ? 13.738 1.459 10.098 1.00 20.74 358 SER A CA 1
ATOM 2714 C C . SER A 1 356 ? 14.346 0.241 9.418 1.00 24.05 358 SER A C 1
ATOM 2715 O O . SER A 1 356 ? 13.780 -0.322 8.477 1.00 19.11 358 SER A O 1
ATOM 2718 N N . LYS A 1 357 ? 15.503 -0.180 9.925 1.00 30.25 359 LYS A N 1
ATOM 2719 C CA . LYS A 1 357 ? 16.230 -1.308 9.364 1.00 24.81 359 LYS A CA 1
ATOM 2720 C C . LYS A 1 357 ? 16.588 -2.313 10.449 1.00 28.89 359 LYS A C 1
ATOM 2721 O O . LYS A 1 357 ? 16.878 -1.941 11.591 1.00 30.40 359 LYS A O 1
ATOM 2727 N N . ASP A 1 358 ? 16.549 -3.587 10.078 1.00 34.54 360 ASP A N 1
ATOM 2728 C CA . ASP A 1 358 ? 17.111 -4.652 10.895 1.00 35.34 360 ASP A CA 1
ATOM 2729 C C . ASP A 1 358 ? 18.610 -4.755 10.645 1.00 37.63 360 ASP A C 1
ATOM 2730 O O . ASP A 1 358 ? 19.016 -5.065 9.520 1.00 34.67 360 ASP A O 1
ATOM 2735 N N . PRO A 1 359 ? 19.463 -4.512 11.646 1.00 40.08 361 PRO A N 1
ATOM 2736 C CA . PRO A 1 359 ? 20.907 -4.585 11.372 1.00 41.93 361 PRO A CA 1
ATOM 2737 C C . PRO A 1 359 ? 21.348 -5.992 11.014 1.00 48.68 361 PRO A C 1
ATOM 2738 O O . PRO A 1 359 ? 22.340 -6.155 10.291 1.00 52.94 361 PRO A O 1
ATOM 2742 N N . ASN A 1 360 ? 20.631 -7.017 11.485 1.00 49.98 362 ASN A N 1
ATOM 2743 C CA . ASN A 1 360 ? 20.985 -8.392 11.160 1.00 51.84 362 ASN A CA 1
ATOM 2744 C C . ASN A 1 360 ? 20.378 -8.883 9.853 1.00 48.45 362 ASN A C 1
ATOM 2745 O O . ASN A 1 360 ? 20.853 -9.886 9.314 1.00 50.03 362 ASN A O 1
ATOM 2750 N N . GLU A 1 361 ? 19.342 -8.230 9.334 1.00 44.48 363 GLU A N 1
ATOM 2751 C CA . GLU A 1 361 ? 18.850 -8.581 8.010 1.00 38.27 363 GLU A CA 1
ATOM 2752 C C . GLU A 1 361 ? 19.886 -8.179 6.967 1.00 34.77 363 GLU A C 1
ATOM 2753 O O . GLU A 1 361 ? 20.553 -7.148 7.098 1.00 41.33 363 GLU A O 1
ATOM 2759 N N . LYS A 1 362 ? 20.023 -9.002 5.928 1.00 36.63 364 LYS A N 1
ATOM 2760 C CA . LYS A 1 362 ? 21.004 -8.775 4.876 1.00 33.00 364 LYS A CA 1
ATOM 2761 C C . LYS A 1 362 ? 20.388 -8.549 3.504 1.00 34.53 364 LYS A C 1
ATOM 2762 O O . LYS A 1 362 ? 21.074 -8.024 2.622 1.00 36.88 364 LYS A O 1
ATOM 2768 N N . ARG A 1 363 ? 19.131 -8.929 3.296 1.00 31.21 365 ARG A N 1
ATOM 2769 C CA . ARG A 1 363 ? 18.453 -8.634 2.046 1.00 25.38 365 ARG A CA 1
ATOM 2770 C C . ARG A 1 363 ? 17.939 -7.195 2.065 1.00 17.17 365 ARG A C 1
ATOM 2771 O O . ARG A 1 363 ? 17.838 -6.561 3.120 1.00 19.60 365 ARG A O 1
ATOM 2779 N N . ASP A 1 364 ? 17.611 -6.683 0.881 1.00 18.07 366 ASP A N 1
ATOM 2780 C CA . ASP A 1 364 ? 17.009 -5.359 0.774 1.00 21.13 366 ASP A CA 1
ATOM 2781 C C . ASP A 1 364 ? 15.615 -5.404 1.381 1.00 24.13 366 ASP A C 1
ATOM 2782 O O . ASP A 1 364 ? 14.766 -6.187 0.942 1.00 17.42 366 ASP A O 1
ATOM 2787 N N . HIS A 1 365 ? 15.374 -4.578 2.394 1.00 21.82 367 HIS A N 1
ATOM 2788 C CA . HIS A 1 365 ? 14.162 -4.722 3.184 1.00 17.88 367 HIS A CA 1
ATOM 2789 C C . HIS A 1 365 ? 13.706 -3.363 3.695 1.00 18.58 367 HIS A C 1
ATOM 2790 O O . HIS A 1 365 ? 14.389 -2.348 3.533 1.00 19.60 367 HIS A O 1
ATOM 2797 N N . MET A 1 366 ? 12.549 -3.373 4.355 1.00 16.27 368 MET A N 1
ATOM 2798 C CA . MET A 1 366 ? 11.992 -2.196 5.013 1.00 13.90 368 MET A CA 1
ATOM 2799 C C . MET A 1 366 ? 11.170 -2.682 6.195 1.00 13.97 368 MET A C 1
ATOM 2800 O O . MET A 1 366 ? 10.275 -3.517 6.024 1.00 12.93 368 MET A O 1
ATOM 2805 N N . VAL A 1 367 ? 11.496 -2.195 7.388 1.00 9.01 369 VAL A N 1
ATOM 2806 C CA . VAL A 1 367 ? 10.664 -2.379 8.570 1.00 14.27 369 VAL A CA 1
ATOM 2807 C C . VAL A 1 367 ? 9.781 -1.149 8.705 1.00 15.79 369 VAL A C 1
ATOM 2808 O O . VAL A 1 367 ? 10.263 -0.015 8.580 1.00 14.43 369 VAL A O 1
ATOM 2812 N N . LEU A 1 368 ? 8.493 -1.364 8.955 1.00 10.15 370 LEU A N 1
ATOM 2813 C CA . LEU A 1 368 ? 7.521 -0.280 8.953 1.00 10.64 370 LEU A CA 1
ATOM 2814 C C . LEU A 1 368 ? 6.659 -0.327 10.203 1.00 14.15 370 LEU A C 1
ATOM 2815 O O . LEU A 1 368 ? 6.100 -1.375 10.543 1.00 13.66 370 LEU A O 1
ATOM 2820 N N . LEU A 1 369 ? 6.536 0.823 10.861 1.00 12.86 371 LEU A N 1
ATOM 2821 C CA . LEU A 1 369 ? 5.614 1.038 11.965 1.00 10.89 371 LEU A CA 1
ATOM 2822 C C . LEU A 1 369 ? 4.705 2.189 11.559 1.00 11.96 371 LEU A C 1
ATOM 2823 O O . LEU A 1 369 ? 5.189 3.222 11.089 1.00 14.06 371 LEU A O 1
ATOM 2828 N N . GLU A 1 370 ? 3.396 2.009 11.710 1.00 12.62 372 GLU A N 1
ATOM 2829 C CA . GLU A 1 370 ? 2.464 2.996 11.187 1.00 13.29 372 GLU A CA 1
ATOM 2830 C C . GLU A 1 370 ? 1.233 3.080 12.073 1.00 18.03 372 GLU A C 1
ATOM 2831 O O . GLU A 1 370 ? 0.719 2.060 12.539 1.00 17.00 372 GLU A O 1
ATOM 2837 N N . PHE A 1 371 ? 0.772 4.309 12.294 1.00 17.79 373 PHE A N 1
ATOM 2838 C CA . PHE A 1 371 ? -0.442 4.591 13.044 1.00 14.29 373 PHE A CA 1
ATOM 2839 C C . PHE A 1 371 ? -1.351 5.442 12.172 1.00 12.62 373 PHE A C 1
ATOM 2840 O O . PHE A 1 371 ? -0.894 6.426 11.583 1.00 13.41 373 PHE A O 1
ATOM 2848 N N . VAL A 1 372 ? -2.633 5.092 12.115 1.00 14.17 374 VAL A N 1
ATOM 2849 C CA . VAL A 1 372 ? -3.584 5.793 11.257 1.00 14.23 374 VAL A CA 1
ATOM 2850 C C . VAL A 1 372 ? -4.879 5.999 12.029 1.00 17.46 374 VAL A C 1
ATOM 2851 O O . VAL A 1 372 ? -5.386 5.066 12.662 1.00 15.46 374 VAL A O 1
ATOM 2855 N N . THR A 1 373 ? -5.417 7.219 11.966 1.00 17.45 375 THR A N 1
ATOM 2856 C CA . THR A 1 373 ? -6.661 7.584 12.631 1.00 19.89 375 THR A CA 1
ATOM 2857 C C . THR A 1 373 ? -7.549 8.381 11.682 1.00 16.96 375 THR A C 1
ATOM 2858 O O . THR A 1 373 ? -7.056 9.217 10.922 1.00 17.96 375 THR A O 1
ATOM 2862 N N . ALA A 1 374 ? -8.860 8.145 11.761 1.00 14.83 376 ALA A N 1
ATOM 2863 C CA . ALA A 1 374 ? -9.854 8.867 10.976 1.00 13.88 376 ALA A CA 1
ATOM 2864 C C . ALA A 1 374 ? -10.360 10.060 11.781 1.00 22.27 376 ALA A C 1
ATOM 2865 O O . ALA A 1 374 ? -10.338 10.046 13.015 1.00 26.45 376 ALA A O 1
ATOM 2867 N N . ALA A 1 375 ? -10.862 11.018 11.031 1.00 22.44 377 ALA A N 1
ATOM 2868 C CA . ALA A 1 375 ? -11.437 12.245 11.554 1.00 24.42 377 ALA A CA 1
ATOM 2869 C C . ALA A 1 375 ? -12.305 13.032 10.556 1.00 31.61 377 ALA A C 1
ATOM 2870 O O . ALA A 1 375 ? -12.347 12.790 9.404 1.00 19.86 377 ALA A O 1
ATOM 2872 N N . GLY A 1 376 ? -13.075 13.963 11.092 1.00 40.15 378 GLY A N 1
ATOM 2873 C CA . GLY A 1 376 ? -14.050 14.695 10.319 1.00 30.27 378 GLY A CA 1
ATOM 2874 C C . GLY A 1 376 ? -13.365 15.878 9.823 1.00 36.01 378 GLY A C 1
ATOM 2875 O O . GLY A 1 376 ? -12.500 16.328 10.481 1.00 42.17 378 GLY A O 1
ATOM 2876 N N . ILE A 1 377 ? -13.758 16.341 8.661 1.00 34.36 379 ILE A N 1
ATOM 2877 C CA . ILE A 1 377 ? -13.161 17.515 8.076 1.00 33.69 379 ILE A CA 1
ATOM 2878 C C . ILE A 1 377 ? -13.336 18.733 9.022 1.00 40.37 379 ILE A C 1
ATOM 2879 O O . ILE A 1 377 ? -14.404 19.010 9.474 1.00 36.21 379 ILE A O 1
ATOM 2884 N N . THR A 1 378 ? -12.260 19.433 9.282 1.00 31.05 380 THR A N 1
ATOM 2885 C CA . THR A 1 378 ? -12.245 20.535 10.209 1.00 29.41 380 THR A CA 1
ATOM 2886 C C . THR A 1 378 ? -12.569 21.852 9.567 1.00 28.38 380 THR A C 1
ATOM 2887 O O . THR A 1 378 ? -12.584 21.988 8.397 1.00 24.67 380 THR A O 1
ATOM 2891 N N . LEU A 1 379 ? -12.813 22.814 10.396 1.00 24.24 381 LEU A N 1
ATOM 2892 C CA . LEU A 1 379 ? -13.132 24.163 9.929 1.00 28.66 381 LEU A CA 1
ATOM 2893 C C . LEU A 1 379 ? -12.008 24.734 9.071 1.00 34.12 381 LEU A C 1
ATOM 2894 O O . LEU A 1 379 ? -12.241 25.209 7.952 1.00 33.30 381 LEU A O 1
ATOM 2899 N N . GLY A 1 380 ? -10.775 24.683 9.576 1.00 32.56 382 GLY A N 1
ATOM 2900 C CA . GLY A 1 380 ? -9.638 25.182 8.822 1.00 34.91 382 GLY A CA 1
ATOM 2901 C C . GLY A 1 380 ? -9.440 24.497 7.487 1.00 42.80 382 GLY A C 1
ATOM 2902 O O . GLY A 1 380 ? -8.765 25.049 6.611 1.00 42.89 382 GLY A O 1
ATOM 2903 N N . MET A 1 381 ? -9.997 23.302 7.317 1.00 34.61 383 MET A N 1
ATOM 2904 C CA . MET A 1 381 ? -9.963 22.609 6.037 1.00 40.90 383 MET A CA 1
ATOM 2905 C C . MET A 1 381 ? -11.058 23.172 5.135 1.00 44.42 383 MET A C 1
ATOM 2906 O O . MET A 1 381 ? -10.855 24.173 4.443 1.00 38.77 383 MET A O 1
ATOM 2911 N N . LYS B 1 4 ? 26.159 -0.052 51.793 1.00 50.05 4 LYS B N 1
ATOM 2912 C CA . LYS B 1 4 ? 24.871 0.280 52.219 1.00 39.18 4 LYS B CA 1
ATOM 2913 C C . LYS B 1 4 ? 24.666 1.786 51.973 1.00 54.25 4 LYS B C 1
ATOM 2914 O O . LYS B 1 4 ? 25.558 2.521 52.325 1.00 58.81 4 LYS B O 1
ATOM 2916 N N . GLY B 1 5 ? 23.565 2.271 51.399 1.00 39.25 5 GLY B N 1
ATOM 2917 C CA . GLY B 1 5 ? 22.435 1.519 50.866 1.00 34.58 5 GLY B CA 1
ATOM 2918 C C . GLY B 1 5 ? 21.352 1.221 51.854 1.00 32.38 5 GLY B C 1
ATOM 2919 O O . GLY B 1 5 ? 20.319 1.787 51.841 1.00 29.22 5 GLY B O 1
ATOM 2920 N N . GLU B 1 6 ? 21.676 0.301 52.728 1.00 35.26 6 GLU B N 1
ATOM 2921 C CA . GLU B 1 6 ? 20.883 -0.133 53.852 1.00 27.23 6 GLU B CA 1
ATOM 2922 C C . GLU B 1 6 ? 20.452 0.959 54.794 1.00 29.06 6 GLU B C 1
ATOM 2923 O O . GLU B 1 6 ? 19.450 0.822 55.389 1.00 31.12 6 GLU B O 1
ATOM 2929 N N . GLU B 1 7 ? 21.221 2.041 54.923 1.00 32.31 7 GLU B N 1
ATOM 2930 C CA . GLU B 1 7 ? 20.891 3.126 55.840 1.00 36.67 7 GLU B CA 1
ATOM 2931 C C . GLU B 1 7 ? 19.523 3.709 55.529 1.00 32.38 7 GLU B C 1
ATOM 2932 O O . GLU B 1 7 ? 18.770 4.072 56.440 1.00 32.67 7 GLU B O 1
ATOM 2938 N N . LEU B 1 8 ? 19.186 3.802 54.243 1.00 30.88 8 LEU B N 1
ATOM 2939 C CA . LEU B 1 8 ? 17.931 4.408 53.828 1.00 27.32 8 LEU B CA 1
ATOM 2940 C C . LEU B 1 8 ? 16.717 3.622 54.292 1.00 25.68 8 LEU B C 1
ATOM 2941 O O . LEU B 1 8 ? 15.600 4.144 54.219 1.00 26.60 8 LEU B O 1
ATOM 2946 N N . PHE B 1 9 ? 16.904 2.392 54.772 1.00 21.05 9 PHE B N 1
ATOM 2947 C CA . PHE B 1 9 ? 15.788 1.514 55.096 1.00 19.90 9 PHE B CA 1
ATOM 2948 C C . PHE B 1 9 ? 15.714 1.159 56.574 1.00 27.05 9 PHE B C 1
ATOM 2949 O O . PHE B 1 9 ? 14.927 0.279 56.951 1.00 24.53 9 PHE B O 1
ATOM 2957 N N . THR B 1 10 ? 16.509 1.811 57.423 1.00 26.02 10 THR B N 1
ATOM 2958 C CA . THR B 1 10 ? 16.511 1.472 58.839 1.00 28.85 10 THR B CA 1
ATOM 2959 C C . THR B 1 10 ? 15.202 1.835 59.525 1.00 30.11 10 THR B C 1
ATOM 2960 O O . THR B 1 10 ? 14.905 1.283 60.590 1.00 30.39 10 THR B O 1
ATOM 2964 N N . GLY B 1 11 ? 14.421 2.747 58.949 1.00 30.74 11 GLY B N 1
ATOM 2965 C CA . GLY B 1 11 ? 13.131 3.096 59.509 1.00 23.10 11 GLY B CA 1
ATOM 2966 C C . GLY B 1 11 ? 11.988 3.018 58.518 1.00 27.60 11 GLY B C 1
ATOM 2967 O O . GLY B 1 11 ? 12.132 2.441 57.436 1.00 20.20 11 GLY B O 1
ATOM 2968 N N . VAL B 1 12 ? 10.844 3.601 58.881 1.00 24.51 12 VAL B N 1
ATOM 2969 C CA . VAL B 1 12 ? 9.683 3.612 57.999 1.00 18.24 12 VAL B CA 1
ATOM 2970 C C . VAL B 1 12 ? 9.918 4.589 56.855 1.00 19.60 12 VAL B C 1
ATOM 2971 O O . VAL B 1 12 ? 10.348 5.731 57.067 1.00 15.57 12 VAL B O 1
ATOM 2975 N N . VAL B 1 13 ? 9.618 4.147 55.638 1.00 13.88 13 VAL B N 1
ATOM 2976 C CA . VAL B 1 13 ? 9.919 4.893 54.419 1.00 13.32 13 VAL B CA 1
ATOM 2977 C C . VAL B 1 13 ? 8.637 5.044 53.607 1.00 12.83 13 VAL B C 1
ATOM 2978 O O . VAL B 1 13 ? 7.958 4.041 53.339 1.00 10.22 13 VAL B O 1
ATOM 2982 N N . PRO B 1 14 ? 8.267 6.254 53.190 1.00 9.73 14 PRO B N 1
ATOM 2983 C CA . PRO B 1 14 ? 7.051 6.398 52.381 1.00 10.16 14 PRO B CA 1
ATOM 2984 C C . PRO B 1 14 ? 7.278 5.885 50.968 1.00 8.69 14 PRO B C 1
ATOM 2985 O O . PRO B 1 14 ? 8.397 5.887 50.449 1.00 10.55 14 PRO B O 1
ATOM 2989 N N . ILE B 1 15 ? 6.197 5.394 50.366 1.00 10.12 15 ILE B N 1
ATOM 2990 C CA . ILE B 1 15 ? 6.241 4.734 49.068 1.00 10.11 15 ILE B CA 1
ATOM 2991 C C . ILE B 1 15 ? 5.237 5.400 48.140 1.00 7.92 15 ILE B C 1
ATOM 2992 O O . ILE B 1 15 ? 4.101 5.682 48.535 1.00 9.69 15 ILE B O 1
ATOM 2997 N N . LEU B 1 16 ? 5.663 5.658 46.906 1.00 8.84 16 LEU B N 1
ATOM 2998 C CA . LEU B 1 16 ? 4.767 6.030 45.819 1.00 10.34 16 LEU B CA 1
ATOM 2999 C C . LEU B 1 16 ? 4.860 4.961 44.742 1.00 8.53 16 LEU B C 1
ATOM 3000 O O . LEU B 1 16 ? 5.962 4.604 44.312 1.00 7.57 16 LEU B O 1
ATOM 3005 N N . VAL B 1 17 ? 3.712 4.480 44.279 1.00 8.08 17 VAL B N 1
ATOM 3006 C CA . VAL B 1 17 ? 3.653 3.545 43.166 1.00 8.72 17 VAL B CA 1
ATOM 3007 C C . VAL B 1 17 ? 2.760 4.149 42.094 1.00 10.45 17 VAL B C 1
ATOM 3008 O O . VAL B 1 17 ? 1.691 4.691 42.393 1.00 10.42 17 VAL B O 1
ATOM 3012 N N . GLU B 1 18 ? 3.198 4.040 40.844 1.00 9.64 18 GLU B N 1
ATOM 3013 C CA . GLU B 1 18 ? 2.424 4.488 39.695 1.00 14.19 18 GLU B CA 1
ATOM 3014 C C . GLU B 1 18 ? 2.546 3.440 38.605 1.00 13.14 18 GLU B C 1
ATOM 3015 O O . GLU B 1 18 ? 3.659 3.034 38.257 1.00 13.25 18 GLU B O 1
ATOM 3021 N N . LEU B 1 19 ? 1.408 2.996 38.077 1.00 12.46 19 LEU B N 1
ATOM 3022 C CA . LEU B 1 19 ? 1.384 1.975 37.042 1.00 14.87 19 LEU B CA 1
ATOM 3023 C C . LEU B 1 19 ? 0.533 2.482 35.891 1.00 15.38 19 LEU B C 1
ATOM 3024 O O . LEU B 1 19 ? -0.573 2.987 36.106 1.00 16.65 19 LEU B O 1
ATOM 3029 N N . ASP B 1 20 ? 1.047 2.346 34.675 1.00 15.48 20 ASP B N 1
ATOM 3030 C CA . ASP B 1 20 ? 0.272 2.578 33.463 1.00 22.93 20 ASP B CA 1
ATOM 3031 C C . ASP B 1 20 ? 0.179 1.242 32.746 1.00 20.11 20 ASP B C 1
ATOM 3032 O O . ASP B 1 20 ? 1.207 0.647 32.407 1.00 21.17 20 ASP B O 1
ATOM 3037 N N . GLY B 1 21 ? -1.039 0.774 32.514 1.00 22.05 21 GLY B N 1
ATOM 3038 C CA . GLY B 1 21 ? -1.242 -0.559 31.985 1.00 25.37 21 GLY B CA 1
ATOM 3039 C C . GLY B 1 21 ? -2.165 -0.568 30.786 1.00 26.38 21 GLY B C 1
ATOM 3040 O O . GLY B 1 21 ? -3.073 0.255 30.665 1.00 21.34 21 GLY B O 1
ATOM 3041 N N . ASP B 1 22 ? -1.912 -1.527 29.893 1.00 26.58 22 ASP B N 1
ATOM 3042 C CA . ASP B 1 22 ? -2.806 -1.82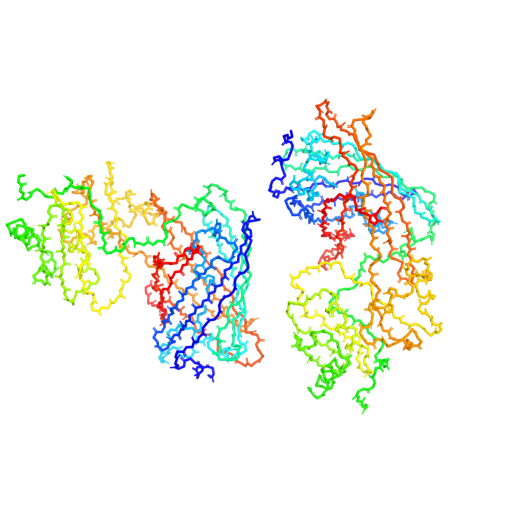7 28.779 1.00 29.69 22 ASP B CA 1
ATOM 3043 C C . ASP B 1 22 ? -2.829 -3.342 28.630 1.00 23.09 22 ASP B C 1
ATOM 3044 O O . ASP B 1 22 ? -1.813 -3.948 28.269 1.00 23.31 22 ASP B O 1
ATOM 3049 N N . VAL B 1 23 ? -3.973 -3.957 28.918 1.00 22.73 23 VAL B N 1
ATOM 3050 C CA . VAL B 1 23 ? -4.143 -5.402 28.796 1.00 24.64 23 VAL B CA 1
ATOM 3051 C C . VAL B 1 23 ? -5.185 -5.649 27.716 1.00 31.77 23 VAL B C 1
ATOM 3052 O O . VAL B 1 23 ? -6.382 -5.422 27.935 1.00 32.50 23 VAL B O 1
ATOM 3056 N N . ASN B 1 24 ? -4.738 -6.101 26.549 1.00 33.50 24 ASN B N 1
ATOM 3057 C CA . ASN B 1 24 ? -5.644 -6.371 25.432 1.00 44.81 24 ASN B CA 1
ATOM 3058 C C . ASN B 1 24 ? -6.388 -5.104 25.019 1.00 48.89 24 ASN B C 1
ATOM 3059 O O . ASN B 1 24 ? -7.584 -5.130 24.717 1.00 41.82 24 ASN B O 1
ATOM 3064 N N . GLY B 1 25 ? -5.676 -3.981 25.016 1.00 39.43 25 GLY B N 1
ATOM 3065 C CA . GLY B 1 25 ? -6.262 -2.704 24.680 1.00 44.37 25 GLY B CA 1
ATOM 3066 C C . GLY B 1 25 ? -7.119 -2.066 25.756 1.00 44.24 25 GLY B C 1
ATOM 3067 O O . GLY B 1 25 ? -7.673 -0.985 25.514 1.00 46.35 25 GLY B O 1
ATOM 3068 N N . HIS B 1 26 ? -7.279 -2.688 26.926 1.00 29.74 26 HIS B N 1
ATOM 3069 C CA . HIS B 1 26 ? -8.058 -2.086 28.017 1.00 38.06 26 HIS B CA 1
ATOM 3070 C C . HIS B 1 26 ? -7.114 -1.316 28.940 1.00 39.79 26 HIS B C 1
ATOM 3071 O O . HIS B 1 26 ? -6.425 -1.917 29.773 1.00 31.33 26 HIS B O 1
ATOM 3078 N N . LYS B 1 27 ? -7.045 0.006 28.749 1.00 32.42 27 LYS B N 1
ATOM 3079 C CA . LYS B 1 27 ? -6.069 0.848 29.426 1.00 30.69 27 LYS B CA 1
ATOM 3080 C C . LYS B 1 27 ? -6.566 1.245 30.796 1.00 27.96 27 LYS B C 1
ATOM 3081 O O . LYS B 1 27 ? -7.769 1.394 31.038 1.00 25.38 27 LYS B O 1
ATOM 3087 N N . PHE B 1 28 ? -5.611 1.416 31.696 1.00 26.46 28 PHE B N 1
ATOM 3088 C CA . PHE B 1 28 ? -5.927 1.744 33.065 1.00 23.01 28 PHE B CA 1
ATOM 3089 C C . PHE B 1 28 ? -4.682 2.328 33.702 1.00 17.43 28 PHE B C 1
ATOM 3090 O O . PHE B 1 28 ? -3.568 2.169 33.198 1.00 18.50 28 PHE B O 1
ATOM 3098 N N . SER B 1 29 ? -4.888 2.982 34.837 1.00 19.72 29 SER B N 1
ATOM 3099 C CA . SER B 1 29 ? -3.790 3.508 35.627 1.00 16.08 29 SER B CA 1
ATOM 3100 C C . SER B 1 29 ? -4.069 3.197 37.086 1.00 14.81 29 SER B C 1
ATOM 3101 O O . SER B 1 29 ? -5.223 3.147 37.517 1.00 17.41 29 SER B O 1
ATOM 3104 N N . VAL B 1 30 ? -2.996 3.007 37.847 1.00 12.94 30 VAL B N 1
ATOM 3105 C CA . VAL B 1 30 ? -3.073 2.717 39.271 1.00 16.88 30 VAL B CA 1
ATOM 3106 C C . VAL B 1 30 ? -2.107 3.652 39.978 1.00 11.32 30 VAL B C 1
ATOM 3107 O O . VAL B 1 30 ? -0.978 3.851 39.514 1.00 11.29 30 VAL B O 1
ATOM 3111 N N . SER B 1 31 ? -2.549 4.233 41.090 1.00 14.98 31 SER B N 1
ATOM 3112 C CA . SER B 1 31 ? -1.682 4.982 41.988 1.00 16.17 31 SER B CA 1
ATOM 3113 C C . SER B 1 31 ? -1.653 4.269 43.330 1.00 14.29 31 SER B C 1
ATOM 3114 O O . SER B 1 31 ? -2.681 3.767 43.797 1.00 14.67 31 SER B O 1
ATOM 3117 N N . GLY B 1 32 ? -0.487 4.250 43.955 1.00 10.37 32 GLY B N 1
ATOM 3118 C CA . GLY B 1 32 ? -0.334 3.629 45.261 1.00 11.42 32 GLY B CA 1
ATOM 3119 C C . GLY B 1 32 ? 0.328 4.563 46.247 1.00 12.03 32 GLY B C 1
ATOM 3120 O O . GLY B 1 32 ? 1.259 5.291 45.901 1.00 9.15 32 GLY B O 1
ATOM 3121 N N . GLU B 1 33 ? -0.157 4.519 47.490 1.00 9.36 33 GLU B N 1
ATOM 3122 C CA . GLU B 1 33 ? 0.389 5.297 48.592 1.00 10.92 33 GLU B CA 1
ATOM 3123 C C . GLU B 1 33 ? 0.529 4.413 49.821 1.00 12.77 33 GLU B C 1
ATOM 3124 O O . GLU B 1 33 ? -0.270 3.497 50.041 1.00 12.89 33 GLU B O 1
ATOM 3130 N N . GLY B 1 34 ? 1.531 4.706 50.625 1.00 14.44 34 GLY B N 1
ATOM 3131 C CA . GLY B 1 34 ? 1.742 4.007 51.872 1.00 16.78 34 GLY B CA 1
ATOM 3132 C C . GLY B 1 34 ? 3.217 4.027 52.255 1.00 11.17 34 GLY B C 1
ATOM 3133 O O . GLY B 1 34 ? 3.924 4.999 51.982 1.00 11.11 34 GLY B O 1
ATOM 3134 N N . GLU B 1 35 ? 3.670 2.930 52.854 1.00 10.72 35 GLU B N 1
ATOM 3135 C CA . GLU B 1 35 ? 4.990 2.933 53.467 1.00 11.37 35 GLU B CA 1
ATOM 3136 C C . GLU B 1 35 ? 5.480 1.508 53.657 1.00 12.08 35 GLU B C 1
ATOM 3137 O O . GLU B 1 35 ? 4.702 0.550 53.644 1.00 11.31 35 GLU B O 1
ATOM 3143 N N . GLY B 1 36 ? 6.791 1.391 53.823 1.00 10.71 36 GLY B N 1
ATOM 3144 C CA . GLY B 1 36 ? 7.414 0.111 54.087 1.00 12.93 36 GLY B CA 1
ATOM 3145 C C . GLY B 1 36 ? 8.427 0.222 55.207 1.00 16.45 36 GLY B C 1
ATOM 3146 O O . GLY B 1 36 ? 9.005 1.283 55.454 1.00 13.10 36 GLY B O 1
ATOM 3147 N N . ASP B 1 37 ? 8.649 -0.909 55.876 1.00 15.72 37 ASP B N 1
ATOM 3148 C CA . ASP B 1 37 ? 9.518 -0.999 57.053 1.00 18.66 37 ASP B CA 1
ATOM 3149 C C . ASP B 1 37 ? 10.400 -2.230 56.864 1.00 13.16 37 ASP B C 1
ATOM 3150 O O . ASP B 1 37 ? 10.011 -3.345 57.222 1.00 17.75 37 ASP B O 1
ATOM 3155 N N . ALA B 1 38 ? 11.593 -2.029 56.302 1.00 15.49 38 ALA B N 1
ATOM 3156 C CA . ALA B 1 38 ? 12.402 -3.167 55.875 1.00 19.64 38 ALA B CA 1
ATOM 3157 C C . ALA B 1 38 ? 12.956 -3.958 57.054 1.00 30.72 38 ALA B C 1
ATOM 3158 O O . ALA B 1 38 ? 13.239 -5.153 56.909 1.00 29.44 38 ALA B O 1
ATOM 3160 N N . THR B 1 39 ? 13.123 -3.329 58.221 1.00 30.16 39 THR B N 1
ATOM 3161 C CA . THR B 1 39 ? 13.590 -4.090 59.377 1.00 41.77 39 THR B CA 1
ATOM 3162 C C . THR B 1 39 ? 12.626 -5.227 59.716 1.00 40.41 39 THR B C 1
ATOM 3163 O O . THR B 1 39 ? 13.050 -6.251 60.261 1.00 49.35 39 THR B O 1
ATOM 3167 N N . TYR B 1 40 ? 11.332 -5.074 59.392 1.00 37.64 40 TYR B N 1
ATOM 3168 C CA . TYR B 1 40 ? 10.305 -6.111 59.610 1.00 32.16 40 TYR B CA 1
ATOM 3169 C C . TYR B 1 40 ? 9.776 -6.667 58.293 1.00 25.85 40 TYR B C 1
ATOM 3170 O O . TYR B 1 40 ? 8.772 -7.380 58.308 1.00 18.54 40 TYR B O 1
ATOM 3179 N N . GLY B 1 41 ? 10.417 -6.367 57.164 1.00 21.36 41 GLY B N 1
ATOM 3180 C CA . GLY B 1 41 ? 9.923 -6.833 55.876 1.00 22.35 41 GLY B CA 1
ATOM 3181 C C . GLY B 1 41 ? 8.499 -6.455 55.543 1.00 19.41 41 GLY B C 1
ATOM 3182 O O . GLY B 1 41 ? 7.821 -7.195 54.823 1.00 17.80 41 GLY B O 1
ATOM 3183 N N . LYS B 1 42 ? 8.029 -5.314 56.032 1.00 20.17 42 LYS B N 1
ATOM 3184 C CA . LYS B 1 42 ? 6.610 -5.001 56.063 1.00 19.61 42 LYS B CA 1
ATOM 3185 C C . LYS B 1 42 ? 6.253 -3.881 55.097 1.00 17.60 42 LYS B C 1
ATOM 3186 O O . LYS B 1 42 ? 6.935 -2.850 55.026 1.00 16.47 42 LYS B O 1
ATOM 3192 N N . LEU B 1 43 ? 5.149 -4.094 54.386 1.00 14.57 43 LEU B N 1
ATOM 3193 C CA . LEU B 1 43 ? 4.588 -3.139 53.443 1.00 17.43 43 LEU B CA 1
ATOM 3194 C C . LEU B 1 43 ? 3.124 -2.889 53.772 1.00 16.83 43 LEU B C 1
ATOM 3195 O O . LEU B 1 43 ? 2.354 -3.841 53.939 1.00 15.13 43 LEU B O 1
ATOM 3200 N N . THR B 1 44 ? 2.737 -1.618 53.838 1.00 13.48 44 THR B N 1
ATOM 3201 C CA . THR B 1 44 ? 1.343 -1.226 54.027 1.00 15.15 44 THR B CA 1
ATOM 3202 C C . THR B 1 44 ? 1.027 -0.208 52.940 1.00 17.83 44 THR B C 1
ATOM 3203 O O . THR B 1 44 ? 1.560 0.908 52.951 1.00 12.53 44 THR B O 1
ATOM 3207 N N . LEU B 1 45 ? 0.171 -0.600 52.000 1.00 12.74 45 LEU B N 1
ATOM 3208 C CA . LEU B 1 45 ? -0.065 0.171 50.791 1.00 14.31 45 LEU B CA 1
ATOM 3209 C C . LEU B 1 45 ? -1.537 0.097 50.427 1.00 15.03 45 LEU B C 1
ATOM 3210 O O . LEU B 1 45 ? -2.201 -0.915 50.667 1.00 17.89 45 LEU B O 1
ATOM 3215 N N . LYS B 1 46 ? -2.040 1.175 49.835 1.00 12.20 46 LYS B N 1
ATOM 3216 C CA . LYS B 1 46 ? -3.377 1.182 49.264 1.00 12.98 46 LYS B CA 1
ATOM 3217 C C . LYS B 1 46 ? -3.288 1.657 47.823 1.00 13.87 46 LYS B C 1
ATOM 3218 O O . LYS B 1 46 ? -2.634 2.665 47.535 1.00 12.60 46 LYS B O 1
ATOM 3224 N N . PHE B 1 47 ? -3.947 0.931 46.928 1.00 10.96 47 PHE B N 1
ATOM 3225 C CA . PHE B 1 47 ? -3.907 1.195 45.499 1.00 10.87 47 PHE B CA 1
ATOM 3226 C C . PHE B 1 47 ? -5.299 1.579 45.025 1.00 14.32 47 PHE B C 1
ATOM 3227 O O . PHE B 1 47 ? -6.301 1.038 45.502 1.00 13.01 47 PHE B O 1
ATOM 3235 N N . ILE B 1 48 ? -5.354 2.534 44.104 1.00 13.26 48 ILE B N 1
ATOM 3236 C CA . ILE B 1 48 ? -6.607 3.029 43.558 1.00 18.10 48 ILE B CA 1
ATOM 3237 C C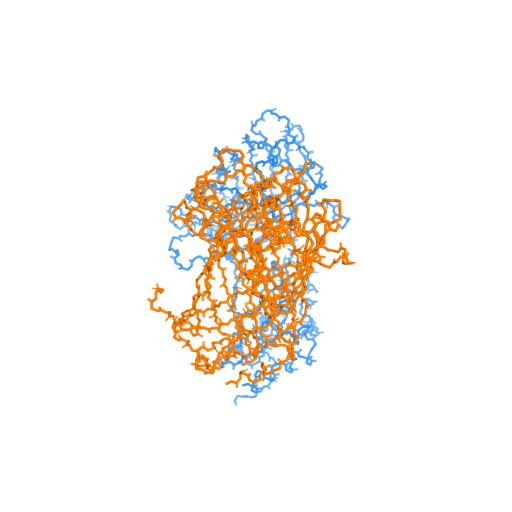 . ILE B 1 48 ? -6.498 2.964 42.044 1.00 12.97 48 ILE B C 1
ATOM 3238 O O . ILE B 1 48 ? -5.478 3.370 41.478 1.00 17.32 48 ILE B O 1
ATOM 3243 N N . CYS B 1 49 ? -7.534 2.451 41.388 1.00 16.85 49 CYS B N 1
ATOM 3244 C CA . CYS B 1 49 ? -7.620 2.575 39.937 1.00 12.54 49 CYS B CA 1
ATOM 3245 C C . CYS B 1 49 ? -8.087 3.991 39.615 1.00 21.14 49 CYS B C 1
ATOM 3246 O O . CYS B 1 49 ? -9.233 4.352 39.906 1.00 19.02 49 CYS B O 1
ATOM 3249 N N . THR B 1 50 ? -7.218 4.793 38.998 1.00 20.83 50 THR B N 1
ATOM 3250 C CA . THR B 1 50 ? -7.514 6.209 38.796 1.00 23.08 50 THR B CA 1
ATOM 3251 C C . THR B 1 50 ? -8.350 6.452 37.546 1.00 24.72 50 THR B C 1
ATOM 3252 O O . THR B 1 50 ? -8.914 7.541 37.394 1.00 27.89 50 THR B O 1
ATOM 3256 N N . THR B 1 51 ? -8.439 5.468 36.653 1.00 28.44 51 THR B N 1
ATOM 3257 C CA . THR B 1 51 ? -9.146 5.604 35.386 1.00 26.16 51 THR B CA 1
ATOM 3258 C C . THR B 1 51 ? -10.564 5.048 35.438 1.00 30.51 51 THR B C 1
ATOM 3259 O O . THR B 1 51 ? -11.281 5.115 34.432 1.00 28.76 51 THR B O 1
ATOM 3263 N N . GLY B 1 52 ? -10.982 4.505 36.581 1.00 24.41 52 GLY B N 1
ATOM 3264 C CA . GLY B 1 52 ? -12.293 3.904 36.728 1.00 30.05 52 GLY B CA 1
ATOM 3265 C C . GLY B 1 52 ? -12.264 2.545 37.395 1.00 31.75 52 GLY B C 1
ATOM 3266 O O . GLY B 1 52 ? -11.705 2.407 38.486 1.00 23.82 52 GLY B O 1
ATOM 3267 N N . LYS B 1 53 ? -12.848 1.532 36.761 1.00 32.98 53 LYS B N 1
ATOM 3268 C CA . LYS B 1 53 ? -12.751 0.162 37.252 1.00 31.45 53 LYS B CA 1
ATOM 3269 C C . LYS B 1 53 ? -11.564 -0.539 36.598 1.00 24.18 53 LYS B C 1
ATOM 3270 O O . LYS B 1 53 ? -11.294 -0.353 35.409 1.00 24.54 53 LYS B O 1
ATOM 3276 N N . LEU B 1 54 ? -10.866 -1.347 37.379 1.00 21.86 54 LEU B N 1
ATOM 3277 C CA . LEU B 1 54 ? -9.723 -2.096 36.869 1.00 21.44 54 LEU B CA 1
ATOM 3278 C C . LEU B 1 54 ? -10.192 -3.241 35.979 1.00 25.66 54 LEU B C 1
ATOM 3279 O O . LEU B 1 54 ? -11.052 -4.030 36.393 1.00 24.54 54 LEU B O 1
ATOM 3284 N N . PRO B 1 55 ? -9.662 -3.368 34.757 1.00 18.05 55 PRO B N 1
ATOM 3285 C CA . PRO B 1 55 ? -10.156 -4.411 33.844 1.00 23.88 55 PRO B CA 1
ATOM 3286 C C . PRO B 1 55 ? -9.605 -5.797 34.140 1.00 30.35 55 PRO B C 1
ATOM 3287 O O . PRO B 1 55 ? -10.031 -6.761 33.491 1.00 30.35 55 PRO B O 1
ATOM 3291 N N . VAL B 1 56 ? -8.677 -5.925 35.084 1.00 22.73 56 VAL B N 1
ATOM 3292 C CA . VAL B 1 56 ? -8.104 -7.218 35.453 1.00 18.40 56 VAL B CA 1
ATOM 3293 C C . VAL B 1 56 ? -8.261 -7.378 36.956 1.00 24.71 56 VAL B C 1
ATOM 3294 O O . VAL B 1 56 ? -8.496 -6.394 37.677 1.00 24.26 56 VAL B O 1
ATOM 3298 N N . PRO B 1 57 ? -8.138 -8.603 37.466 1.00 15.48 57 PRO B N 1
ATOM 3299 C CA . PRO B 1 57 ? -8.196 -8.781 38.923 1.00 19.13 57 PRO B CA 1
ATOM 3300 C C . PRO B 1 57 ? -7.013 -8.110 39.603 1.00 13.94 57 PRO B C 1
ATOM 3301 O O . PRO B 1 57 ? -5.867 -8.232 39.164 1.00 15.81 57 PRO B O 1
ATOM 3305 N N . TRP B 1 58 ? -7.306 -7.406 40.695 1.00 15.84 58 TRP B N 1
ATOM 3306 C CA . TRP B 1 58 ? -6.260 -6.853 41.552 1.00 15.43 58 TRP B CA 1
ATOM 3307 C C . TRP B 1 58 ? -5.180 -7.866 41.907 1.00 14.86 58 TRP B C 1
ATOM 3308 O O . TRP B 1 58 ? -3.990 -7.529 41.796 1.00 11.51 58 TRP B O 1
ATOM 3319 N N . PRO B 1 59 ? -5.501 -9.092 42.331 1.00 16.19 59 PRO B N 1
ATOM 3320 C CA . PRO B 1 59 ? -4.424 -10.032 42.710 1.00 13.47 59 PRO B CA 1
ATOM 3321 C C . PRO B 1 59 ? -3.395 -10.252 41.613 1.00 12.92 59 PRO B C 1
ATOM 3322 O O . PRO B 1 59 ? -2.240 -10.577 41.922 1.00 11.09 59 PRO B O 1
ATOM 3326 N N . THR B 1 60 ? -3.770 -10.109 40.337 1.00 10.07 60 THR B N 1
ATOM 3327 C CA . THR B 1 60 ? -2.811 -10.369 39.272 1.00 9.31 60 THR B CA 1
ATOM 3328 C C . THR B 1 60 ? -1.765 -9.267 39.167 1.00 9.74 60 THR B C 1
ATOM 3329 O O . THR B 1 60 ? -0.765 -9.442 38.462 1.00 10.13 60 THR B O 1
ATOM 3333 N N . LEU B 1 61 ? -1.990 -8.133 39.830 1.00 9.55 61 LEU B N 1
ATOM 3334 C CA . LEU B 1 61 ? -1.084 -6.995 39.799 1.00 10.15 61 LEU B CA 1
ATOM 3335 C C . LEU B 1 61 ? -0.205 -6.872 41.037 1.00 9.17 61 LEU B C 1
ATOM 3336 O O . LEU B 1 61 ? 0.669 -6.000 41.066 1.00 8.90 61 LEU B O 1
ATOM 3341 N N . VAL B 1 62 ? -0.429 -7.690 42.066 1.00 10.04 62 VAL B N 1
ATOM 3342 C CA . VAL B 1 62 ? 0.305 -7.532 43.322 1.00 9.68 62 VAL B CA 1
ATOM 3343 C C . VAL B 1 62 ? 1.810 -7.581 43.087 1.00 7.41 62 VAL B C 1
ATOM 3344 O O . VAL B 1 62 ? 2.552 -6.698 43.533 1.00 9.59 62 VAL B O 1
ATOM 3348 N N . THR B 1 63 ? 2.290 -8.630 42.414 1.00 8.22 63 THR B N 1
ATOM 3349 C CA . THR B 1 63 ? 3.731 -8.796 42.245 1.00 8.58 63 THR B CA 1
ATOM 3350 C C . THR B 1 63 ? 4.338 -7.622 41.489 1.00 9.61 63 THR B C 1
ATOM 3351 O O . THR B 1 63 ? 5.475 -7.226 41.768 1.00 8.68 63 THR B O 1
ATOM 3355 N N . THR B 1 64 ? 3.598 -7.052 40.533 1.00 8.77 64 THR B N 1
ATOM 3356 C CA . THR B 1 64 ? 4.115 -5.927 39.760 1.00 8.08 64 THR B CA 1
ATOM 3357 C C . THR B 1 64 ? 4.119 -4.646 40.588 1.00 7.24 64 THR B C 1
ATOM 3358 O O . THR B 1 64 ? 5.080 -3.870 40.539 1.00 9.60 64 THR B O 1
ATOM 3362 N N . LEU B 1 65 ? 3.052 -4.406 41.341 1.00 5.78 65 LEU B N 1
ATOM 3363 C CA . LEU B 1 65 ? 2.931 -3.219 42.175 1.00 7.77 65 LEU B CA 1
ATOM 3364 C C . LEU B 1 65 ? 3.863 -3.271 43.381 1.00 7.91 65 LEU B C 1
ATOM 3365 O O . LEU B 1 65 ? 4.451 -2.258 43.765 1.00 6.71 65 LEU B O 1
ATOM 3392 N N . VAL B 1 67 ? 8.534 -3.728 45.124 1.00 10.87 69 VAL B N 1
ATOM 3393 C CA . VAL B 1 67 ? 9.480 -2.930 45.894 1.00 9.77 69 VAL B CA 1
ATOM 3394 C C . VAL B 1 67 ? 10.230 -3.837 46.862 1.00 8.72 69 VAL B C 1
ATOM 3395 O O . VAL B 1 67 ? 10.152 -3.673 48.080 1.00 8.38 69 VAL B O 1
ATOM 3399 N N . GLN B 1 68 ? 10.976 -4.794 46.306 1.00 8.03 70 GLN B N 1
ATOM 3400 C CA . GLN B 1 68 ? 11.598 -5.838 47.113 1.00 10.99 70 GLN B CA 1
ATOM 3401 C C . GLN B 1 68 ? 12.781 -5.336 47.924 1.00 10.02 70 GLN B C 1
ATOM 3402 O O . GLN B 1 68 ? 13.324 -6.100 48.726 1.00 9.93 70 GLN B O 1
ATOM 3408 N N . CYS B 1 69 ? 13.186 -4.079 47.742 1.00 9.05 71 CYS B N 1
ATOM 3409 C CA . CYS B 1 69 ? 14.098 -3.442 48.685 1.00 14.18 71 CYS B CA 1
ATOM 3410 C C . CYS B 1 69 ? 13.546 -3.400 50.106 1.00 12.73 71 CYS B C 1
ATOM 3411 O O . CYS B 1 69 ? 14.310 -3.151 51.046 1.00 14.46 71 CYS B O 1
ATOM 3414 N N . PHE B 1 70 ? 12.248 -3.635 50.290 1.00 12.60 72 PHE B N 1
ATOM 3415 C CA . PHE B 1 70 ? 11.632 -3.699 51.611 1.00 12.81 72 PHE B CA 1
ATOM 3416 C C . PHE B 1 70 ? 11.570 -5.109 52.194 1.00 13.81 72 PHE B C 1
ATOM 3417 O O . PHE B 1 70 ? 10.930 -5.305 53.233 1.00 13.71 72 PHE B O 1
ATOM 3425 N N . SER B 1 71 ? 12.201 -6.086 51.550 1.00 10.14 73 SER B N 1
ATOM 3426 C CA . SER B 1 71 ? 12.324 -7.417 52.128 1.00 14.23 73 SER B CA 1
ATOM 3427 C C . SER B 1 71 ? 13.206 -7.366 53.369 1.00 14.90 73 SER B C 1
ATOM 3428 O O . SER B 1 71 ? 14.190 -6.621 53.419 1.00 13.57 73 SER B O 1
ATOM 3431 N N . ARG B 1 72 ? 12.846 -8.156 54.381 1.00 16.73 74 ARG B N 1
ATOM 3432 C CA . ARG B 1 72 ? 13.715 -8.319 55.544 1.00 22.11 74 ARG B CA 1
ATOM 3433 C C . ARG B 1 72 ? 14.870 -9.247 55.170 1.00 21.82 74 ARG B C 1
ATOM 3434 O O . ARG B 1 72 ? 14.666 -10.447 54.967 1.00 23.43 74 ARG B O 1
ATOM 3442 N N . TYR B 1 73 ? 16.083 -8.706 55.078 1.00 20.39 75 TYR B N 1
ATOM 3443 C CA . TYR B 1 73 ? 17.277 -9.528 54.930 1.00 19.53 75 TYR B CA 1
ATOM 3444 C C . TYR B 1 73 ? 17.952 -9.647 56.290 1.00 33.53 75 TYR B C 1
ATOM 3445 O O . TYR B 1 73 ? 18.586 -8.681 56.744 1.00 30.50 75 TYR B O 1
ATOM 3454 N N . PRO B 1 74 ? 17.855 -10.784 56.979 1.00 31.27 76 PRO B N 1
ATOM 3455 C CA . PRO B 1 74 ? 18.564 -10.922 58.263 1.00 29.46 76 PRO B CA 1
ATOM 3456 C C . PRO B 1 74 ? 20.065 -10.706 58.121 1.00 29.56 76 PRO B C 1
ATOM 3457 O O . PRO B 1 74 ? 20.626 -10.642 57.026 1.00 22.88 76 PRO B O 1
ATOM 3461 N N . ASP B 1 75 ? 20.719 -10.582 59.281 1.00 38.28 77 ASP B N 1
ATOM 3462 C CA . ASP B 1 75 ? 22.106 -10.129 59.317 1.00 37.34 77 ASP B CA 1
ATOM 3463 C C . ASP B 1 75 ? 23.018 -11.007 58.466 1.00 33.03 77 ASP B C 1
ATOM 3464 O O . ASP B 1 75 ? 23.867 -1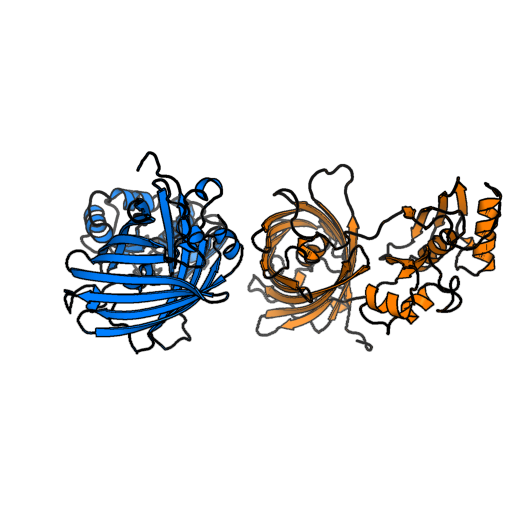0.494 57.728 1.00 27.15 77 ASP B O 1
ATOM 3469 N N . HIS B 1 76 ? 22.866 -12.332 58.556 1.00 29.65 78 HIS B N 1
ATOM 3470 C CA . HIS B 1 76 ? 23.709 -13.234 57.776 1.00 27.80 78 HIS B CA 1
ATOM 3471 C C . HIS B 1 76 ? 23.414 -13.189 56.284 1.00 32.30 78 HIS B C 1
ATOM 3472 O O . HIS B 1 76 ? 24.235 -13.673 55.498 1.00 29.12 78 HIS B O 1
ATOM 3479 N N . MET B 1 77 ? 22.290 -12.606 55.879 1.00 31.07 79 MET B N 1
ATOM 3480 C CA . MET B 1 77 ? 21.896 -12.512 54.481 1.00 32.66 79 MET B CA 1
ATOM 3481 C C . MET B 1 77 ? 22.226 -11.153 53.875 1.00 29.46 79 MET B C 1
ATOM 3482 O O . MET B 1 77 ? 22.071 -10.975 52.662 1.00 27.63 79 MET B O 1
ATOM 3487 N N . LYS B 1 78 ? 22.686 -10.200 54.691 1.00 32.23 80 LYS B N 1
ATOM 3488 C CA . LYS B 1 78 ? 22.894 -8.833 54.230 1.00 27.38 80 LYS B CA 1
ATOM 3489 C C . LYS B 1 78 ? 23.893 -8.759 53.087 1.00 32.72 80 LYS B C 1
ATOM 3490 O O . LYS B 1 78 ? 23.841 -7.810 52.296 1.00 29.58 80 LYS B O 1
ATOM 3496 N N . GLN B 1 79 ? 24.790 -9.742 52.973 1.00 25.48 81 GLN B N 1
ATOM 3497 C CA . GLN B 1 79 ? 25.691 -9.794 51.832 1.00 27.61 81 GLN B CA 1
ATOM 3498 C C . GLN B 1 79 ? 24.926 -9.939 50.527 1.00 31.29 81 GLN B C 1
ATOM 3499 O O . GLN B 1 79 ? 25.444 -9.565 49.469 1.00 28.77 81 GLN B O 1
ATOM 3505 N N . HIS B 1 80 ? 23.711 -10.483 50.582 1.00 25.85 82 HIS B N 1
ATOM 3506 C CA . HIS B 1 80 ? 22.985 -10.890 49.389 1.00 28.87 82 HIS B CA 1
ATOM 3507 C C . HIS B 1 80 ? 21.867 -9.927 49.007 1.00 27.51 82 HIS B C 1
ATOM 3508 O O . HIS B 1 80 ? 21.044 -10.261 48.148 1.00 27.52 82 HIS B O 1
ATOM 3515 N N . ASP B 1 81 ? 21.801 -8.751 49.627 1.00 22.04 83 ASP B N 1
ATOM 3516 C CA . ASP B 1 81 ? 20.670 -7.848 49.414 1.00 20.66 83 ASP B CA 1
ATOM 3517 C C . ASP B 1 81 ? 21.007 -6.893 48.272 1.00 18.90 83 ASP B C 1
ATOM 3518 O O . ASP B 1 81 ? 21.466 -5.766 48.468 1.00 21.91 83 ASP B O 1
ATOM 3523 N N . PHE B 1 82 ? 20.787 -7.369 47.045 1.00 13.94 84 PHE B N 1
ATOM 3524 C CA . PHE B 1 82 ? 21.010 -6.518 45.882 1.00 18.02 84 PHE B CA 1
ATOM 3525 C C . PHE B 1 82 ? 20.126 -5.277 45.921 1.00 17.83 84 PHE B C 1
ATOM 3526 O O . PHE B 1 82 ? 20.561 -4.181 45.547 1.00 16.96 84 PHE B O 1
ATOM 3534 N N . PHE B 1 83 ? 18.888 -5.430 46.389 1.00 16.01 85 PHE B N 1
ATOM 3535 C CA . PHE B 1 83 ? 17.876 -4.394 46.201 1.00 13.57 85 PHE B CA 1
ATOM 3536 C C . PHE B 1 83 ? 18.261 -3.092 46.890 1.00 15.09 85 PHE B C 1
ATOM 3537 O O . PHE B 1 83 ? 18.212 -2.018 46.280 1.00 14.45 85 PHE B O 1
ATOM 3545 N N . LYS B 1 84 ? 18.656 -3.163 48.162 1.00 15.49 86 LYS B N 1
ATOM 3546 C CA . LYS B 1 84 ? 19.058 -1.950 48.865 1.00 16.10 86 LYS B CA 1
ATOM 3547 C C . LYS B 1 84 ? 20.414 -1.450 48.390 1.00 20.28 86 LYS B C 1
ATOM 3548 O O . LYS B 1 84 ? 20.649 -0.236 48.363 1.00 20.47 86 LYS B O 1
ATOM 3554 N N . SER B 1 85 ? 21.322 -2.360 48.035 1.00 19.50 87 SER B N 1
ATOM 3555 C CA . SER B 1 85 ? 22.657 -1.952 47.618 1.00 19.65 87 SER B CA 1
ATOM 3556 C C . SER B 1 85 ? 22.620 -1.059 46.385 1.00 24.08 87 SER B C 1
ATOM 3557 O O . SER B 1 85 ? 23.579 -0.321 46.138 1.00 25.44 87 SER B O 1
ATOM 3560 N N . ALA B 1 86 ? 21.535 -1.102 45.610 1.00 17.99 88 ALA B N 1
ATOM 3561 C CA . ALA B 1 86 ? 21.409 -0.263 44.427 1.00 20.13 88 ALA B CA 1
ATOM 3562 C C . ALA B 1 86 ? 20.826 1.112 44.738 1.00 19.51 88 ALA B C 1
ATOM 3563 O O . ALA B 1 86 ? 20.879 1.998 43.878 1.00 24.02 88 ALA B O 1
ATOM 3565 N N . MET B 1 87 ? 20.280 1.307 45.938 1.00 17.44 89 MET B N 1
ATOM 3566 C CA . MET B 1 87 ? 19.693 2.567 46.367 1.00 16.99 89 MET B CA 1
ATOM 3567 C C . MET B 1 87 ? 20.796 3.558 46.745 1.00 23.25 89 MET B C 1
ATOM 3568 O O . MET B 1 87 ? 21.873 3.158 47.192 1.00 18.31 89 MET B O 1
ATOM 3573 N N . PRO B 1 88 ? 20.550 4.868 46.590 1.00 19.82 90 PRO B N 1
ATOM 3574 C CA . PRO B 1 88 ? 19.269 5.470 46.181 1.00 16.64 90 PRO B CA 1
ATOM 3575 C C . PRO B 1 88 ? 19.044 5.585 44.681 1.00 18.69 90 PRO B C 1
ATOM 3576 O O . PRO B 1 88 ? 17.948 5.961 44.266 1.00 15.69 90 PRO B O 1
ATOM 3580 N N . GLU B 1 89 ? 20.064 5.289 43.876 1.00 19.44 91 GLU B N 1
ATOM 3581 C CA . GLU B 1 89 ? 19.918 5.489 42.441 1.00 18.77 91 GLU B CA 1
ATOM 3582 C C . GLU B 1 89 ? 18.904 4.512 41.854 1.00 15.51 91 GLU B C 1
ATOM 3583 O O . GLU B 1 89 ? 18.162 4.857 40.926 1.00 18.74 91 GLU B O 1
ATOM 3589 N N . GLY B 1 90 ? 18.866 3.296 42.367 1.00 17.71 92 GLY B N 1
ATOM 3590 C CA . GLY B 1 90 ? 17.763 2.383 42.149 1.00 17.89 92 GLY B CA 1
ATOM 3591 C C . GLY B 1 90 ? 18.128 1.275 41.181 1.00 25.09 92 GLY B C 1
ATOM 3592 O O . GLY B 1 90 ? 19.294 1.060 40.837 1.00 15.98 92 GLY B O 1
ATOM 3593 N N . TYR B 1 91 ? 17.094 0.568 40.727 1.00 18.56 93 TYR B N 1
ATOM 3594 C CA . TYR B 1 91 ? 17.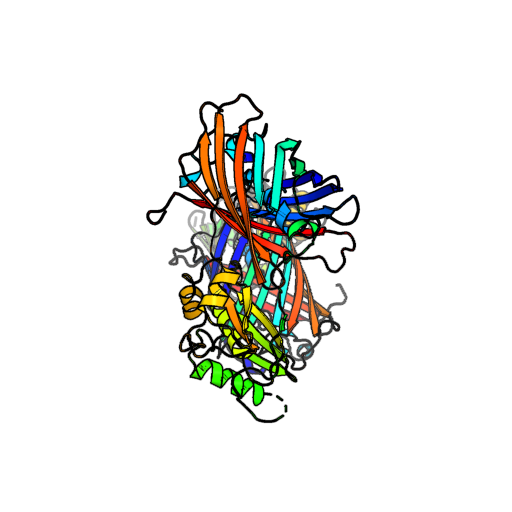267 -0.495 39.749 1.00 17.89 93 TYR B CA 1
ATOM 3595 C C . TYR B 1 91 ? 16.087 -0.511 38.788 1.00 20.69 93 TYR B C 1
ATOM 3596 O O . TYR B 1 91 ? 15.008 0.017 39.074 1.00 14.39 93 TYR B O 1
ATOM 3605 N N . ILE B 1 92 ? 16.314 -1.129 37.637 1.00 18.30 94 ILE B N 1
ATOM 3606 C CA . ILE B 1 92 ? 15.250 -1.442 36.693 1.00 14.54 94 ILE B CA 1
ATOM 3607 C C . ILE B 1 92 ? 14.781 -2.857 36.984 1.00 16.50 94 ILE B C 1
ATOM 3608 O O . ILE B 1 92 ? 15.602 -3.762 37.168 1.00 19.55 94 ILE B O 1
ATOM 3613 N N . GLN B 1 93 ? 13.466 -3.056 37.023 1.00 17.89 95 GLN B N 1
ATOM 3614 C CA . GLN B 1 93 ? 12.885 -4.373 37.261 1.00 16.72 95 GLN B CA 1
ATOM 3615 C C . GLN B 1 93 ? 12.016 -4.713 36.061 1.00 16.38 95 GLN B C 1
ATOM 3616 O O . GLN B 1 93 ? 11.080 -3.974 35.739 1.00 15.50 95 GLN B O 1
ATOM 3622 N N . GLU B 1 94 ? 12.323 -5.828 35.410 1.00 16.03 96 GLU B N 1
ATOM 3623 C CA . GLU B 1 94 ? 11.560 -6.315 34.273 1.00 15.31 96 GLU B CA 1
ATOM 3624 C C . GLU B 1 94 ? 11.066 -7.717 34.573 1.00 16.10 96 GLU B C 1
ATOM 3625 O O . GLU B 1 94 ? 11.781 -8.526 35.176 1.00 13.58 96 GLU B O 1
ATOM 3631 N N . ARG B 1 95 ? 9.840 -7.999 34.152 1.00 14.18 97 ARG B N 1
ATOM 3632 C CA . ARG B 1 95 ? 9.291 -9.334 34.276 1.00 13.62 97 ARG B CA 1
ATOM 3633 C C . ARG B 1 95 ? 8.493 -9.695 33.034 1.00 16.87 97 ARG B C 1
ATOM 3634 O O . ARG B 1 95 ? 7.963 -8.825 32.337 1.00 14.34 97 ARG B O 1
ATOM 3642 N N . THR B 1 96 ? 8.407 -10.998 32.783 1.00 16.64 98 THR B N 1
ATOM 3643 C CA . THR B 1 96 ? 7.320 -11.590 32.021 1.00 15.82 98 THR B CA 1
ATOM 3644 C C . THR B 1 96 ? 6.546 -12.494 32.971 1.00 13.28 98 THR B C 1
ATOM 3645 O O . THR B 1 96 ? 7.141 -13.235 33.760 1.00 15.34 98 THR B O 1
ATOM 3649 N N . ILE B 1 97 ? 5.223 -12.416 32.907 1.00 12.78 99 ILE B N 1
ATOM 3650 C CA . ILE B 1 97 ? 4.339 -13.218 33.742 1.00 15.62 99 ILE B CA 1
ATOM 3651 C C . ILE B 1 97 ? 3.451 -14.012 32.800 1.00 12.77 99 ILE B C 1
ATOM 3652 O O . ILE B 1 97 ? 2.603 -13.438 32.106 1.00 15.46 99 ILE B O 1
ATOM 3657 N N . PHE B 1 98 ? 3.635 -15.328 32.785 1.00 15.59 100 PHE B N 1
ATOM 3658 C CA . PHE B 1 98 ? 2.856 -16.218 31.929 1.00 13.84 100 PHE B CA 1
ATOM 3659 C C . PHE B 1 98 ? 1.715 -16.805 32.751 1.00 14.08 100 PHE B C 1
ATOM 3660 O O . PHE B 1 98 ? 1.949 -17.605 33.662 1.00 14.51 100 PHE B O 1
ATOM 3668 N N . PHE B 1 99 ? 0.483 -16.416 32.429 1.00 17.62 101 PHE B N 1
ATOM 3669 C CA . PHE B 1 99 ? -0.692 -17.041 33.025 1.00 16.56 101 PHE B CA 1
ATOM 3670 C C . PHE B 1 99 ? -1.005 -18.319 32.256 1.00 21.53 101 PHE B C 1
ATOM 3671 O O . PHE B 1 99 ? -1.309 -18.270 31.059 1.00 19.49 101 PHE B O 1
ATOM 3679 N N . LYS B 1 100 ? -0.906 -19.461 32.933 1.00 18.32 102 LYS B N 1
ATOM 3680 C CA . LYS B 1 100 ? -1.100 -20.748 32.278 1.00 21.79 102 LYS B CA 1
ATOM 3681 C C . LYS B 1 100 ? -2.443 -20.792 31.564 1.00 18.37 102 LYS B C 1
ATOM 3682 O O . LYS B 1 100 ? -3.480 -20.448 32.139 1.00 21.45 102 LYS B O 1
ATOM 3688 N N . ASP B 1 101 ? -2.411 -21.212 30.299 1.00 24.36 103 ASP B N 1
ATOM 3689 C CA . ASP B 1 101 ? -3.615 -21.350 29.477 1.00 23.65 103 ASP B CA 1
ATOM 3690 C C . ASP B 1 101 ? -4.318 -20.006 29.285 1.00 30.86 103 ASP B C 1
ATOM 3691 O O . ASP B 1 101 ? -5.546 -19.932 29.225 1.00 24.83 103 ASP B O 1
ATOM 3696 N N . ASP B 1 102 ? -3.533 -18.934 29.177 1.00 27.89 104 ASP B N 1
ATOM 3697 C CA . ASP B 1 102 ? -4.090 -17.599 28.997 1.00 23.82 104 ASP B CA 1
ATOM 3698 C C . ASP B 1 102 ? -2.977 -16.646 28.578 1.00 25.05 104 ASP B C 1
ATOM 3699 O O . ASP B 1 102 ? -1.924 -17.087 28.104 1.00 24.72 104 ASP B O 1
ATOM 3704 N N . GLY B 1 103 ? -3.196 -15.345 28.742 1.00 27.02 105 GLY B N 1
ATOM 3705 C CA . GLY B 1 103 ? -2.270 -14.351 28.249 1.00 27.82 105 GLY B CA 1
ATOM 3706 C C . GLY B 1 103 ? -1.058 -14.187 29.150 1.00 29.21 105 GLY B C 1
ATOM 3707 O O . GLY B 1 103 ? -0.831 -14.944 30.095 1.00 22.90 105 GLY B O 1
ATOM 3708 N N . ASN B 1 104 ? -0.263 -13.165 28.837 1.00 22.78 106 ASN B N 1
ATOM 3709 C CA . ASN B 1 104 ? 0.910 -12.817 29.625 1.00 14.54 106 ASN B CA 1
ATOM 3710 C C . ASN B 1 104 ? 0.958 -11.320 29.897 1.00 25.61 106 ASN B C 1
ATOM 3711 O O . ASN B 1 104 ? 0.440 -10.511 29.121 1.00 19.71 106 ASN B O 1
ATOM 3716 N N . TYR B 1 105 ? 1.614 -10.966 31.001 1.00 18.22 107 TYR B N 1
ATOM 3717 C CA . TYR B 1 105 ? 1.984 -9.586 31.290 1.00 19.93 107 TYR B CA 1
ATOM 3718 C C . TYR B 1 105 ? 3.476 -9.437 31.014 1.00 14.50 107 TYR B C 1
ATOM 3719 O O . TYR B 1 105 ? 4.265 -10.330 31.334 1.00 16.04 107 TYR B O 1
ATOM 3728 N N . LYS B 1 106 ? 3.864 -8.313 30.416 1.00 18.93 108 LYS B N 1
ATOM 3729 C CA . LYS B 1 106 ? 5.259 -7.901 30.348 1.00 16.77 108 LYS B CA 1
ATOM 3730 C C . LYS B 1 106 ? 5.369 -6.569 31.070 1.00 20.52 108 LYS B C 1
ATOM 3731 O O . LYS B 1 106 ? 4.564 -5.662 30.828 1.00 18.27 108 LYS B O 1
ATOM 3737 N N . THR B 1 107 ? 6.356 -6.455 31.955 1.00 18.20 109 THR B N 1
ATOM 3738 C CA . THR B 1 107 ? 6.449 -5.298 32.831 1.00 15.54 109 THR B CA 1
ATOM 3739 C C . THR B 1 107 ? 7.853 -4.717 32.840 1.00 12.98 109 THR B C 1
ATOM 3740 O O . THR B 1 107 ? 8.844 -5.450 32.798 1.00 15.50 109 THR B O 1
ATOM 3744 N N . ARG B 1 108 ? 7.919 -3.390 32.922 1.00 15.84 110 ARG B N 1
ATOM 3745 C CA . ARG B 1 108 ? 9.167 -2.667 33.122 1.00 21.13 110 ARG B CA 1
ATOM 3746 C C . ARG B 1 108 ? 8.921 -1.607 34.185 1.00 18.45 110 ARG B C 1
ATOM 3747 O O . ARG B 1 108 ? 7.966 -0.830 34.080 1.00 15.92 110 ARG B O 1
ATOM 3755 N N . ALA B 1 109 ? 9.779 -1.576 35.202 1.00 17.92 111 ALA B N 1
ATOM 3756 C CA . ALA B 1 109 ? 9.605 -0.670 36.328 1.00 18.92 111 ALA B CA 1
ATOM 3757 C C . ALA B 1 109 ? 10.942 -0.044 36.690 1.00 18.06 111 ALA B C 1
ATOM 3758 O O . ALA B 1 109 ? 11.997 -0.665 36.542 1.00 17.50 111 ALA B O 1
ATOM 3760 N N . GLU B 1 110 ? 10.880 1.191 37.179 1.00 16.45 112 GLU B N 1
ATOM 3761 C CA . GLU B 1 110 ? 12.019 1.848 37.800 1.00 20.35 112 GLU B CA 1
ATOM 3762 C C . GLU B 1 110 ? 11.724 2.005 39.285 1.00 15.31 112 GLU B C 1
ATOM 3763 O O . GLU B 1 110 ? 10.671 2.532 39.659 1.00 14.31 112 GLU B O 1
ATOM 3769 N N . VAL B 1 111 ? 12.649 1.546 40.123 1.00 14.31 113 VAL B N 1
ATOM 3770 C CA . VAL B 1 111 ? 12.510 1.614 41.573 1.00 11.92 113 VAL B CA 1
ATOM 3771 C C . VAL B 1 111 ? 13.689 2.414 42.101 1.00 15.97 113 VAL B C 1
ATOM 3772 O O . VAL B 1 111 ? 14.846 2.039 41.879 1.00 13.98 113 VAL B O 1
ATOM 3776 N N . LYS B 1 112 ? 13.405 3.498 42.815 1.00 16.72 114 LYS B N 1
ATOM 3777 C CA . LYS B 1 112 ? 14.452 4.459 43.134 1.00 14.78 114 LYS B CA 1
ATOM 3778 C C . LYS B 1 112 ? 13.918 5.444 44.160 1.00 15.96 114 LYS B C 1
ATOM 3779 O O . LYS B 1 112 ? 12.704 5.642 44.278 1.00 13.97 114 LYS B O 1
ATOM 3785 N N . PHE B 1 113 ? 14.838 6.079 44.885 1.00 14.72 1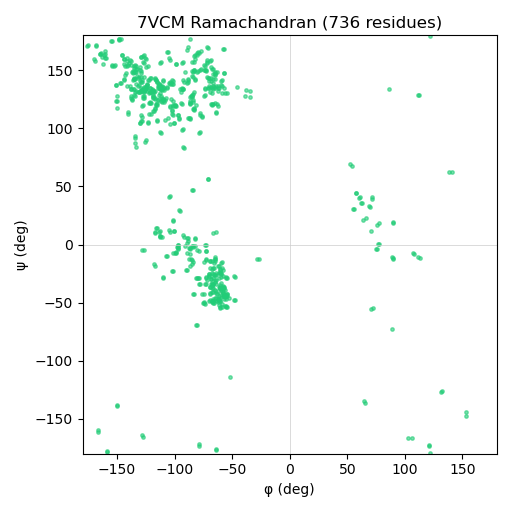15 PHE B N 1
ATOM 3786 C CA . PHE B 1 113 ? 14.439 7.151 45.784 1.00 15.67 115 PHE B CA 1
ATOM 3787 C C . PHE B 1 113 ? 14.292 8.444 44.985 1.00 17.27 115 PHE B C 1
ATOM 3788 O O . PHE B 1 113 ? 15.087 8.733 44.087 1.00 15.60 115 PHE B O 1
ATOM 3796 N N . GLU B 1 114 ? 13.274 9.226 45.333 1.00 14.72 116 GLU B N 1
ATOM 3797 C CA . GLU B 1 114 ? 13.089 10.594 44.850 1.00 15.38 116 GLU B CA 1
ATOM 3798 C C . GLU B 1 114 ? 12.840 11.394 46.123 1.00 17.89 116 GLU B C 1
ATOM 3799 O O . GLU B 1 114 ? 11.759 11.308 46.710 1.00 13.85 116 GLU B O 1
ATOM 3805 N N . GLY B 1 115 ? 13.844 12.147 46.567 1.00 15.96 117 GLY B N 1
ATOM 3806 C CA . GLY B 1 115 ? 13.770 12.722 47.899 1.00 18.74 117 GLY B CA 1
ATOM 3807 C C . GLY B 1 115 ? 13.774 11.618 48.937 1.00 18.00 117 GLY B C 1
ATOM 3808 O O . GLY B 1 115 ? 14.562 10.669 48.866 1.00 18.00 117 GLY B O 1
ATOM 3809 N N . ASP B 1 116 ? 12.881 11.733 49.914 1.00 16.37 118 ASP B N 1
ATOM 3810 C CA . ASP B 1 116 ? 12.779 10.765 50.996 1.00 17.11 118 ASP B CA 1
ATOM 3811 C C . ASP B 1 116 ? 11.832 9.615 50.673 1.00 14.23 118 ASP B C 1
ATOM 3812 O O . ASP B 1 116 ? 11.563 8.785 51.549 1.00 14.66 118 ASP B O 1
ATOM 3817 N N . THR B 1 117 ? 11.316 9.554 49.451 1.00 13.39 119 THR B N 1
ATOM 3818 C CA . THR B 1 117 ? 10.288 8.593 49.077 1.00 12.10 119 THR B CA 1
ATOM 3819 C C . THR B 1 117 ? 10.838 7.577 48.084 1.00 11.37 119 THR B C 1
ATOM 3820 O O . THR B 1 117 ? 11.505 7.943 47.111 1.00 12.10 119 THR B O 1
ATOM 3824 N N . LEU B 1 118 ? 10.525 6.307 48.323 1.00 9.29 120 LEU B N 1
ATOM 3825 C CA . LEU B 1 118 ? 10.845 5.229 47.399 1.00 9.68 120 LEU B CA 1
ATOM 3826 C C . LEU B 1 118 ? 9.713 5.128 46.388 1.00 10.57 120 LEU B C 1
ATOM 3827 O O . LEU B 1 118 ? 8.551 4.932 46.763 1.00 9.89 120 LEU B O 1
ATOM 3832 N N . VAL B 1 119 ? 10.053 5.273 45.112 1.00 6.86 121 VAL B N 1
ATOM 3833 C CA . VAL B 1 119 ? 9.078 5.347 44.033 1.00 10.47 121 VAL B CA 1
ATOM 3834 C C . VAL B 1 119 ? 9.226 4.110 43.157 1.00 11.00 121 VAL B C 1
ATOM 3835 O O . VAL B 1 119 ? 10.344 3.694 42.836 1.00 11.26 121 VAL B O 1
ATOM 3839 N N . ASN B 1 120 ? 8.094 3.520 42.782 1.00 7.13 122 ASN B N 1
ATOM 3840 C CA . ASN B 1 120 ? 8.045 2.393 41.851 1.00 10.09 122 ASN B CA 1
ATOM 3841 C C . ASN B 1 120 ? 7.128 2.823 40.707 1.00 11.01 122 ASN B C 1
ATOM 3842 O O . ASN B 1 120 ? 5.904 2.841 40.861 1.00 8.22 122 ASN B O 1
ATOM 3847 N N . ARG B 1 121 ? 7.720 3.158 39.561 1.00 9.99 123 ARG B N 1
ATOM 3848 C CA . ARG B 1 121 ? 6.985 3.562 38.367 1.00 14.58 123 ARG B CA 1
ATOM 3849 C C . ARG B 1 121 ? 7.045 2.464 37.317 1.00 15.17 123 ARG B C 1
ATOM 3850 O O . ARG B 1 121 ? 8.136 2.034 36.926 1.00 13.10 123 ARG B O 1
ATOM 3858 N N . ILE B 1 122 ? 5.877 2.039 36.839 1.00 14.33 124 ILE B N 1
ATOM 3859 C CA . ILE B 1 122 ? 5.744 0.777 36.122 1.00 15.11 124 ILE B CA 1
ATOM 3860 C C . ILE B 1 122 ? 5.013 0.995 34.806 1.00 13.21 124 ILE B C 1
ATOM 3861 O O . ILE B 1 122 ? 4.044 1.758 34.736 1.00 15.85 124 ILE B O 1
ATOM 3866 N N . GLU B 1 123 ? 5.483 0.308 33.770 1.00 17.22 125 GLU B N 1
ATOM 3867 C CA . GLU B 1 123 ? 4.755 0.092 32.530 1.00 23.08 125 GLU B CA 1
ATOM 3868 C C . GLU B 1 123 ? 4.416 -1.380 32.366 1.00 15.40 125 GLU B C 1
ATOM 3869 O O . GLU B 1 123 ? 5.302 -2.231 32.464 1.00 15.72 125 GLU B O 1
ATOM 3875 N N . LEU B 1 124 ? 3.144 -1.674 32.101 1.00 22.59 126 LEU B N 1
ATOM 3876 C CA . LEU B 1 124 ? 2.676 -3.045 31.928 1.00 24.34 126 LEU B CA 1
ATOM 3877 C C . LEU B 1 124 ? 1.920 -3.174 30.617 1.00 22.09 126 LEU B C 1
ATOM 3878 O O . LEU B 1 124 ? 1.028 -2.369 30.329 1.00 20.76 126 LEU B O 1
ATOM 3883 N N . LYS B 1 125 ? 2.256 -4.206 29.843 1.00 26.81 127 LYS B N 1
ATOM 3884 C CA . LYS B 1 125 ? 1.510 -4.551 28.639 1.00 26.16 127 LYS B CA 1
ATOM 3885 C C . LYS B 1 125 ? 1.125 -6.023 28.690 1.00 24.64 127 LYS B C 1
ATOM 3886 O O . LYS B 1 125 ? 1.996 -6.894 28.772 1.00 22.17 127 LYS B O 1
ATOM 3892 N N . GLY B 1 126 ? -0.174 -6.294 28.660 1.00 23.58 128 GLY B N 1
ATOM 3893 C CA . GLY B 1 126 ? -0.700 -7.652 28.607 1.00 27.39 128 GLY B CA 1
ATOM 3894 C C . GLY B 1 126 ? -1.323 -7.929 27.249 1.00 33.37 128 GLY B C 1
ATOM 3895 O O . GLY B 1 126 ? -2.053 -7.088 26.715 1.00 29.63 128 GLY B O 1
ATOM 3896 N N . ILE B 1 127 ? -1.032 -9.105 26.689 1.00 33.43 129 ILE B N 1
ATOM 3897 C CA . ILE B 1 127 ? -1.603 -9.487 25.403 1.00 35.50 129 ILE B CA 1
ATOM 3898 C C . ILE B 1 127 ? -1.967 -10.967 25.393 1.00 39.53 129 ILE B C 1
ATOM 3899 O O . ILE B 1 127 ? -1.457 -11.766 26.183 1.00 34.47 129 ILE B O 1
ATOM 3904 N N . ASP B 1 128 ? -2.884 -11.321 24.481 1.00 38.51 130 ASP B N 1
ATOM 3905 C CA . ASP B 1 128 ? -3.275 -12.706 24.204 1.00 31.49 130 ASP B CA 1
ATOM 3906 C C . ASP B 1 128 ? -4.222 -13.283 25.245 1.00 32.74 130 ASP B C 1
ATOM 3907 O O . ASP B 1 128 ? -4.366 -14.505 25.338 1.00 34.42 130 ASP B O 1
ATOM 3912 N N . PHE B 1 129 ? -4.876 -12.444 26.030 1.00 30.63 131 PHE B N 1
ATOM 3913 C CA . PHE B 1 129 ? -5.778 -12.930 27.052 1.00 31.67 131 PHE B CA 1
ATOM 3914 C C . PHE B 1 129 ? -7.127 -13.225 26.442 1.00 40.86 131 PHE B C 1
ATOM 3915 O O . PHE B 1 129 ? -7.557 -12.595 25.472 1.00 38.08 131 PHE B O 1
ATOM 3923 N N . LYS B 1 130 ? -7.793 -14.191 27.032 1.00 34.23 132 LYS B N 1
ATOM 3924 C CA . LYS B 1 130 ? -9.111 -14.590 26.591 1.00 39.15 132 LYS B CA 1
ATOM 3925 C C . LYS B 1 130 ? -10.136 -13.701 27.279 1.00 47.22 132 LYS B C 1
ATOM 3926 O O . LYS B 1 130 ? -10.192 -13.653 28.515 1.00 34.55 132 LYS B O 1
ATOM 3932 N N . GLU B 1 131 ? -10.968 -13.027 26.475 1.00 48.78 133 GLU B N 1
ATOM 3933 C CA . GLU B 1 131 ? -11.876 -12.000 26.980 1.00 51.77 133 GLU B CA 1
ATOM 3934 C C . GLU B 1 131 ? -12.946 -12.569 27.927 1.00 47.93 133 GLU B C 1
ATOM 3935 O O . GLU B 1 131 ? -13.598 -11.795 28.638 1.00 50.11 133 GLU B O 1
ATOM 3941 N N . ASP B 1 132 ? -13.135 -13.895 27.966 1.00 53.66 134 ASP B N 1
ATOM 3942 C CA . ASP B 1 132 ? -13.903 -14.581 29.005 1.00 51.15 134 ASP B CA 1
ATOM 3943 C C . ASP B 1 132 ? -13.016 -15.515 29.821 1.00 45.64 134 ASP B C 1
ATOM 3944 O O . ASP B 1 132 ? -13.531 -16.360 30.562 1.00 43.69 134 ASP B O 1
ATOM 3949 N N . GLY B 1 133 ? -11.695 -15.379 29.707 1.00 44.27 135 GLY B N 1
ATOM 3950 C CA . GLY B 1 133 ? -10.751 -16.118 30.523 1.00 31.84 135 GLY B CA 1
ATOM 3951 C C . GLY B 1 133 ? -10.856 -15.782 31.995 1.00 31.70 135 GLY B C 1
ATOM 3952 O O . GLY B 1 133 ? -11.735 -15.013 32.397 1.00 34.98 135 GLY B O 1
ATOM 3953 N N . ASN B 1 134 ? -9.966 -16.349 32.814 1.00 26.84 136 ASN B N 1
ATOM 3954 C CA . ASN B 1 134 ? -10.030 -16.088 34.247 1.00 28.96 136 ASN B CA 1
ATOM 3955 C C . ASN B 1 134 ? -9.621 -14.657 34.565 1.00 25.39 136 ASN B C 1
ATOM 3956 O O . ASN B 1 134 ? -10.059 -14.094 35.574 1.00 27.93 136 ASN B O 1
ATOM 3961 N N . ILE B 1 135 ? -8.783 -14.057 33.728 1.00 19.96 137 ILE B N 1
ATOM 3962 C CA . ILE B 1 135 ? -8.266 -12.721 33.990 1.00 23.52 137 ILE B CA 1
ATOM 3963 C C . ILE B 1 135 ? -9.287 -11.671 33.569 1.00 28.17 137 ILE B C 1
ATOM 3964 O O . ILE B 1 135 ? -9.887 -10.999 34.415 1.00 28.13 137 ILE B O 1
ATOM 3969 N N . LEU B 1 136 ? -9.501 -11.529 32.259 1.00 31.52 138 LEU B N 1
ATOM 3970 C CA . LEU B 1 136 ? -10.447 -10.540 31.756 1.00 30.06 138 LEU B CA 1
ATOM 3971 C C . LEU B 1 136 ? -11.881 -10.852 32.156 1.00 32.33 138 LEU B C 1
ATOM 3972 O O . LEU B 1 136 ? -12.724 -9.949 32.142 1.00 33.53 138 LEU B O 1
ATOM 3977 N N . GLY B 1 137 ? -12.176 -12.100 32.508 1.00 27.81 139 GLY B N 1
ATOM 3978 C CA . GLY B 1 137 ? -13.491 -12.471 32.986 1.00 27.92 139 GLY B CA 1
ATOM 3979 C C . GLY B 1 137 ? -13.749 -12.253 34.455 1.00 35.32 139 GLY B C 1
ATOM 3980 O O . GLY B 1 137 ? -14.858 -12.522 34.929 1.00 37.05 139 GLY B O 1
ATOM 3981 N N . HIS B 1 138 ? -12.755 -11.773 35.197 1.00 29.48 140 HIS B N 1
ATOM 3982 C CA . HIS B 1 138 ? -12.907 -11.487 36.622 1.00 34.50 140 HIS B CA 1
ATOM 3983 C C . HIS B 1 138 ? -13.348 -12.729 37.394 1.00 33.21 140 HIS B C 1
ATOM 3984 O O . HIS B 1 138 ? -14.236 -12.672 38.248 1.00 31.19 140 HIS B O 1
ATOM 3991 N N . LYS B 1 139 ? -12.717 -13.861 37.097 1.00 34.36 141 LYS B N 1
ATOM 3992 C CA . LYS B 1 139 ? -13.073 -15.135 37.704 1.00 32.79 141 LYS B CA 1
ATOM 3993 C C . LYS B 1 139 ? -12.167 -15.499 38.872 1.00 35.46 141 LYS B C 1
ATOM 3994 O O . LYS B 1 139 ? -12.387 -16.532 39.512 1.00 34.18 141 LYS B O 1
ATOM 4000 N N . LEU B 1 140 ? -11.167 -14.674 39.172 1.00 28.20 142 LEU B N 1
ATOM 4001 C CA . LEU B 1 140 ? -10.262 -14.928 40.282 1.00 24.04 142 LEU B CA 1
ATOM 4002 C C . LEU B 1 140 ? -10.831 -14.322 41.559 1.00 27.94 142 LEU B C 1
ATOM 4003 O O . LEU B 1 140 ? -11.386 -13.220 41.542 1.00 30.48 142 LEU B O 1
ATOM 4008 N N . GLU B 1 141 ? -10.695 -15.050 42.665 1.00 21.26 143 GLU B N 1
ATOM 4009 C CA . GLU B 1 141 ? -11.129 -14.532 43.954 1.00 28.31 143 GLU B CA 1
ATOM 4010 C C . GLU B 1 141 ? -10.200 -13.410 44.398 1.00 27.91 143 GLU B C 1
ATOM 4011 O O . GLU B 1 141 ? -8.981 -13.484 44.222 1.00 23.94 143 GLU B O 1
ATOM 4017 N N . TYR B 1 142 ? -10.784 -12.365 44.984 1.00 23.26 144 TYR B N 1
ATOM 4018 C CA . TYR B 1 142 ? -9.987 -11.222 45.416 1.00 24.30 144 TYR B CA 1
ATOM 4019 C C . TYR B 1 142 ? -9.183 -11.551 46.667 1.00 22.66 144 TYR B C 1
ATOM 4020 O O . TYR B 1 142 ? -7.967 -11.335 46.709 1.00 22.08 144 TYR B O 1
ATOM 4029 N N . ASN B 1 143 ? -9.843 -12.087 47.692 1.00 23.60 145 ASN B N 1
ATOM 4030 C CA . ASN B 1 143 ? -9.172 -12.446 48.933 1.00 25.68 145 ASN B CA 1
ATOM 4031 C C . ASN B 1 143 ? -9.952 -13.560 49.622 1.00 32.47 145 ASN B C 1
ATOM 4032 O O . ASN B 1 143 ? -11.039 -13.950 49.183 1.00 35.12 145 ASN B O 1
ATOM 4037 N N . LEU B 1 144 ? -9.393 -14.059 50.726 1.00 35.18 146 LEU B N 1
ATOM 4038 C CA . LEU B 1 144 ? -10.085 -15.058 51.533 1.00 38.25 146 LEU B CA 1
ATOM 4039 C C . LEU B 1 144 ? -11.085 -14.356 52.445 1.00 40.85 146 LEU B C 1
ATOM 4040 O O . LEU B 1 144 ? -10.678 -13.493 53.232 1.00 45.20 146 LEU B O 1
ATOM 4045 N N . PRO B 1 145 ? -12.392 -14.642 52.348 1.00 42.62 147 PRO B N 1
ATOM 4046 C CA . PRO B 1 145 ? -13.310 -14.153 53.391 1.00 50.65 147 PRO B CA 1
ATOM 4047 C C . PRO B 1 145 ? -12.674 -14.137 54.779 1.00 51.01 147 PRO B C 1
ATOM 4048 O O . PRO B 1 145 ? -12.158 -15.171 55.225 1.00 49.21 147 PRO B O 1
ATOM 4052 N N . ASP B 1 146 ? -12.714 -12.996 55.467 1.00 54.11 148 ASP B N 1
ATOM 4053 C CA . ASP B 1 146 ? -12.236 -12.849 56.837 1.00 46.12 148 ASP B CA 1
ATOM 4054 C C . ASP B 1 146 ? -13.424 -12.917 57.805 1.00 41.98 148 ASP B C 1
ATOM 4055 O O . ASP B 1 146 ? -14.568 -12.608 57.454 1.00 34.02 148 ASP B O 1
ATOM 4060 N N . GLY B 1 147 ? -13.129 -13.307 59.040 1.00 34.22 149 GLY B N 1
ATOM 4061 C CA . GLY B 1 147 ? -13.969 -12.941 60.168 1.00 33.36 149 GLY B CA 1
ATOM 4062 C C . GLY B 1 147 ? -15.306 -13.639 60.266 1.00 33.60 149 GLY B C 1
ATOM 4063 O O . GLY B 1 147 ? -15.600 -14.194 61.327 1.00 30.90 149 GLY B O 1
ATOM 4064 N N . LEU B 1 148 ? -16.144 -13.600 59.233 1.00 33.00 150 LEU B N 1
ATOM 4065 C CA . LEU B 1 148 ? -17.433 -14.281 59.285 1.00 27.99 150 LEU B CA 1
ATOM 4066 C C . LEU B 1 148 ? -17.433 -15.360 58.209 1.00 27.81 150 LEU B C 1
ATOM 4067 O O . LEU B 1 148 ? -17.346 -15.057 57.016 1.00 28.60 150 LEU B O 1
ATOM 4072 N N . PHE B 1 149 ? -17.530 -16.618 58.637 1.00 21.56 151 PHE B N 1
ATOM 4073 C CA . PHE B 1 149 ? -17.482 -17.772 57.750 1.00 21.90 151 PHE B CA 1
ATOM 4074 C C . PHE B 1 149 ? -18.860 -18.406 57.660 1.00 20.24 151 PHE B C 1
ATOM 4075 O O . PHE B 1 149 ? -19.526 -18.599 58.682 1.00 17.03 151 PHE B O 1
ATOM 4083 N N . ASN B 1 150 ? -19.278 -18.737 56.444 1.00 18.03 152 ASN B N 1
ATOM 4084 C CA . ASN B 1 150 ? -20.584 -19.332 56.207 1.00 21.22 152 ASN B CA 1
ATOM 4085 C C . ASN B 1 150 ? -20.468 -20.838 56.008 1.00 17.73 152 ASN B C 1
ATOM 4086 O O . ASN B 1 150 ? -19.550 -21.322 55.339 1.00 16.34 152 ASN B O 1
ATOM 4091 N N . PHE B 1 151 ? -21.430 -21.566 56.570 1.00 14.30 153 PHE B N 1
ATOM 4092 C CA . PHE B 1 151 ? -21.506 -23.014 56.472 1.00 17.82 153 PHE B CA 1
ATOM 4093 C C . PHE B 1 151 ? -22.910 -23.397 56.029 1.00 19.66 153 PHE B C 1
ATOM 4094 O O . PHE B 1 151 ? -23.881 -22.694 56.324 1.00 19.63 153 PHE B O 1
ATOM 4102 N N . VAL B 1 152 ? -23.015 -24.523 55.322 1.00 15.40 154 VAL B N 1
ATOM 4103 C CA . VAL B 1 152 ? -24.321 -25.061 54.961 1.00 18.63 154 VAL B CA 1
ATOM 4104 C C . VAL B 1 152 ? -25.010 -25.431 56.269 1.00 17.46 154 VAL B C 1
ATOM 4105 O O . VAL B 1 152 ? -24.568 -26.342 56.978 1.00 14.19 154 VAL B O 1
ATOM 4109 N N . LYS B 1 153 ? -26.092 -24.717 56.603 1.00 17.67 155 LYS B N 1
ATOM 4110 C CA . LYS B 1 153 ? -26.571 -24.703 57.982 1.00 18.65 155 LYS B CA 1
ATOM 4111 C C . LYS B 1 153 ? -26.889 -26.115 58.455 1.00 21.53 155 LYS B C 1
ATOM 4112 O O . LYS B 1 153 ? -26.543 -26.498 59.584 1.00 21.15 155 LYS B O 1
ATOM 4118 N N . ASP B 1 154 ? -27.553 -26.896 57.617 1.00 18.24 156 ASP B N 1
ATOM 4119 C CA . ASP B 1 154 ? -27.978 -28.236 57.987 1.00 21.23 156 ASP B CA 1
ATOM 4120 C C . ASP B 1 154 ? -26.970 -29.335 57.702 1.00 24.24 156 ASP B C 1
ATOM 4121 O O . ASP B 1 154 ? -27.266 -30.510 57.978 1.00 25.62 156 ASP B O 1
ATOM 4126 N N . ALA B 1 155 ? -25.796 -28.996 57.182 1.00 17.75 157 ALA B N 1
ATOM 4127 C CA . ALA B 1 155 ? -24.696 -29.941 57.164 1.00 18.11 157 ALA B CA 1
ATOM 4128 C C . ALA B 1 155 ? -23.999 -30.011 58.540 1.00 14.95 157 ALA B C 1
ATOM 4129 O O . ALA B 1 155 ? -23.924 -29.031 59.302 1.00 17.33 157 ALA B O 1
ATOM 4131 N N . GLY B 1 156 ? -23.469 -31.181 58.853 1.00 19.22 158 GLY B N 1
ATOM 4132 C CA . GLY B 1 156 ? -22.541 -31.322 59.958 1.00 19.60 158 GLY B CA 1
ATOM 4133 C C . GLY B 1 156 ? -23.034 -32.300 60.998 1.00 21.59 158 GLY B C 1
ATOM 4134 O O . GLY B 1 156 ? -24.052 -32.978 60.830 1.00 22.19 158 GLY B O 1
ATOM 4135 N N . GLU B 1 157 ? -22.298 -32.354 62.104 1.00 19.94 159 GLU B N 1
ATOM 4136 C CA . GLU B 1 157 ? -22.610 -33.297 63.165 1.00 23.57 159 GLU B CA 1
ATOM 4137 C C . GLU B 1 157 ? -23.888 -32.855 63.868 1.00 21.38 159 GLU B C 1
ATOM 4138 O O . GLU B 1 157 ? -24.061 -31.676 64.191 1.00 19.59 159 GLU B O 1
ATOM 4144 N N . LYS B 1 158 ? -24.782 -33.806 64.115 1.00 30.91 160 LYS B N 1
ATOM 4145 C CA . LYS B 1 158 ? -26.052 -33.531 64.780 1.00 34.31 160 LYS B CA 1
ATOM 4146 C C . LYS B 1 158 ? -25.836 -33.642 66.286 1.00 31.84 160 LYS B C 1
ATOM 4147 O O . LYS B 1 158 ? -25.640 -34.740 66.816 1.00 28.46 160 LYS B O 1
ATOM 4153 N N . LEU B 1 159 ? -25.863 -32.497 66.970 1.00 26.60 161 LEU B N 1
ATOM 4154 C CA . LEU B 1 159 ? -25.674 -32.431 68.411 1.00 31.08 161 LEU B CA 1
ATOM 4155 C C . LEU B 1 159 ? -26.967 -32.147 69.161 1.00 35.59 161 LEU B C 1
ATOM 4156 O O . LEU B 1 159 ? -26.983 -32.238 70.393 1.00 31.66 161 LEU B O 1
ATOM 4161 N N . TRP B 1 160 ? -28.041 -31.803 68.456 1.00 33.71 162 TRP B N 1
ATOM 4162 C CA . TRP B 1 160 ? -29.312 -31.475 69.085 1.00 41.41 162 TRP B CA 1
ATOM 4163 C C . TRP B 1 160 ? -30.397 -31.616 68.027 1.00 40.22 162 TRP B C 1
ATOM 4164 O O . TRP B 1 160 ? -30.115 -31.705 66.830 1.00 38.50 162 TRP B O 1
ATOM 4175 N N . ASP B 1 161 ? -31.645 -31.636 68.481 1.00 48.79 163 ASP B N 1
ATOM 4176 C CA . ASP B 1 161 ? -32.776 -31.906 67.596 1.00 49.48 163 ASP B CA 1
ATOM 4177 C C . ASP B 1 161 ? -33.044 -30.711 66.686 1.00 47.34 163 ASP B C 1
ATOM 4178 O O . ASP B 1 161 ? -33.629 -29.716 67.104 1.00 50.86 163 ASP B O 1
ATOM 4183 N N . ASP B 1 170 ? -27.782 -21.377 75.941 1.00 59.95 172 ASP B N 1
ATOM 4184 C CA . ASP B 1 170 ? -26.506 -21.527 76.634 1.00 69.09 172 ASP B CA 1
ATOM 4185 C C . ASP B 1 170 ? -26.209 -23.014 76.796 1.00 55.25 172 ASP B C 1
ATOM 4186 O O . ASP B 1 170 ? -25.089 -23.416 77.122 1.00 50.70 172 ASP B O 1
ATOM 4191 N N . ASP B 1 171 ? -27.235 -23.828 76.530 1.00 51.55 173 ASP B N 1
ATOM 4192 C CA . ASP B 1 171 ? -27.077 -25.276 76.429 1.00 55.37 173 ASP B CA 1
ATOM 4193 C C . ASP B 1 171 ? -26.556 -25.728 75.070 1.00 46.01 173 ASP B C 1
ATOM 4194 O O . ASP B 1 171 ? -25.884 -26.762 74.984 1.00 42.69 173 ASP B O 1
ATOM 4199 N N . GLN B 1 172 ? -26.851 -24.979 74.009 1.00 45.87 174 GLN B N 1
ATOM 4200 C CA . GLN B 1 172 ? -26.320 -25.316 72.695 1.00 41.15 174 GLN B CA 1
ATOM 4201 C C . GLN B 1 172 ? -24.814 -25.087 72.636 1.00 34.70 174 GLN B C 1
ATOM 4202 O O . GLN B 1 172 ? -24.068 -25.949 72.156 1.00 29.67 174 GLN B O 1
ATOM 4208 N N . ALA B 1 173 ? -24.345 -23.929 73.112 1.00 34.88 175 ALA B N 1
ATOM 4209 C CA . ALA B 1 173 ? -22.909 -23.664 73.094 1.00 34.16 175 ALA B CA 1
ATOM 4210 C C . ALA B 1 173 ? -22.142 -24.632 73.992 1.00 35.53 175 ALA B C 1
ATOM 4211 O O . ALA B 1 173 ? -20.983 -24.952 73.705 1.00 31.81 175 ALA B O 1
ATOM 4213 N N . LYS B 1 174 ? -22.766 -25.103 75.077 1.00 35.36 176 LYS B N 1
ATOM 4214 C CA . LYS B 1 174 ? -22.143 -26.100 75.941 1.00 34.61 176 LYS B CA 1
ATOM 4215 C C . LYS B 1 174 ? -22.011 -27.414 75.177 1.00 33.63 176 LYS B C 1
ATOM 4216 O O . LYS B 1 174 ? -20.985 -28.100 75.275 1.00 30.22 176 LYS B O 1
ATOM 4222 N N . LYS B 1 175 ? -23.044 -27.772 74.402 1.00 30.17 177 LYS B N 1
ATOM 4223 C CA . LYS B 1 175 ? -22.981 -28.973 73.579 1.00 32.40 177 LYS B CA 1
ATOM 4224 C C . LYS B 1 175 ? -21.890 -28.850 72.516 1.00 28.81 177 LYS B C 1
ATOM 4225 O O . LYS B 1 175 ? -21.179 -29.822 72.231 1.00 28.05 177 LYS B O 1
ATOM 4231 N N . VAL B 1 176 ? -21.744 -27.669 71.908 1.00 25.26 178 VAL B N 1
ATOM 4232 C CA . VAL B 1 176 ? -20.656 -27.469 70.952 1.00 24.60 178 VAL B CA 1
ATOM 4233 C C . VAL B 1 176 ? -19.324 -27.712 71.649 1.00 24.38 178 VAL B C 1
ATOM 4234 O O . VAL B 1 176 ? -18.496 -28.513 71.198 1.00 22.86 178 VAL B O 1
ATOM 4238 N N . GLN B 1 177 ? -19.106 -27.018 72.769 1.00 28.68 179 GLN B N 1
ATOM 4239 C CA . GLN B 1 177 ? -17.841 -27.105 73.490 1.00 27.69 179 GLN B CA 1
ATOM 4240 C C . GLN B 1 177 ? -17.542 -28.543 73.895 1.00 25.38 179 GLN B C 1
ATOM 4241 O O . GLN B 1 177 ? -16.387 -28.976 73.862 1.00 30.25 179 GLN B O 1
ATOM 4247 N N . GLU B 1 178 ? -18.569 -29.306 74.268 1.00 28.51 180 GLU B N 1
ATOM 4248 C CA . GLU B 1 178 ? -18.330 -30.701 74.615 1.00 30.79 180 GLU B CA 1
ATOM 4249 C C . GLU B 1 178 ? -17.912 -31.503 73.391 1.00 28.77 180 GLU B C 1
ATOM 4250 O O . GLU B 1 178 ? -17.111 -32.439 73.504 1.00 28.70 180 GLU B O 1
ATOM 4256 N N . HIS B 1 179 ? -18.458 -31.164 72.222 1.00 27.22 181 HIS B N 1
ATOM 4257 C CA . HIS B 1 179 ? -18.075 -31.843 70.991 1.00 24.79 181 HIS B CA 1
ATOM 4258 C C . HIS B 1 179 ? -16.627 -31.542 70.626 1.00 21.22 181 HIS B C 1
ATOM 4259 O O . HIS B 1 179 ? -15.857 -32.451 70.300 1.00 21.86 181 HIS B O 1
ATOM 4266 N N . LEU B 1 180 ? -16.240 -30.265 70.680 1.00 22.86 182 LEU B N 1
ATOM 4267 C CA . LEU B 1 180 ? -14.860 -29.889 70.396 1.00 19.65 182 LEU B CA 1
ATOM 4268 C C . LEU B 1 180 ? -13.897 -30.644 71.302 1.00 28.41 182 LEU B C 1
ATOM 4269 O O . LEU B 1 180 ? -12.872 -31.170 70.848 1.00 19.20 182 LEU B O 1
ATOM 4274 N N . ASN B 1 181 ? -14.218 -30.706 72.598 1.00 32.20 183 ASN B N 1
ATOM 4275 C CA . ASN B 1 181 ? -13.367 -31.415 73.549 1.00 30.34 183 ASN B CA 1
ATOM 4276 C C . ASN B 1 181 ? -13.364 -32.910 73.261 1.00 22.95 183 ASN B C 1
ATOM 4277 O O . ASN B 1 181 ? -12.302 -33.536 73.190 1.00 22.52 183 ASN B O 1
ATOM 4282 N N . LYS B 1 182 ? -14.554 -33.495 73.092 1.00 28.49 184 LYS B N 1
ATOM 4283 C CA . LYS B 1 182 ? -14.671 -34.939 72.924 1.00 23.37 184 LYS B CA 1
ATOM 4284 C C . LYS B 1 182 ? -13.984 -35.422 71.655 1.00 25.52 184 LYS B C 1
ATOM 4285 O O . LYS B 1 182 ? -13.438 -36.530 71.636 1.00 19.77 184 LYS B O 1
ATOM 4291 N N . THR B 1 183 ? -13.989 -34.621 70.595 1.00 25.83 185 THR B N 1
ATOM 4292 C CA . THR B 1 183 ? -13.368 -35.032 69.343 1.00 22.73 185 THR B CA 1
ATOM 4293 C C . THR B 1 183 ? -11.880 -34.712 69.281 1.00 20.93 185 THR B C 1
ATOM 4294 O O . THR B 1 183 ? -11.222 -35.074 68.299 1.00 14.94 185 THR B O 1
ATOM 4298 N N . GLY B 1 184 ? -11.327 -34.060 70.297 1.00 21.44 186 GLY B N 1
ATOM 4299 C CA . GLY B 1 184 ? -9.893 -33.885 70.367 1.00 17.58 186 GLY B CA 1
ATOM 4300 C C . GLY B 1 184 ? -9.341 -32.643 69.708 1.00 14.49 186 GLY B C 1
ATOM 4301 O O . GLY B 1 184 ? -8.143 -32.607 69.409 1.00 16.70 186 GLY B O 1
ATOM 4302 N N . ILE B 1 185 ? -10.160 -31.625 69.470 1.00 16.10 187 ILE B N 1
ATOM 4303 C CA . ILE B 1 185 ? -9.709 -30.449 68.730 1.00 17.72 187 ILE B CA 1
ATOM 4304 C C . ILE B 1 185 ? -8.705 -29.718 69.611 1.00 16.92 187 ILE B C 1
ATOM 4305 O O . ILE B 1 185 ? -9.045 -29.320 70.735 1.00 17.48 187 ILE B O 1
ATOM 4310 N N . PRO B 1 186 ? -7.465 -29.530 69.154 1.00 19.29 188 PRO B N 1
ATOM 4311 C CA . PRO B 1 186 ? -6.468 -28.860 69.999 1.00 19.65 188 PRO B CA 1
ATOM 4312 C C . PRO B 1 186 ? -6.902 -27.461 70.404 1.00 22.72 188 PRO B C 1
ATOM 4313 O O . PRO B 1 186 ? -7.501 -26.722 69.620 1.00 20.83 188 PRO B O 1
ATOM 4317 N N . ASP B 1 187 ? -6.595 -27.107 71.650 1.00 19.89 189 ASP B N 1
ATOM 4318 C CA . ASP B 1 187 ? -6.868 -25.779 72.188 1.00 21.33 189 ASP B CA 1
ATOM 4319 C C . ASP B 1 187 ? -8.357 -25.466 72.247 1.00 24.07 189 ASP B C 1
ATOM 4320 O O . ASP B 1 187 ? -8.744 -24.294 72.302 1.00 24.81 189 ASP B O 1
ATOM 4325 N N . ALA B 1 188 ? -9.208 -26.495 72.246 1.00 23.82 190 ALA B N 1
ATOM 4326 C CA . ALA B 1 188 ? -10.637 -26.265 72.425 1.00 27.27 190 ALA B CA 1
ATOM 4327 C C . ALA B 1 188 ? -10.928 -25.706 73.809 1.00 30.89 190 ALA B C 1
ATOM 4328 O O . ALA B 1 188 ? -11.924 -25.000 74.001 1.00 28.41 190 ALA B O 1
ATOM 4330 N N . ASP B 1 189 ? -10.066 -26.000 74.776 1.00 32.37 191 ASP B N 1
ATOM 4331 C CA . ASP B 1 189 ? -10.224 -25.510 76.136 1.00 37.16 191 ASP B CA 1
ATOM 4332 C C . ASP B 1 189 ? -9.700 -24.094 76.289 1.00 40.91 191 ASP B C 1
ATOM 4333 O O . ASP B 1 189 ? -9.662 -23.571 77.409 1.00 41.33 191 ASP B O 1
ATOM 4338 N N . LYS B 1 190 ? -9.289 -23.470 75.186 1.00 35.12 192 LYS B N 1
ATOM 4339 C CA . LYS B 1 190 ? -8.782 -22.108 75.208 1.00 30.71 192 LYS B CA 1
ATOM 4340 C C . LYS B 1 190 ? -9.715 -21.116 74.527 1.00 35.31 192 LYS B C 1
ATOM 4341 O O . LYS B 1 190 ? -9.345 -19.949 74.358 1.00 31.56 192 LYS B O 1
ATOM 4347 N N . VAL B 1 191 ? -10.910 -21.550 74.126 1.00 29.32 193 VAL B N 1
ATOM 4348 C CA . VAL B 1 191 ? -11.887 -20.676 73.491 1.00 28.67 193 VAL B CA 1
ATOM 4349 C C . VAL B 1 191 ? -13.217 -20.748 74.229 1.00 27.96 193 VAL B C 1
ATOM 4350 O O . VAL B 1 191 ? -13.505 -21.698 74.960 1.00 26.79 193 VAL B O 1
ATOM 4354 N N . ASN B 1 192 ? -14.043 -19.725 74.008 1.00 30.41 194 ASN B N 1
ATOM 4355 C CA . ASN B 1 192 ? -15.397 -19.678 74.544 1.00 26.36 194 ASN B CA 1
ATOM 4356 C C . ASN B 1 192 ? -16.395 -19.603 73.395 1.00 26.30 194 ASN B C 1
ATOM 4357 O O . ASN B 1 192 ? -16.222 -18.808 72.464 1.00 26.91 194 ASN B O 1
ATOM 4362 N N . ILE B 1 193 ? -17.444 -20.420 73.476 1.00 24.80 195 ILE B N 1
ATOM 4363 C CA . ILE B 1 193 ? -18.433 -20.553 72.412 1.00 27.05 195 ILE B CA 1
ATOM 4364 C C . ILE B 1 193 ? -19.722 -19.869 72.840 1.00 32.03 195 ILE B C 1
ATOM 4365 O O . ILE B 1 193 ? -20.182 -20.047 73.974 1.00 32.54 195 ILE B O 1
ATOM 4370 N N . GLN B 1 194 ? -20.312 -19.098 71.927 1.00 31.01 196 GLN B N 1
ATOM 4371 C CA . GLN B 1 194 ? -21.665 -18.575 72.080 1.00 34.88 196 GLN B CA 1
ATOM 4372 C C . GLN B 1 194 ? -22.449 -18.897 70.816 1.00 39.77 196 GLN B C 1
ATOM 4373 O O . GLN B 1 194 ? -21.962 -18.661 69.706 1.00 30.13 196 GLN B O 1
ATOM 4379 N N . ILE B 1 195 ? -23.656 -19.432 70.983 1.00 36.64 197 ILE B N 1
ATOM 4380 C CA . ILE B 1 195 ? -24.510 -19.845 69.872 1.00 33.57 197 ILE B CA 1
ATOM 4381 C C . ILE B 1 195 ? -25.787 -19.020 69.926 1.00 43.34 197 ILE B C 1
ATOM 4382 O O . ILE B 1 195 ? -26.566 -19.130 70.881 1.00 41.85 197 ILE B O 1
ATOM 4387 N N . ALA B 1 196 ? -25.995 -18.193 68.905 1.00 42.30 198 ALA B N 1
ATOM 4388 C CA . ALA B 1 196 ? -27.154 -17.307 68.819 1.00 46.95 198 ALA B CA 1
ATOM 4389 C C . ALA B 1 196 ? -27.897 -17.564 67.511 1.00 39.07 198 ALA B C 1
ATOM 4390 O O . ALA B 1 196 ? -27.610 -16.942 66.485 1.00 37.15 198 ALA B O 1
ATOM 4392 N N . ASP B 1 197 ? -28.846 -18.496 67.554 1.00 38.69 199 ASP B N 1
ATOM 4393 C CA . ASP B 1 197 ? -29.747 -18.765 66.436 1.00 41.95 199 ASP B CA 1
ATOM 4394 C C . ASP B 1 197 ? -28.970 -19.007 65.140 1.00 41.12 199 ASP B C 1
ATOM 4395 O O . ASP B 1 197 ? -28.991 -18.216 64.196 1.00 38.10 199 ASP B O 1
ATOM 4400 N N . GLY B 1 198 ? -28.283 -20.144 65.124 1.00 36.53 200 GLY B N 1
ATOM 4401 C CA . GLY B 1 198 ? -27.521 -20.531 63.961 1.00 33.27 200 GLY B CA 1
ATOM 4402 C C . GLY B 1 198 ? -26.221 -19.791 63.769 1.00 27.24 200 GLY B C 1
ATOM 4403 O O . GLY B 1 198 ? -25.470 -20.126 62.842 1.00 23.51 200 GLY B O 1
ATOM 4404 N N . LYS B 1 199 ? -25.924 -18.807 64.609 1.00 27.44 201 LYS B N 1
ATOM 4405 C CA . LYS B 1 199 ? -24.650 -18.104 64.567 1.00 28.58 201 LYS B CA 1
ATOM 4406 C C . LYS B 1 199 ? -23.823 -18.473 65.788 1.00 29.53 201 LYS B C 1
ATOM 4407 O O . LYS B 1 199 ? -24.278 -18.309 66.925 1.00 34.20 201 LYS B O 1
ATOM 4413 N N . ALA B 1 200 ? -22.611 -18.963 65.547 1.00 25.42 202 ALA B N 1
ATOM 4414 C CA . ALA B 1 200 ? -21.645 -19.226 66.602 1.00 23.22 202 ALA B CA 1
ATOM 4415 C C . ALA B 1 200 ? -20.615 -18.104 66.645 1.00 21.99 202 ALA B C 1
ATOM 4416 O O . ALA B 1 200 ? -20.158 -17.625 65.603 1.00 22.31 202 ALA B O 1
ATOM 4418 N N . THR B 1 201 ? -20.263 -17.682 67.854 1.00 25.23 203 THR B N 1
ATOM 4419 C CA . THR B 1 201 ? -19.195 -16.719 68.078 1.00 26.17 203 THR B CA 1
ATOM 4420 C C . THR B 1 201 ? -18.107 -17.402 68.892 1.00 22.92 203 THR B C 1
ATOM 4421 O O . THR B 1 201 ? -18.386 -17.957 69.960 1.00 23.82 203 THR B O 1
ATOM 4425 N N . VAL B 1 202 ? -16.877 -17.376 68.387 1.00 24.50 204 VAL B N 1
ATOM 4426 C CA . VAL B 1 202 ? -15.754 -18.047 69.032 1.00 21.50 204 VAL B CA 1
ATOM 4427 C C . VAL B 1 202 ? -14.747 -16.982 69.441 1.00 26.53 204 VAL B C 1
ATOM 4428 O O . VAL B 1 202 ? -14.223 -16.254 68.589 1.00 24.38 204 VAL B O 1
ATOM 4432 N N . THR B 1 203 ? -14.470 -16.905 70.742 1.00 27.07 205 THR B N 1
ATOM 4433 C CA . THR B 1 203 ? -13.605 -15.889 71.329 1.00 30.80 205 THR B CA 1
ATOM 4434 C C . THR B 1 203 ? -12.455 -16.585 72.041 1.00 25.94 205 THR B C 1
ATOM 4435 O O . THR B 1 203 ? -12.677 -17.550 72.780 1.00 26.67 205 THR B O 1
ATOM 4439 N N . GLY B 1 204 ? -11.238 -16.101 71.831 1.00 31.57 206 GLY B N 1
ATOM 4440 C CA . GLY B 1 204 ? -10.086 -16.753 72.428 1.00 36.95 206 GLY B CA 1
ATOM 4441 C C . GLY B 1 204 ? -8.813 -15.986 72.154 1.00 32.59 206 GLY B C 1
ATOM 4442 O O . GLY B 1 204 ? -8.789 -15.018 71.387 1.00 33.98 206 GLY B O 1
ATOM 4443 N N . ASP B 1 205 ? -7.747 -16.438 72.811 1.00 37.87 207 ASP B N 1
ATOM 4444 C CA . ASP B 1 205 ? -6.494 -15.707 72.890 1.00 40.62 207 ASP B CA 1
ATOM 4445 C C . ASP B 1 205 ? -5.325 -16.665 72.736 1.00 39.75 207 ASP B C 1
ATOM 4446 O O . ASP B 1 205 ? -5.322 -17.755 73.317 1.00 39.15 207 ASP B O 1
ATOM 4451 N N . GLY B 1 206 ? -4.340 -16.256 71.946 1.00 37.87 208 GLY B N 1
ATOM 4452 C CA . GLY B 1 206 ? -3.074 -16.962 71.919 1.00 46.65 208 GLY B CA 1
ATOM 4453 C C . GLY B 1 206 ? -3.105 -18.321 71.261 1.00 39.37 208 GLY B C 1
ATOM 4454 O O . GLY B 1 206 ? -2.436 -19.247 71.735 1.00 43.71 208 GLY B O 1
ATOM 4455 N N . LEU B 1 207 ? -3.841 -18.464 70.170 1.00 30.03 209 LEU B N 1
ATOM 4456 C CA . LEU B 1 207 ? -3.810 -19.695 69.399 1.00 30.20 209 LEU B CA 1
ATOM 4457 C C . LEU B 1 207 ? -2.985 -19.508 68.133 1.00 28.14 209 LEU B C 1
ATOM 4458 O O . LEU B 1 207 ? -2.771 -18.389 67.661 1.00 33.52 209 LEU B O 1
ATOM 4463 N N . SER B 1 208 ? -2.519 -20.625 67.582 1.00 23.86 210 SER B N 1
ATOM 4464 C CA . SER B 1 208 ? -1.924 -20.576 66.259 1.00 22.99 210 SER B CA 1
ATOM 4465 C C . SER B 1 208 ? -3.015 -20.343 65.220 1.00 19.96 210 SER B C 1
ATOM 4466 O O . SER B 1 208 ? -4.200 -20.603 65.455 1.00 18.55 210 SER B O 1
ATOM 4469 N N . GLN B 1 209 ? -2.604 -19.846 64.055 1.00 20.39 211 GLN B N 1
ATOM 4470 C CA . GLN B 1 209 ? -3.517 -19.779 62.921 1.00 20.41 211 GLN B CA 1
ATOM 4471 C C . GLN B 1 209 ? -4.140 -21.144 62.653 1.00 17.87 211 GLN B C 1
ATOM 4472 O O . GLN B 1 209 ? -5.357 -21.264 62.478 1.00 19.62 211 GLN B O 1
ATOM 4478 N N . GLU B 1 210 ? -3.316 -22.193 62.644 1.00 21.14 212 GLU B N 1
ATOM 4479 C CA . GLU B 1 210 ? -3.815 -23.534 62.355 1.00 16.32 212 GLU B CA 1
ATOM 4480 C C . GLU B 1 210 ? -4.795 -24.013 63.419 1.00 18.75 212 GLU B C 1
ATOM 4481 O O . GLU B 1 210 ? -5.859 -24.555 63.097 1.00 15.61 212 GLU B O 1
ATOM 4487 N N . ALA B 1 211 ? -4.457 -23.829 64.696 1.00 14.71 213 ALA B N 1
ATOM 4488 C CA . ALA B 1 211 ? -5.351 -24.298 65.749 1.00 15.24 213 ALA B CA 1
ATOM 4489 C C . ALA B 1 211 ? -6.683 -23.562 65.697 1.00 12.78 213 ALA B C 1
ATOM 4490 O O . ALA B 1 211 ? -7.748 -24.173 65.851 1.00 15.57 213 ALA B O 1
ATOM 4492 N N . LYS B 1 212 ? -6.639 -22.246 65.488 1.00 13.34 214 LYS B N 1
ATOM 4493 C CA . LYS B 1 212 ? -7.856 -21.457 65.322 1.00 15.66 214 LYS B CA 1
ATOM 4494 C C . LYS B 1 212 ? -8.740 -22.005 64.208 1.00 11.37 214 LYS B C 1
ATOM 4495 O O . LYS B 1 212 ? -9.927 -22.276 64.414 1.00 14.29 214 LYS B O 1
ATOM 4501 N N . GLU B 1 213 ? -8.170 -22.167 63.012 1.00 14.44 215 GLU B N 1
ATOM 4502 C CA . GLU B 1 213 ? -8.941 -22.646 61.869 1.00 10.73 215 GLU B CA 1
ATOM 4503 C C . GLU B 1 213 ? -9.607 -23.987 62.149 1.00 9.97 215 GLU B C 1
ATOM 4504 O O . GLU B 1 213 ? -10.770 -24.190 61.786 1.00 11.81 215 GLU B O 1
ATOM 4510 N N . LYS B 1 214 ? -8.888 -24.929 62.768 1.00 12.81 216 LYS B N 1
ATOM 4511 C CA . LYS B 1 214 ? -9.515 -26.211 63.077 1.00 10.51 216 LYS B CA 1
ATOM 4512 C C . LYS B 1 214 ? -10.706 -26.033 64.012 1.00 10.87 216 LYS B C 1
ATOM 4513 O O . LYS B 1 214 ? -11.713 -26.741 63.890 1.00 9.72 216 LYS B O 1
ATOM 4519 N N . ILE B 1 215 ? -10.609 -25.102 64.962 1.00 10.03 217 ILE B N 1
ATOM 4520 C CA . ILE B 1 215 ? -11.729 -24.861 65.865 1.00 10.26 217 ILE B CA 1
ATOM 4521 C C . ILE B 1 215 ? -12.904 -24.263 65.100 1.00 8.58 217 ILE B C 1
ATOM 4522 O O . ILE B 1 215 ? -14.046 -24.714 65.231 1.00 9.29 217 ILE B O 1
ATOM 4527 N N . LEU B 1 216 ? -12.646 -23.229 64.299 1.00 11.93 218 LEU B N 1
ATOM 4528 C CA . LEU B 1 216 ? -13.731 -22.580 63.571 1.00 12.34 218 LEU B CA 1
ATOM 4529 C C . LEU B 1 216 ? -14.471 -23.581 62.691 1.00 11.27 218 LEU B C 1
ATOM 4530 O O . LEU B 1 216 ? -15.707 -23.627 62.682 1.00 13.94 218 LEU B O 1
ATOM 4535 N N . VAL B 1 217 ? -13.724 -24.397 61.947 1.00 10.73 219 VAL B N 1
ATOM 4536 C CA . VAL B 1 217 ? -14.336 -25.369 61.049 1.00 10.43 219 VAL B CA 1
ATOM 4537 C C . VAL B 1 217 ? -15.082 -26.434 61.840 1.00 11.98 219 VAL B C 1
ATOM 4538 O O . VAL B 1 217 ? -16.161 -26.884 61.439 1.00 9.63 219 VAL B O 1
ATOM 4542 N N . ALA B 1 218 ? -14.533 -26.843 62.984 1.00 10.92 220 ALA B N 1
ATOM 4543 C CA . ALA B 1 218 ? -15.200 -27.852 63.796 1.00 10.93 220 ALA B CA 1
ATOM 4544 C C . ALA B 1 218 ? -16.490 -27.323 64.408 1.00 11.72 220 ALA B C 1
ATOM 4545 O O . ALA B 1 218 ? -17.423 -28.101 64.635 1.00 13.59 220 ALA B O 1
ATOM 4547 N N . VAL B 1 219 ? -16.570 -26.021 64.679 1.00 14.36 221 VAL B N 1
ATOM 4548 C CA . VAL B 1 219 ? -17.825 -25.469 65.174 1.00 12.58 221 VAL B CA 1
ATOM 4549 C C . VAL B 1 219 ? -18.823 -25.254 64.045 1.00 12.76 221 VAL B C 1
ATOM 4550 O O . VAL B 1 219 ? -20.032 -25.424 64.244 1.00 15.94 221 VAL B O 1
ATOM 4554 N N . GLY B 1 220 ? -18.344 -24.903 62.851 1.00 12.11 222 GLY B N 1
ATOM 4555 C CA . GLY B 1 220 ? -19.236 -24.708 61.722 1.00 12.38 222 GLY B CA 1
ATOM 4556 C C . GLY B 1 220 ? -19.815 -25.990 61.168 1.00 13.62 222 GLY B C 1
ATOM 4557 O O . GLY B 1 220 ? -20.936 -25.995 60.653 1.00 12.83 222 GLY B O 1
ATOM 4558 N N . ASN B 1 221 ? -19.075 -27.091 61.273 1.00 11.00 223 ASN B N 1
ATOM 4559 C CA . ASN B 1 221 ? -19.537 -28.369 60.753 1.00 9.99 223 ASN B CA 1
ATOM 4560 C C . ASN B 1 221 ? -20.444 -29.077 61.746 1.00 12.29 223 ASN B C 1
ATOM 4561 O O . ASN B 1 221 ? -20.271 -30.270 62.020 1.00 12.29 223 ASN B O 1
ATOM 4566 N N . ILE B 1 222 ? -21.403 -28.338 62.296 1.00 14.55 224 ILE B N 1
ATOM 4567 C CA . ILE B 1 222 ? -22.423 -28.879 63.182 1.00 17.91 224 ILE B CA 1
ATOM 4568 C C . ILE B 1 222 ? -23.783 -28.537 62.592 1.00 16.89 224 ILE B C 1
ATOM 4569 O O . ILE B 1 222 ? -24.001 -27.413 62.125 1.00 17.16 224 ILE B O 1
ATOM 4574 N N . SER B 1 223 ? -24.698 -29.505 62.617 1.00 20.81 225 SER B N 1
ATOM 4575 C CA . SER B 1 223 ? -26.026 -29.298 62.053 1.00 22.20 225 SER B CA 1
ATOM 4576 C C . SER B 1 223 ? -26.749 -28.208 62.830 1.00 18.92 225 SER B C 1
ATOM 4577 O O . SER B 1 223 ? -26.939 -28.320 64.045 1.00 24.48 225 SER B O 1
ATOM 4580 N N . GLY B 1 224 ? -27.144 -27.149 62.130 1.00 20.73 226 GLY B N 1
ATOM 4581 C CA . GLY B 1 224 ? -27.843 -26.032 62.732 1.00 23.38 226 GLY B CA 1
ATOM 4582 C C . GLY B 1 224 ? -27.011 -24.780 62.856 1.00 23.86 226 GLY B C 1
ATOM 4583 O O . GLY B 1 224 ? -27.551 -23.729 63.230 1.00 23.70 226 GLY B O 1
ATOM 4584 N N . ILE B 1 225 ? -25.719 -24.857 62.565 1.00 18.57 227 ILE B N 1
ATOM 4585 C CA . ILE B 1 225 ? -24.830 -23.705 62.600 1.00 18.78 227 ILE B CA 1
ATOM 4586 C C . ILE B 1 225 ? -24.652 -23.219 61.170 1.00 18.79 227 ILE B C 1
ATOM 4587 O O . ILE B 1 225 ? -24.162 -23.960 60.308 1.00 15.44 227 ILE B O 1
ATOM 4592 N N . ALA B 1 226 ? -25.030 -21.966 60.921 1.00 18.59 228 ALA B N 1
ATOM 4593 C CA . ALA B 1 226 ? -24.961 -21.382 59.589 1.00 20.04 228 ALA B CA 1
ATOM 4594 C C . ALA B 1 226 ? -23.755 -20.475 59.408 1.00 17.32 228 ALA B C 1
ATOM 4595 O O . ALA B 1 226 ? -23.320 -20.268 58.269 1.00 14.31 228 ALA B O 1
ATOM 4597 N N . SER B 1 227 ? -23.204 -19.940 60.493 1.00 13.99 229 SER B N 1
ATOM 4598 C CA . SER B 1 227 ? -22.081 -19.025 60.399 1.00 20.12 229 SER B CA 1
ATOM 4599 C C . SER B 1 227 ? -21.287 -19.080 61.694 1.00 16.54 229 SER B C 1
ATOM 4600 O O . SER B 1 227 ? -21.820 -19.414 62.756 1.00 16.97 229 SER B O 1
ATOM 4603 N N . VAL B 1 228 ? -20.005 -18.746 61.584 1.00 16.34 230 VAL B N 1
ATOM 4604 C CA . VAL B 1 228 ? -19.092 -18.682 62.717 1.00 15.82 230 VAL B CA 1
ATOM 4605 C C . VAL B 1 228 ? -18.434 -17.312 62.710 1.00 19.95 230 VAL B C 1
ATOM 4606 O O . VAL B 1 228 ? -17.847 -16.905 61.699 1.00 19.57 230 VAL B O 1
ATOM 4610 N N . ASP B 1 229 ? -18.524 -16.606 63.833 1.00 21.85 231 ASP B N 1
ATOM 4611 C CA . ASP B 1 229 ? -17.909 -15.293 63.983 1.00 22.86 231 ASP B CA 1
ATOM 4612 C C . ASP B 1 229 ? -16.557 -15.479 64.664 1.00 20.96 231 ASP B C 1
ATOM 4613 O O . ASP B 1 229 ? -16.492 -15.809 65.853 1.00 19.81 231 ASP B O 1
ATOM 4618 N N . ASP B 1 230 ? -15.484 -15.285 63.899 1.00 22.66 232 ASP B N 1
ATOM 4619 C CA . ASP B 1 230 ? -14.120 -15.522 64.369 1.00 24.30 232 ASP B CA 1
ATOM 4620 C C . ASP B 1 230 ? -13.697 -14.331 65.217 1.00 26.44 232 ASP B C 1
ATOM 4621 O O . ASP B 1 230 ? -13.247 -13.308 64.697 1.00 25.27 232 ASP B O 1
ATOM 4626 N N . GLN B 1 231 ? -13.842 -14.465 66.533 1.00 28.65 233 GLN B N 1
ATOM 4627 C CA . GLN B 1 231 ? -13.330 -13.490 67.494 1.00 26.79 233 GLN B CA 1
ATOM 4628 C C . GLN B 1 231 ? -12.076 -13.986 68.201 1.00 31.23 233 GLN B C 1
ATOM 4629 O O . GLN B 1 231 ? -11.913 -13.781 69.408 1.00 30.94 233 GLN B O 1
ATOM 4635 N N . VAL B 1 232 ? -11.165 -14.628 67.475 1.00 29.82 234 VAL B N 1
ATOM 4636 C CA . VAL B 1 232 ? -10.001 -15.277 68.065 1.00 28.15 234 VAL B CA 1
ATOM 4637 C C . VAL B 1 232 ? -8.754 -14.542 67.610 1.00 33.02 234 VAL B C 1
ATOM 4638 O O . VAL B 1 232 ? -8.526 -14.381 66.404 1.00 35.47 234 VAL B O 1
ATOM 4642 N N . LYS B 1 233 ? -7.947 -14.099 68.572 1.00 34.87 235 LYS B N 1
ATOM 4643 C CA . LYS B 1 233 ? -6.661 -13.486 68.276 1.00 42.14 235 LYS B CA 1
ATOM 4644 C C . LYS B 1 233 ? -5.569 -14.548 68.146 1.00 37.58 235 LYS B C 1
ATOM 4645 O O . LYS B 1 233 ? -5.387 -15.374 69.045 1.00 41.65 235 LYS B O 1
ATOM 4651 N N . THR B 1 234 ? -4.849 -14.515 67.021 1.00 46.65 236 THR B N 1
ATOM 4652 C CA . THR B 1 234 ? -3.616 -15.276 66.828 1.00 51.60 236 THR B CA 1
ATOM 4653 C C . THR B 1 234 ? -2.498 -14.455 67.454 1.00 59.63 236 THR B C 1
ATOM 4654 O O . THR B 1 234 ? -2.399 -13.248 67.209 1.00 64.50 236 THR B O 1
ATOM 4658 N N . ALA B 1 235 ? -1.660 -15.087 68.275 1.00 60.86 237 ALA B N 1
ATOM 4659 C CA . ALA B 1 235 ? -0.459 -14.391 68.726 1.00 76.68 237 ALA B CA 1
ATOM 4660 C C . ALA B 1 235 ? 0.319 -13.716 67.600 1.00 78.67 237 ALA B C 1
ATOM 4661 O O . ALA B 1 235 ? 1.022 -12.731 67.844 1.00 73.33 237 ALA B O 1
ATOM 4663 N N . THR B 1 236 ? 0.238 -14.224 66.383 1.00 82.88 238 THR B N 1
ATOM 4664 C CA . THR B 1 236 ? 1.034 -13.675 65.284 1.00 85.18 238 THR B CA 1
ATOM 4665 C C . THR B 1 236 ? 0.256 -13.883 63.980 1.00 80.67 238 THR B C 1
ATOM 4666 O O . THR B 1 236 ? -0.002 -15.017 63.566 1.00 71.83 238 THR B O 1
ATOM 4670 N N . PRO B 1 237 ? -0.120 -12.813 63.294 1.00 89.64 239 PRO B N 1
ATOM 4671 C CA . PRO B 1 237 ? -0.896 -12.947 62.040 1.00 87.49 239 PRO B CA 1
ATOM 4672 C C . PRO B 1 237 ? -0.186 -13.689 60.918 1.00 77.01 239 PRO B C 1
ATOM 4673 O O . PRO B 1 237 ? 0.878 -13.273 60.446 1.00 77.64 239 PRO B O 1
ATOM 4677 N N . ALA B 1 238 ? -0.787 -14.806 60.498 1.00 73.12 240 ALA B N 1
ATOM 4678 C CA . ALA B 1 238 ? -0.212 -15.764 59.566 1.00 63.52 240 ALA B CA 1
ATOM 4679 C C . ALA B 1 238 ? -1.274 -16.094 58.525 1.00 49.74 240 ALA B C 1
ATOM 4680 O O . ALA B 1 238 ? -2.455 -16.251 58.846 1.00 54.54 240 ALA B O 1
ATOM 4682 N N . THR B 1 239 ? -0.841 -16.166 57.274 1.00 51.96 241 THR B N 1
ATOM 4683 C CA . THR B 1 239 ? -1.686 -16.536 56.145 1.00 47.15 241 THR B CA 1
ATOM 4684 C C . THR B 1 239 ? -2.696 -17.638 56.438 1.00 45.85 241 THR B C 1
ATOM 4685 O O . THR B 1 239 ? -2.338 -18.719 56.909 1.00 36.61 241 THR B O 1
ATOM 4689 N N . ALA B 1 240 ? -3.963 -17.354 56.120 1.00 39.95 242 ALA B N 1
ATOM 4690 C CA . ALA B 1 240 ? -5.077 -18.227 56.451 1.00 36.92 242 ALA B CA 1
ATOM 4691 C C . ALA B 1 240 ? -5.189 -19.321 55.390 1.00 32.52 242 ALA B C 1
ATOM 4692 O O . ALA B 1 240 ? -4.657 -19.202 54.282 1.00 29.67 242 ALA B O 1
ATOM 4694 N N . SER B 1 241 ? -5.906 -20.388 55.721 1.00 21.83 243 SER B N 1
ATOM 4695 C CA . SER B 1 241 ? -6.222 -21.368 54.695 1.00 19.56 243 SER B CA 1
ATOM 4696 C C . SER B 1 241 ? -7.473 -20.961 53.919 1.00 19.99 243 SER B C 1
ATOM 4697 O O . SER B 1 241 ? -8.326 -20.213 54.407 1.00 20.54 243 SER B O 1
ATOM 4700 N N . GLN B 1 242 ? -7.582 -21.484 52.700 1.00 16.59 244 GLN B N 1
ATOM 4701 C CA . GLN B 1 242 ? -8.865 -21.533 52.016 1.00 18.25 244 GLN B CA 1
ATOM 4702 C C . GLN B 1 242 ? -9.813 -22.448 52.782 1.00 15.16 244 GLN B C 1
ATOM 4703 O O . GLN B 1 242 ? -9.397 -23.452 53.366 1.00 14.95 244 GLN B O 1
ATOM 4709 N N . PHE B 1 243 ? -11.099 -22.111 52.763 1.00 12.26 245 PHE B N 1
ATOM 4710 C CA . PHE B 1 243 ? -12.147 -22.987 53.278 1.00 12.18 245 PHE B CA 1
ATOM 4711 C C . PHE B 1 243 ? -12.951 -23.504 52.089 1.00 13.53 245 PHE B C 1
ATOM 4712 O O . PHE B 1 243 ? -13.504 -22.707 51.325 1.00 18.80 245 PHE B O 1
ATOM 4720 N N . TYR B 1 244 ? -13.024 -24.827 51.941 1.00 10.16 246 TYR B N 1
ATOM 4721 C CA . TYR B 1 244 ? -13.719 -25.460 50.824 1.00 10.33 246 TYR B CA 1
ATOM 4722 C C . TYR B 1 244 ? -14.970 -26.168 51.329 1.00 9.45 246 TYR B C 1
ATOM 4723 O O . TYR B 1 244 ? -14.911 -26.911 52.313 1.00 11.69 246 TYR B O 1
ATOM 4732 N N . THR B 1 245 ? -16.092 -25.961 50.638 1.00 9.44 247 THR B N 1
ATOM 4733 C CA . THR B 1 245 ? -17.333 -26.667 50.939 1.00 8.99 247 THR B CA 1
ATOM 4734 C C . THR B 1 245 ? -17.421 -27.912 50.065 1.00 13.23 247 THR B C 1
ATOM 4735 O O . THR B 1 245 ? -17.446 -27.808 48.832 1.00 9.28 247 THR B O 1
ATOM 4739 N N . VAL B 1 246 ? -17.517 -29.085 50.699 1.00 11.43 248 VAL B N 1
ATOM 4740 C CA . VAL B 1 246 ? -17.558 -30.326 49.937 1.00 16.49 248 VAL B CA 1
ATOM 4741 C C . VAL B 1 246 ? -18.848 -30.383 49.141 1.00 16.51 248 VAL B C 1
ATOM 4742 O O . VAL B 1 246 ? -19.933 -30.054 49.647 1.00 13.00 248 VAL B O 1
ATOM 4746 N N . LYS B 1 247 ? -18.737 -30.799 47.887 1.00 12.87 249 LYS B N 1
ATOM 4747 C CA . LYS B 1 247 ? -19.902 -30.885 47.028 1.00 19.19 249 LYS B CA 1
ATOM 4748 C C . LYS B 1 247 ? -20.261 -32.315 46.649 1.00 24.36 249 LYS B C 1
ATOM 4749 O O . LYS B 1 247 ? -19.431 -33.227 46.721 1.00 17.79 249 LYS B O 1
ATOM 4755 N N . SER B 1 248 ? -21.535 -32.503 46.299 1.00 25.31 250 SER B N 1
ATOM 4756 C CA . SER B 1 248 ? -22.063 -33.836 46.045 1.00 27.59 250 SER B CA 1
ATOM 4757 C C . SER B 1 248 ? -21.088 -34.601 45.155 1.00 20.08 250 SER B C 1
ATOM 4758 O O . SER B 1 248 ? -20.581 -34.063 44.168 1.00 21.63 250 SER B O 1
ATOM 4761 N N . GLY B 1 249 ? -20.832 -35.853 45.492 1.00 20.28 251 GLY B N 1
ATOM 4762 C CA . GLY B 1 249 ? -19.869 -36.685 44.796 1.00 21.42 251 GLY B CA 1
ATOM 4763 C C . GLY B 1 249 ? -18.394 -36.387 44.943 1.00 21.08 251 GLY B C 1
ATOM 4764 O O . GLY B 1 249 ? -17.604 -36.924 44.155 1.00 17.40 251 GLY B O 1
ATOM 4765 N N . ASP B 1 250 ? -17.983 -35.535 45.880 1.00 18.81 252 ASP B N 1
ATOM 4766 C CA . ASP B 1 250 ? -16.598 -35.079 45.885 1.00 17.74 252 ASP B CA 1
ATOM 4767 C C . ASP B 1 250 ? -15.734 -36.230 46.382 1.00 13.03 252 ASP B C 1
ATOM 4768 O O . ASP B 1 250 ? -16.211 -37.114 47.097 1.00 14.07 252 ASP B O 1
ATOM 4773 N N . THR B 1 251 ? -14.469 -36.244 45.976 1.00 13.23 253 THR B N 1
ATOM 4774 C CA . THR B 1 251 ? -13.472 -37.004 46.718 1.00 10.58 253 THR B CA 1
ATOM 4775 C C . THR B 1 251 ? -12.314 -36.077 47.070 1.00 11.26 253 THR B C 1
ATOM 4776 O O . THR B 1 251 ? -12.098 -35.057 46.414 1.00 9.52 253 THR B O 1
ATOM 4780 N N . LEU B 1 252 ? -11.570 -36.429 48.125 1.00 10.13 254 LEU B N 1
ATOM 4781 C CA . LEU B 1 252 ? -10.401 -35.627 48.484 1.00 11.13 254 LEU B CA 1
ATOM 4782 C C . LEU B 1 252 ? -9.431 -35.546 47.313 1.00 8.62 254 LEU B C 1
ATOM 4783 O O . LEU B 1 252 ? -8.794 -34.509 47.090 1.00 9.15 254 LEU B O 1
ATOM 4788 N N . SER B 1 253 ? -9.290 -36.642 46.562 1.00 8.65 255 SER B N 1
ATOM 4789 C CA . SER B 1 253 ? -8.416 -36.637 45.391 1.00 10.64 255 SER B CA 1
ATOM 4790 C C . SER B 1 253 ? -8.892 -35.621 44.361 1.00 12.72 255 SER B C 1
ATOM 4791 O O . SER B 1 253 ? -8.095 -34.849 43.813 1.00 10.19 255 SER B O 1
ATOM 4794 N N . ALA B 1 254 ? -10.197 -35.615 44.074 1.00 10.79 256 ALA B N 1
ATOM 4795 C CA . ALA B 1 254 ? -10.731 -34.695 43.076 1.00 14.33 256 ALA B CA 1
ATOM 4796 C C . ALA B 1 254 ? -10.678 -33.255 43.569 1.00 12.46 256 ALA B C 1
ATOM 4797 O O . ALA B 1 254 ? -10.407 -32.335 42.788 1.00 12.37 256 ALA B O 1
ATOM 4799 N N . ILE B 1 255 ? -10.922 -33.037 44.863 1.00 11.08 257 ILE B N 1
ATOM 4800 C CA . ILE B 1 255 ? -10.788 -31.695 45.422 1.00 9.73 257 ILE B CA 1
ATOM 4801 C C . ILE B 1 255 ? -9.347 -31.218 45.292 1.00 13.42 257 ILE B C 1
ATOM 4802 O O . ILE B 1 255 ? -9.082 -30.088 44.861 1.00 11.82 257 ILE B O 1
ATOM 4807 N N . SER B 1 256 ? -8.394 -32.074 45.670 1.00 10.14 258 SER B N 1
ATOM 4808 C CA . SER B 1 256 ? -6.984 -31.720 45.547 1.00 12.01 258 SER B CA 1
ATOM 4809 C C . SER B 1 256 ? -6.632 -31.362 44.110 1.00 11.15 258 SER B C 1
ATOM 4810 O O . SER B 1 256 ? -5.933 -30.371 43.860 1.00 10.53 258 SER B O 1
ATOM 4813 N N . LYS B 1 257 ? -7.106 -32.153 43.146 1.00 12.33 259 LYS B N 1
ATOM 4814 C CA . LYS B 1 257 ? -6.800 -31.848 41.753 1.00 11.05 259 LYS B CA 1
ATOM 4815 C C . LYS B 1 257 ? -7.249 -30.436 41.400 1.00 10.27 259 LYS B C 1
ATOM 4816 O O . LYS B 1 257 ? -6.558 -29.721 40.665 1.00 13.69 259 LYS B O 1
ATOM 4822 N N . GLN B 1 258 ? -8.411 -30.024 41.907 1.00 12.10 260 GLN B N 1
ATOM 4823 C CA . GLN B 1 258 ? -8.936 -28.698 41.601 1.00 14.67 260 GLN B CA 1
ATOM 4824 C C . GLN B 1 258 ? -8.203 -27.598 42.359 1.00 15.94 260 GLN B C 1
ATOM 4825 O O . GLN B 1 258 ? -7.777 -26.605 41.761 1.00 17.74 260 GLN B O 1
ATOM 4831 N N . VAL B 1 259 ? -8.049 -27.746 43.675 1.00 11.59 261 VAL B N 1
ATOM 4832 C CA . VAL B 1 259 ? -7.546 -26.619 44.455 1.00 13.26 261 VAL B CA 1
ATOM 4833 C C . VAL B 1 259 ? -6.036 -26.483 44.329 1.00 14.41 261 VAL B C 1
ATOM 4834 O O . VAL B 1 259 ? -5.499 -25.375 44.453 1.00 15.13 261 VAL B O 1
ATOM 4838 N N . TYR B 1 260 ? -5.323 -27.585 44.104 1.00 11.25 262 TYR B N 1
ATOM 4839 C CA . TYR B 1 260 ? -3.871 -27.551 43.994 1.00 9.36 262 TYR B CA 1
ATOM 4840 C C . TYR B 1 260 ? -3.354 -27.805 42.589 1.00 15.19 262 TYR B C 1
ATOM 4841 O O . TYR B 1 260 ? -2.279 -27.306 42.241 1.00 17.21 262 TYR B O 1
ATOM 4850 N N . GLY B 1 261 ? -4.082 -28.569 41.782 1.00 14.38 263 GLY B N 1
ATOM 4851 C CA . GLY B 1 261 ? -3.652 -28.935 40.447 1.00 20.42 263 GLY B CA 1
ATOM 4852 C C . GLY B 1 261 ? -3.349 -30.403 40.259 1.00 18.32 263 GLY B C 1
ATOM 4853 O O . GLY B 1 261 ? -3.204 -30.845 39.112 1.00 17.19 263 GLY B O 1
ATOM 4854 N N . ASN B 1 262 ? -3.263 -31.176 41.337 1.00 15.22 264 ASN B N 1
ATOM 4855 C CA . ASN B 1 262 ? -2.985 -32.600 41.234 1.00 16.14 264 ASN B CA 1
ATOM 4856 C C . ASN B 1 262 ? -3.625 -33.338 42.398 1.00 13.33 264 ASN B C 1
ATOM 4857 O O . ASN B 1 262 ? -3.570 -32.880 43.542 1.00 9.21 264 ASN B O 1
ATOM 4862 N N . ALA B 1 263 ? -4.230 -34.486 42.090 1.00 11.99 265 ALA B N 1
ATOM 4863 C CA . ALA B 1 263 ? -4.809 -35.337 43.119 1.00 10.50 265 ALA B CA 1
ATOM 4864 C C . ALA B 1 263 ? -3.774 -35.845 44.114 1.00 12.30 265 ALA B C 1
ATOM 4865 O O . ALA B 1 263 ? -4.147 -36.264 45.214 1.00 12.39 265 ALA B O 1
ATOM 4867 N N . ASN B 1 264 ? -2.488 -35.812 43.764 1.00 12.20 266 ASN B N 1
ATOM 4868 C CA . ASN B 1 264 ? -1.463 -36.396 44.625 1.00 11.50 266 ASN B CA 1
ATOM 4869 C C . ASN B 1 264 ? -1.174 -35.575 45.873 1.00 9.59 266 ASN B C 1
ATOM 4870 O O . ASN B 1 264 ? -0.330 -35.991 46.675 1.00 11.14 266 ASN B O 1
ATOM 4875 N N . LEU B 1 265 ? -1.840 -34.438 46.067 1.00 11.00 267 LEU B N 1
ATOM 4876 C CA . LEU B 1 265 ? -1.781 -33.715 47.328 1.00 11.76 267 LEU B CA 1
ATOM 4877 C C . LEU B 1 265 ? -3.014 -33.935 48.201 1.00 13.74 267 LEU B C 1
ATOM 4878 O O . LEU B 1 265 ? -3.278 -33.126 49.096 1.00 11.38 267 LEU B O 1
ATOM 4883 N N . TYR B 1 266 ? -3.770 -35.017 47.983 1.00 9.10 268 TYR B N 1
ATOM 4884 C CA . TYR B 1 266 ? -5.029 -35.153 48.710 1.00 8.33 268 TYR B CA 1
ATOM 4885 C C . TYR B 1 266 ? -4.779 -35.368 50.201 1.00 10.53 268 TYR B C 1
ATOM 4886 O O . TYR B 1 266 ? -5.570 -34.904 51.031 1.00 9.37 268 TYR B O 1
ATOM 4895 N N . ASN B 1 267 ? -3.690 -36.053 50.566 1.00 7.46 269 ASN B N 1
ATOM 4896 C CA . ASN B 1 267 ? -3.420 -36.286 51.981 1.00 11.60 269 ASN B CA 1
ATOM 4897 C C . ASN B 1 267 ? -3.093 -34.992 52.720 1.00 9.68 269 ASN B C 1
ATOM 4898 O O . ASN B 1 267 ? -3.271 -34.925 53.941 1.00 11.77 269 ASN B O 1
ATOM 4903 N N . LYS B 1 268 ? -2.595 -33.978 52.008 1.00 10.00 270 LYS B N 1
ATOM 4904 C CA . LYS B 1 268 ? -2.395 -32.659 52.603 1.00 12.90 270 LYS B CA 1
ATOM 4905 C C . LYS B 1 268 ? -3.702 -32.109 53.154 1.00 10.53 270 LYS B C 1
ATOM 4906 O O . LYS B 1 268 ? -3.732 -31.522 54.243 1.00 8.87 270 LYS B O 1
ATOM 4912 N N . ILE B 1 269 ? -4.795 -32.285 52.411 1.00 10.89 271 ILE B N 1
ATOM 4913 C CA . ILE B 1 269 ? -6.100 -31.849 52.889 1.00 10.00 271 ILE B CA 1
ATOM 4914 C C . ILE B 1 269 ? -6.556 -32.714 54.058 1.00 9.77 271 ILE B C 1
ATOM 4915 O O . ILE B 1 269 ? -7.121 -32.209 55.035 1.00 9.47 271 ILE B O 1
ATOM 4920 N N . PHE B 1 270 ? -6.341 -34.029 53.968 1.00 7.82 272 PHE B N 1
ATOM 4921 C CA . PHE B 1 270 ? -6.798 -34.937 55.017 1.00 7.24 272 PHE B CA 1
ATOM 4922 C C . PHE B 1 270 ? -6.126 -34.596 56.341 1.00 11.59 272 PHE B C 1
ATOM 4923 O O . PHE B 1 270 ? -6.798 -34.392 57.359 1.00 10.00 272 PHE B O 1
ATOM 4931 N N . GLU B 1 271 ? -4.795 -34.508 56.340 1.00 10.90 273 GLU B N 1
ATOM 4932 C CA . GLU B 1 271 ? -4.068 -34.236 57.575 1.00 10.77 273 GLU B CA 1
ATOM 4933 C C . GLU B 1 271 ? -4.480 -32.898 58.174 1.00 10.73 273 GLU B C 1
ATOM 4934 O O . GLU B 1 271 ? -4.612 -32.771 59.396 1.00 10.58 273 GLU B O 1
ATOM 4940 N N . ALA B 1 272 ? -4.706 -31.893 57.327 1.00 12.15 274 ALA B N 1
ATOM 4941 C CA . ALA B 1 272 ? -5.043 -30.556 57.798 1.00 10.01 274 ALA B CA 1
ATOM 4942 C C . ALA B 1 272 ? -6.410 -30.492 58.465 1.00 11.90 274 ALA B C 1
ATOM 4943 O O . ALA B 1 272 ? -6.708 -29.495 59.129 1.00 10.38 274 ALA B O 1
ATOM 4945 N N . ASN B 1 273 ? -7.246 -31.515 58.300 1.00 9.29 275 ASN B N 1
ATOM 4946 C CA . ASN B 1 273 ? -8.571 -31.546 58.902 1.00 10.50 275 ASN B CA 1
ATOM 4947 C C . ASN B 1 273 ? -8.716 -32.618 59.972 1.00 10.16 275 ASN B C 1
ATOM 4948 O O . ASN B 1 273 ? -9.829 -32.849 60.457 1.00 11.33 275 ASN B O 1
ATOM 4953 N N . LYS B 1 274 ? -7.628 -33.288 60.336 1.00 9.56 276 LYS B N 1
ATOM 4954 C CA . LYS B 1 274 ? -7.630 -34.098 61.539 1.00 11.00 276 LYS B CA 1
ATOM 4955 C C . LYS B 1 274 ? -7.606 -33.184 62.767 1.00 10.70 276 LYS B C 1
ATOM 4956 O O . LYS B 1 274 ? -7.049 -32.084 62.719 1.00 14.06 276 LYS B O 1
ATOM 4962 N N . PRO B 1 275 ? -8.186 -33.622 63.895 1.00 13.11 277 PRO B N 1
ATOM 4963 C CA . PRO B 1 275 ? -8.859 -34.911 64.110 1.00 11.36 277 PRO B CA 1
ATOM 4964 C C . PRO B 1 275 ? -10.341 -34.899 63.736 1.00 12.04 277 PRO B C 1
ATOM 4965 O O . PRO B 1 275 ? -10.986 -35.944 63.818 1.00 10.99 277 PRO B O 1
ATOM 4969 N N . MET B 1 276 ? -10.871 -33.743 63.326 1.00 10.07 278 MET B N 1
ATOM 4970 C CA . MET B 1 276 ? -12.285 -33.671 62.972 1.00 11.79 278 MET B CA 1
ATOM 4971 C C . MET B 1 276 ? -12.627 -34.713 61.915 1.00 14.20 278 MET B C 1
ATOM 4972 O O . MET B 1 276 ? -13.655 -35.393 62.013 1.00 12.75 278 MET B O 1
ATOM 4977 N N . LEU B 1 277 ? -11.764 -34.871 60.914 1.00 12.63 279 LEU B N 1
ATOM 4978 C CA . LEU B 1 277 ? -11.983 -35.803 59.817 1.00 11.47 279 LEU B CA 1
ATOM 4979 C C . LEU B 1 277 ? -11.166 -37.055 60.113 1.00 13.06 279 LEU B C 1
ATOM 4980 O O . LEU B 1 277 ? -9.938 -36.985 60.227 1.00 12.30 279 LEU B O 1
ATOM 4985 N N . LYS B 1 278 ? -11.842 -38.192 60.235 1.00 11.14 280 LYS B N 1
ATOM 4986 C CA . LYS B 1 278 ? -11.181 -39.417 60.664 1.00 18.29 280 LYS B CA 1
ATOM 4987 C C . LYS B 1 278 ? -10.602 -40.230 59.514 1.00 18.58 280 LYS B C 1
ATOM 4988 O O . LYS B 1 278 ? -9.682 -41.023 59.740 1.00 20.99 280 LYS B O 1
ATOM 4994 N N . SER B 1 279 ? -11.088 -40.052 58.294 1.00 16.45 281 SER B N 1
ATOM 4995 C CA . SER B 1 279 ? -10.501 -40.728 57.146 1.00 17.97 281 SER B CA 1
ATOM 4996 C C . SER B 1 279 ? -11.006 -40.069 55.879 1.00 16.57 281 SER B C 1
ATOM 4997 O O . SER B 1 279 ? -12.005 -39.335 55.912 1.00 13.52 281 SER B O 1
ATOM 5000 N N . PRO B 1 280 ? -10.334 -40.320 54.751 1.00 15.38 282 PRO B N 1
ATOM 5001 C CA . PRO B 1 280 ? -10.706 -39.607 53.516 1.00 18.23 282 PRO B CA 1
ATOM 5002 C C . PRO B 1 280 ? -12.127 -39.886 53.073 1.00 15.67 282 PRO B C 1
ATOM 5003 O O . PRO B 1 280 ? -12.751 -39.032 52.431 1.00 18.14 282 PRO B O 1
ATOM 5007 N N . ASP B 1 281 ? -12.659 -41.061 53.400 1.00 15.77 283 ASP B N 1
ATOM 5008 C CA . ASP B 1 281 ? -13.981 -41.452 52.933 1.00 22.71 283 ASP B CA 1
ATOM 5009 C C . ASP B 1 281 ? -15.111 -40.879 53.773 1.00 19.66 283 ASP B C 1
ATOM 5010 O O . ASP B 1 281 ? -16.280 -41.133 53.459 1.00 20.47 283 ASP B O 1
ATOM 5015 N N . LYS B 1 282 ? -14.808 -40.121 54.823 1.00 16.43 284 LYS B N 1
ATOM 5016 C CA . LYS B 1 282 ? -15.844 -39.592 55.697 1.00 16.43 284 LYS B CA 1
ATOM 5017 C C . LYS B 1 282 ? -16.189 -38.135 55.408 1.00 13.10 284 LYS B C 1
ATOM 5018 O O . LYS B 1 282 ? -16.896 -37.512 56.206 1.00 15.37 284 LYS B O 1
ATOM 5024 N N . ILE B 1 283 ? -15.718 -37.573 54.292 1.00 12.23 285 ILE B N 1
ATOM 5025 C CA . ILE B 1 283 ? -16.223 -36.265 53.885 1.00 10.91 285 ILE B CA 1
ATOM 5026 C C . ILE B 1 283 ? -17.677 -36.407 53.439 1.00 14.24 285 ILE B C 1
ATOM 5027 O O . ILE B 1 283 ? -18.144 -37.493 53.072 1.00 17.49 285 ILE B O 1
ATOM 5032 N N . TYR B 1 284 ? -18.403 -35.292 53.471 1.00 15.02 286 TYR B N 1
ATOM 5033 C CA . TYR B 1 284 ? -19.839 -35.321 53.224 1.00 14.23 286 TYR B CA 1
ATOM 5034 C C . TYR B 1 284 ? -20.279 -33.985 52.651 1.00 14.56 286 TYR B C 1
ATOM 5035 O O . TYR B 1 284 ? -19.618 -32.966 52.882 1.00 11.72 286 TYR B O 1
ATOM 5044 N N . PRO B 1 285 ? -21.377 -33.955 51.895 1.00 15.11 287 PRO B N 1
ATOM 5045 C CA . PRO B 1 285 ? -21.771 -32.701 51.236 1.00 17.87 287 PRO B CA 1
ATOM 5046 C C . PRO B 1 285 ? -22.112 -31.637 52.268 1.00 12.38 287 PRO B C 1
ATOM 5047 O O . PRO B 1 285 ? -22.783 -31.903 53.266 1.00 14.27 287 PRO B O 1
ATOM 5051 N N . GLY B 1 286 ? -21.622 -30.423 52.026 1.00 15.35 288 GLY B N 1
ATOM 5052 C CA . GLY B 1 286 ? -21.814 -29.328 52.948 1.00 13.82 288 GLY B CA 1
ATOM 5053 C C . GLY B 1 286 ? -20.742 -29.183 54.001 1.00 13.50 288 GLY B C 1
ATOM 5054 O O . GLY B 1 286 ? -20.711 -28.159 54.695 1.00 12.70 288 GLY B O 1
ATOM 5055 N N . GLN B 1 287 ? -19.872 -30.174 54.148 1.00 12.75 289 GLN B N 1
ATOM 5056 C CA . GLN B 1 287 ? -18.759 -30.070 55.075 1.00 8.80 289 GLN B CA 1
ATOM 5057 C C . GLN B 1 287 ? -17.758 -29.034 54.585 1.00 10.98 289 GLN B C 1
ATOM 5058 O O . GLN B 1 287 ? -17.422 -28.981 53.399 1.00 11.98 289 GLN B O 1
ATOM 5064 N N . VAL B 1 288 ? -17.296 -28.192 55.497 1.00 8.56 290 VAL B N 1
ATOM 5065 C CA . VAL B 1 288 ? -16.223 -27.254 55.193 1.00 7.49 290 VAL B CA 1
ATOM 5066 C C . VAL B 1 288 ? -14.906 -27.912 55.576 1.00 7.48 290 VAL B C 1
ATOM 5067 O O . VAL B 1 288 ? -14.776 -28.475 56.670 1.00 8.75 290 VAL B O 1
ATOM 5071 N N . LEU B 1 289 ? -13.926 -27.832 54.684 1.00 9.56 291 LEU B N 1
ATOM 5072 C CA . LEU B 1 289 ? -12.586 -28.324 54.964 1.00 8.17 291 LEU B CA 1
ATOM 5073 C C . LEU B 1 289 ? -11.566 -27.205 54.833 1.00 10.07 291 LEU B C 1
ATOM 5074 O O . LEU B 1 289 ? -11.676 -26.346 53.952 1.00 8.36 291 LEU B O 1
ATOM 5079 N N . ARG B 1 290 ? -10.569 -27.236 55.714 1.00 5.85 292 ARG B N 1
ATOM 5080 C CA . ARG B 1 290 ? -9.380 -26.415 55.547 1.00 9.21 292 ARG B CA 1
ATOM 5081 C C . ARG B 1 290 ? -8.569 -26.887 54.345 1.00 8.65 292 ARG B C 1
ATOM 5082 O O . ARG B 1 290 ? -8.274 -28.079 54.218 1.00 9.43 292 ARG B O 1
ATOM 5090 N N . ILE B 1 291 ? -8.193 -25.952 53.476 1.00 7.29 293 ILE B N 1
ATOM 5091 C CA . ILE B 1 291 ? -7.304 -26.252 52.355 1.00 11.77 293 ILE B CA 1
ATOM 5092 C C . ILE B 1 291 ? -6.006 -25.508 52.646 1.00 11.19 293 ILE B C 1
ATOM 5093 O O . ILE B 1 291 ? -5.904 -24.309 52.351 1.00 10.18 293 ILE B O 1
ATOM 5098 N N . PRO B 1 292 ? -4.996 -26.160 53.226 1.00 11.31 294 PRO B N 1
ATOM 5099 C CA . PRO B 1 292 ? -3.778 -25.426 53.599 1.00 12.00 294 PRO B CA 1
ATOM 5100 C C . PRO B 1 292 ? -3.045 -24.927 52.365 1.00 17.49 294 PRO B C 1
ATOM 5101 O O . PRO B 1 292 ? -3.057 -25.557 51.305 1.00 13.71 294 PRO B O 1
ATOM 5105 N N . GLU B 1 293 ? -2.407 -23.771 52.509 1.00 14.22 295 GLU B N 1
ATOM 5106 C CA . GLU B 1 293 ? -1.694 -23.191 51.383 1.00 13.98 295 GLU B CA 1
ATOM 5107 C C . GLU B 1 293 ? -0.611 -24.147 50.892 1.00 13.64 295 GLU B C 1
ATOM 5108 O O . GLU B 1 293 ? 0.123 -24.746 51.684 1.00 10.70 295 GLU B O 1
ATOM 5114 N N . GLU B 1 294 ? -0.508 -24.275 49.572 1.00 11.69 296 GLU B N 1
ATOM 5115 C CA . GLU B 1 294 ? 0.669 -24.855 48.937 1.00 12.78 296 GLU B CA 1
ATOM 5116 C C . GLU B 1 294 ? 1.637 -23.696 48.739 1.00 12.49 296 GLU B C 1
ATOM 5117 O O . GLU B 1 294 ? 1.400 -22.814 47.908 1.00 11.26 296 GLU B O 1
ATOM 5123 N N . LEU B 1 295 ? 2.710 -23.681 49.520 1.00 14.05 297 LEU B N 1
ATOM 5124 C CA . LEU B 1 295 ? 3.582 -22.518 49.563 1.00 13.89 297 LEU B CA 1
ATOM 5125 C C . LEU B 1 295 ? 4.400 -22.390 48.287 1.00 14.20 297 LEU B C 1
ATOM 5126 O O . LEU B 1 295 ? 4.831 -23.385 47.698 1.00 13.52 297 LEU B O 1
ATOM 5131 N N . GLU B 1 296 ? 4.613 -21.145 47.868 1.00 11.51 298 GLU B N 1
ATOM 5132 C CA . GLU B 1 296 ? 5.497 -20.811 46.766 1.00 14.09 298 GLU B CA 1
ATOM 5133 C C . GLU B 1 296 ? 6.515 -19.800 47.267 1.00 13.53 298 GLU B C 1
ATOM 5134 O O . GLU B 1 296 ? 6.158 -18.828 47.939 1.00 13.37 298 GLU B O 1
ATOM 5140 N N . ASN B 1 297 ? 7.775 -20.012 46.916 1.00 13.52 299 ASN B N 1
ATOM 5141 C CA . ASN B 1 297 ? 8.841 -19.099 47.295 1.00 13.57 299 ASN B CA 1
ATOM 5142 C C . ASN B 1 297 ? 9.278 -18.296 46.077 1.00 13.16 299 ASN B C 1
ATOM 5143 O O . ASN B 1 297 ? 8.949 -18.625 44.936 1.00 11.60 299 ASN B O 1
ATOM 5148 N N . VAL B 1 298 ? 10.025 -17.226 46.337 1.00 10.83 300 VAL B N 1
ATOM 5149 C CA . VAL B 1 298 ? 10.642 -16.416 45.294 1.00 12.39 300 VAL B CA 1
ATOM 5150 C C . VAL B 1 298 ? 12.116 -16.780 45.272 1.00 13.76 300 VAL B C 1
ATOM 5151 O O . VAL B 1 298 ? 12.824 -16.569 46.262 1.00 13.14 300 VAL B O 1
ATOM 5155 N N . TYR B 1 299 ? 12.585 -17.312 44.154 1.00 14.08 301 TYR B N 1
ATOM 5156 C CA . TYR B 1 299 ? 13.959 -17.775 44.034 1.00 16.70 301 TYR B CA 1
ATOM 5157 C C . TYR B 1 299 ? 14.804 -16.763 43.275 1.00 15.86 301 TYR B C 1
ATOM 5158 O O . TYR B 1 299 ? 14.477 -16.402 42.141 1.00 17.08 301 TYR B O 1
ATOM 5167 N N . ILE B 1 300 ? 15.884 -16.311 43.907 1.00 16.61 302 ILE B N 1
ATOM 5168 C CA . ILE B 1 300 ? 16.731 -15.248 43.384 1.00 18.08 302 ILE B CA 1
ATOM 5169 C C . ILE B 1 300 ? 18.109 -15.826 43.090 1.00 17.08 302 ILE B C 1
ATOM 5170 O O . ILE B 1 300 ? 18.629 -16.637 43.863 1.00 21.22 302 ILE B O 1
ATOM 5175 N N . LYS B 1 301 ? 18.694 -15.406 41.969 1.00 26.69 303 LYS B N 1
ATOM 5176 C CA . LYS B 1 301 ? 20.063 -15.754 41.612 1.00 27.31 303 LYS B CA 1
ATOM 5177 C C . LYS B 1 301 ? 20.747 -14.532 41.016 1.00 28.43 303 LYS B C 1
ATOM 5178 O O . LYS B 1 301 ? 20.097 -13.622 40.496 1.00 22.97 303 LYS B O 1
ATOM 5184 N N . ALA B 1 302 ? 22.076 -14.522 41.106 1.00 26.39 304 ALA B N 1
ATOM 5185 C CA . ALA B 1 302 ? 22.877 -13.471 40.496 1.00 28.14 304 ALA B CA 1
ATOM 5186 C C . ALA B 1 302 ? 22.900 -13.592 38.971 1.00 35.96 304 ALA B C 1
ATOM 5187 O O . ALA B 1 302 ? 22.693 -14.661 38.393 1.00 34.66 304 ALA B O 1
ATOM 5189 N N . ASP B 1 303 ? 23.160 -12.452 38.326 1.00 37.26 305 ASP B N 1
ATOM 5190 C CA . ASP B 1 303 ? 23.373 -12.323 36.880 1.00 39.90 305 ASP B CA 1
ATOM 5191 C C . ASP B 1 303 ? 24.606 -11.436 36.711 1.00 48.61 305 ASP B C 1
ATOM 5192 O O . ASP B 1 303 ? 24.481 -10.215 36.582 1.00 43.43 305 ASP B O 1
ATOM 5197 N N . LYS B 1 304 ? 25.802 -12.038 36.708 1.00 50.47 306 LYS B N 1
ATOM 5198 C CA . LYS B 1 304 ? 27.009 -11.216 36.746 1.00 49.39 306 LYS B CA 1
ATOM 5199 C C . LYS B 1 304 ? 27.176 -10.382 35.479 1.00 49.43 306 LYS B C 1
ATOM 5200 O O . LYS B 1 304 ? 27.404 -9.169 35.549 1.00 50.96 306 LYS B O 1
ATOM 5206 N N . GLN B 1 305 ? 27.079 -11.006 34.315 1.00 57.42 307 GLN B N 1
ATOM 5207 C CA . GLN B 1 305 ? 27.241 -10.299 33.032 1.00 68.50 307 GLN B CA 1
ATOM 5208 C C . GLN B 1 305 ? 26.137 -9.288 32.761 1.00 70.77 307 GLN B C 1
ATOM 5209 O O . GLN B 1 305 ? 26.069 -8.774 31.641 1.00 78.09 307 GLN B O 1
ATOM 5215 N N . LYS B 1 306 ? 25.287 -8.989 33.748 1.00 58.34 308 LYS B N 1
ATOM 5216 C CA . LYS B 1 306 ? 24.372 -7.861 33.675 1.00 56.38 308 LYS B CA 1
ATOM 5217 C C . LYS B 1 306 ? 24.456 -6.962 34.901 1.00 47.35 308 LYS B C 1
ATOM 5218 O O . LYS B 1 306 ? 23.788 -5.922 34.929 1.00 45.10 308 LYS B O 1
ATOM 5224 N N . ASN B 1 307 ? 25.246 -7.335 35.914 1.00 42.28 309 ASN B N 1
ATOM 5225 C CA . ASN B 1 307 ? 25.443 -6.523 37.110 1.00 43.73 309 ASN B CA 1
ATOM 5226 C C . ASN B 1 307 ? 24.189 -6.436 37.975 1.00 39.90 309 ASN B C 1
ATOM 5227 O O . ASN B 1 307 ? 23.952 -5.419 38.628 1.00 37.33 309 ASN B O 1
ATOM 5232 N N . GLY B 1 308 ? 23.382 -7.490 38.011 1.00 39.52 310 GLY B N 1
ATOM 5233 C CA . GLY B 1 308 ? 22.110 -7.460 38.723 1.00 32.24 310 GLY B CA 1
ATOM 5234 C C . GLY B 1 308 ? 21.729 -8.814 39.250 1.00 36.52 310 GLY B C 1
ATOM 5235 O O . GLY B 1 308 ? 22.581 -9.550 39.768 1.00 34.61 310 GLY B O 1
ATOM 5236 N N . ILE B 1 309 ? 20.450 -9.162 39.121 1.00 26.09 311 ILE B N 1
ATOM 5237 C CA . ILE B 1 309 ? 19.950 -10.434 39.625 1.00 26.16 311 ILE B CA 1
ATOM 5238 C C . ILE B 1 309 ? 18.857 -10.944 38.699 1.00 20.74 311 ILE B C 1
ATOM 5239 O O . ILE B 1 309 ? 18.282 -10.198 37.903 1.00 21.18 311 ILE B O 1
ATOM 5244 N N . LYS B 1 310 ? 18.563 -12.234 38.828 1.00 24.05 312 LYS B N 1
ATOM 5245 C CA . LYS B 1 310 ? 17.426 -12.873 38.189 1.00 19.19 312 LYS B CA 1
ATOM 5246 C C . LYS B 1 310 ? 16.568 -13.511 39.274 1.00 16.66 312 LYS B C 1
ATOM 5247 O O . LYS B 1 310 ? 17.060 -13.856 40.352 1.00 19.88 312 LYS B O 1
ATOM 5253 N N . ALA B 1 311 ? 15.278 -13.657 38.995 1.00 20.45 313 ALA B N 1
ATOM 5254 C CA . ALA B 1 311 ? 14.409 -14.412 39.882 1.00 15.68 313 ALA B CA 1
ATOM 5255 C C . ALA B 1 311 ? 13.391 -15.183 39.062 1.00 15.00 313 ALA B C 1
ATOM 5256 O O . ALA B 1 311 ? 13.040 -14.794 37.944 1.00 14.12 313 ALA B O 1
ATOM 5258 N N . ASN B 1 312 ? 12.913 -16.281 39.638 1.00 15.96 314 ASN B N 1
ATOM 5259 C CA . ASN B 1 312 ? 11.822 -17.041 39.054 1.00 18.54 314 ASN B CA 1
ATOM 5260 C C . ASN B 1 312 ? 10.956 -17.577 40.178 1.00 19.04 314 ASN B C 1
ATOM 5261 O O . ASN B 1 312 ? 11.463 -17.987 41.225 1.00 14.92 314 ASN B O 1
ATOM 5266 N N . PHE B 1 313 ? 9.650 -17.574 39.953 1.00 14.46 315 PHE B N 1
ATOM 5267 C CA . PHE B 1 313 ? 8.697 -18.065 40.936 1.00 15.25 315 PHE B CA 1
ATOM 5268 C C . PHE B 1 313 ? 7.358 -18.179 40.227 1.00 12.05 315 PHE B C 1
ATOM 5269 O O . PHE B 1 313 ? 7.194 -17.722 39.092 1.00 14.65 315 PHE B O 1
ATOM 5277 N N . LYS B 1 314 ? 6.399 -18.787 40.908 1.00 11.91 316 LYS B N 1
ATOM 5278 C CA . LYS B 1 314 ? 5.039 -18.843 40.403 1.00 13.46 316 LYS B CA 1
ATOM 5279 C C . LYS B 1 314 ? 4.078 -18.465 41.516 1.00 13.12 316 LYS B C 1
ATOM 5280 O O . LYS B 1 314 ? 4.357 -18.660 42.703 1.00 13.26 316 LYS B O 1
ATOM 5286 N N . ILE B 1 315 ? 2.953 -17.894 41.104 1.00 7.89 317 ILE B N 1
ATOM 5287 C CA . ILE B 1 315 ? 1.892 -17.453 41.997 1.00 9.91 317 ILE B CA 1
ATOM 5288 C C . ILE B 1 315 ? 0.674 -18.322 41.730 1.00 9.66 317 ILE B C 1
ATOM 5289 O O . ILE B 1 315 ? 0.349 -18.615 40.572 1.00 8.79 317 ILE B O 1
ATOM 5294 N N . ARG B 1 316 ? -0.002 -18.726 42.801 1.00 10.19 318 ARG B N 1
ATOM 5295 C CA . ARG B 1 316 ? -1.257 -19.463 42.709 1.00 10.34 318 ARG B CA 1
ATOM 5296 C C . ARG B 1 316 ? -2.394 -18.489 43.003 1.00 15.09 318 ARG B C 1
ATOM 5297 O O . ARG B 1 316 ? -2.524 -18.004 44.132 1.00 17.23 318 ARG B O 1
ATOM 5305 N N . HIS B 1 317 ? -3.206 -18.199 41.980 1.00 8.85 319 HIS B N 1
ATOM 5306 C CA . HIS B 1 317 ? -4.395 -17.361 42.119 1.00 13.31 319 HIS B CA 1
ATOM 5307 C C . HIS B 1 317 ? -5.630 -18.252 42.175 1.00 15.57 319 HIS B C 1
ATOM 5308 O O . HIS B 1 317 ? -5.912 -18.991 41.232 1.00 20.35 319 HIS B O 1
ATOM 5315 N N . ASN B 1 318 ? -6.362 -18.195 43.267 1.00 20.44 320 ASN B N 1
ATOM 5316 C CA . ASN B 1 318 ? -7.570 -19.004 43.378 1.00 23.37 320 ASN B CA 1
ATOM 5317 C C . ASN B 1 318 ? -8.666 -18.495 42.445 1.00 28.03 320 ASN B C 1
ATOM 5318 O O . ASN B 1 318 ? -8.903 -17.281 42.356 1.00 23.29 320 ASN B O 1
ATOM 5323 N N . ILE B 1 319 ? -9.332 -19.420 41.771 1.00 25.68 321 ILE B N 1
ATOM 5324 C CA . ILE B 1 319 ? -10.496 -19.119 40.958 1.00 33.67 321 ILE B CA 1
ATOM 5325 C C . ILE B 1 319 ? -11.725 -19.204 41.838 1.00 40.23 321 ILE B C 1
ATOM 5326 O O . ILE B 1 319 ? -11.829 -20.064 42.730 1.00 38.21 321 ILE B O 1
ATOM 5331 N N . GLU B 1 320 ? -12.672 -18.291 41.610 1.00 43.25 322 GLU B N 1
ATOM 5332 C CA . GLU B 1 320 ? -13.751 -18.133 42.588 1.00 47.95 322 GLU B CA 1
ATOM 5333 C C . GLU B 1 320 ? -14.551 -19.384 42.764 1.00 55.98 322 GLU B C 1
ATOM 5334 O O . GLU B 1 320 ? -14.781 -19.807 43.906 1.00 52.89 322 GLU B O 1
ATOM 5340 N N . ASP B 1 321 ? -14.976 -19.990 41.660 1.00 52.78 323 ASP B N 1
ATOM 5341 C CA . ASP B 1 321 ? -15.839 -21.167 41.764 1.00 60.33 323 ASP B CA 1
ATOM 5342 C C . ASP B 1 321 ? -15.046 -22.474 41.701 1.00 56.65 323 ASP B C 1
ATOM 5343 O O . ASP B 1 321 ? -15.551 -23.479 41.171 1.00 50.35 323 ASP B O 1
ATOM 5348 N N . GLY B 1 322 ? -13.794 -22.465 42.133 1.00 53.84 324 GLY B N 1
ATOM 5349 C CA . GLY B 1 322 ? -12.995 -23.672 42.218 1.00 48.68 324 GLY B CA 1
ATOM 5350 C C . GLY B 1 322 ? -11.863 -23.648 41.202 1.00 39.22 324 GLY B C 1
ATOM 5351 O O . GLY B 1 322 ? -12.059 -23.398 40.004 1.00 32.90 324 GLY B O 1
ATOM 5352 N N . GLY B 1 323 ? -10.657 -23.893 41.698 1.00 31.64 325 GLY B N 1
ATOM 5353 C CA . GLY B 1 323 ? -9.488 -24.129 40.879 1.00 29.53 325 GLY B CA 1
ATOM 5354 C C . GLY B 1 323 ? -8.400 -23.119 41.191 1.00 29.80 325 GLY B C 1
ATOM 5355 O O . GLY B 1 323 ? -8.550 -22.241 42.039 1.00 23.23 325 GLY B O 1
ATOM 5356 N N . VAL B 1 324 ? -7.285 -23.265 40.484 1.00 26.70 326 VAL B N 1
ATOM 5357 C CA . VAL B 1 324 ? -6.111 -22.432 40.709 1.00 22.48 326 VAL B CA 1
ATOM 5358 C C . VAL B 1 324 ? -5.608 -21.970 39.347 1.00 22.41 326 VAL B C 1
ATOM 5359 O O . VAL B 1 324 ? -5.495 -22.774 38.414 1.00 18.91 326 VAL B O 1
ATOM 5363 N N . GLN B 1 325 ? -5.338 -20.672 39.231 1.00 19.32 327 GLN B N 1
ATOM 5364 C CA . GLN B 1 325 ? -4.710 -20.087 38.055 1.00 17.69 327 GLN B CA 1
ATOM 5365 C C . GLN B 1 325 ? -3.246 -19.827 38.384 1.00 15.14 327 GLN B C 1
ATOM 5366 O O . GLN B 1 325 ? -2.942 -19.009 39.259 1.00 11.32 327 GLN B O 1
ATOM 5372 N N . LEU B 1 326 ? -2.347 -20.517 37.691 1.00 12.44 328 LEU B N 1
ATOM 5373 C CA . LEU B 1 326 ? -0.925 -20.313 37.920 1.00 13.52 328 LEU B CA 1
ATOM 5374 C C . LEU B 1 326 ? -0.427 -19.124 37.110 1.00 13.08 328 LEU B C 1
ATOM 5375 O O . LEU B 1 326 ? -0.862 -18.896 35.978 1.00 12.99 328 LEU B O 1
ATOM 5380 N N . ALA B 1 327 ? 0.503 -18.376 37.696 1.00 11.52 329 ALA B N 1
ATOM 5381 C CA . ALA B 1 327 ? 1.159 -17.251 37.038 1.00 11.02 329 ALA B CA 1
ATOM 5382 C C . ALA B 1 327 ? 2.661 -17.446 37.182 1.00 13.39 329 ALA B C 1
ATOM 5383 O O . ALA B 1 327 ? 3.210 -17.264 38.274 1.00 11.88 329 ALA B O 1
ATOM 5385 N N . TYR B 1 328 ? 3.324 -17.826 36.091 1.00 10.91 330 TYR B N 1
ATOM 5386 C CA . TYR B 1 328 ? 4.758 -18.071 36.133 1.00 13.04 330 TYR B CA 1
ATOM 5387 C C . TYR B 1 328 ? 5.492 -16.753 35.947 1.00 13.91 330 TYR B C 1
ATOM 5388 O O . TYR B 1 328 ? 5.244 -16.029 34.979 1.00 14.75 330 TYR B O 1
ATOM 5397 N N . HIS B 1 329 ? 6.420 -16.458 36.853 1.00 12.32 331 HIS B N 1
ATOM 5398 C CA . HIS B 1 329 ? 7.106 -15.171 36.877 1.00 11.62 331 HIS B CA 1
ATOM 5399 C C . HIS B 1 329 ? 8.573 -15.382 36.536 1.00 15.07 331 HIS B C 1
ATOM 5400 O O . HIS B 1 329 ? 9.208 -16.305 37.055 1.00 12.64 331 HIS B O 1
ATOM 5407 N N . TYR B 1 330 ? 9.101 -14.535 35.658 1.00 12.66 332 TYR B N 1
ATO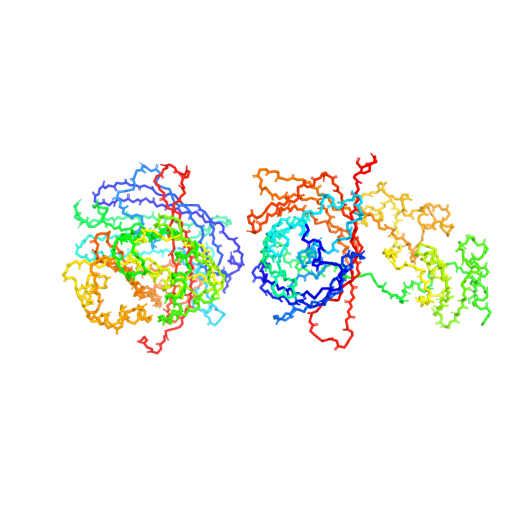M 5408 C CA . TYR B 1 330 ? 10.522 -14.503 35.363 1.00 16.76 332 TYR B CA 1
ATOM 5409 C C . TYR B 1 330 ? 10.968 -13.055 35.416 1.00 10.99 332 TYR B C 1
ATOM 5410 O O . TYR B 1 330 ? 10.318 -12.183 34.832 1.00 13.01 332 TYR B O 1
ATOM 5419 N N . GLN B 1 331 ? 12.052 -12.804 36.138 1.00 14.62 333 GLN B N 1
ATOM 5420 C CA . GLN B 1 331 ? 12.404 -11.455 36.546 1.00 16.64 333 GLN B CA 1
ATOM 5421 C C . GLN B 1 331 ? 13.881 -11.194 36.342 1.00 16.88 333 GLN B C 1
ATOM 5422 O O . GLN B 1 331 ? 14.718 -12.067 36.590 1.00 17.15 333 GLN B O 1
ATOM 5428 N N . GLN B 1 332 ? 14.189 -9.967 35.925 1.00 16.53 334 GLN B N 1
ATOM 5429 C CA . GLN B 1 332 ? 15.564 -9.509 35.834 1.00 23.66 334 GLN B CA 1
ATOM 5430 C C . GLN B 1 332 ? 15.626 -8.103 36.414 1.00 17.67 334 GLN B C 1
ATOM 5431 O O . GLN B 1 332 ? 14.787 -7.261 36.077 1.00 18.79 334 GLN B O 1
ATOM 5437 N N . ASN B 1 333 ? 16.616 -7.840 37.265 1.00 20.61 335 ASN B N 1
ATOM 5438 C CA . ASN B 1 333 ? 16.825 -6.521 37.853 1.00 19.92 335 ASN B CA 1
ATOM 5439 C C . ASN B 1 333 ? 18.217 -6.025 37.489 1.00 22.36 335 ASN B C 1
ATOM 5440 O O . ASN B 1 333 ? 19.196 -6.760 37.643 1.00 21.50 335 ASN B O 1
ATOM 5445 N N . THR B 1 334 ? 18.302 -4.785 37.004 1.00 18.72 336 THR B N 1
ATOM 5446 C CA . THR B 1 334 ? 19.581 -4.177 36.659 1.00 25.67 336 THR B CA 1
ATOM 5447 C C . THR B 1 334 ? 19.696 -2.806 37.314 1.00 24.75 336 THR B C 1
ATOM 5448 O O . THR B 1 334 ? 18.740 -2.011 37.262 1.00 20.70 336 THR B O 1
ATOM 5452 N N . PRO B 1 335 ? 20.833 -2.487 37.931 1.00 22.50 337 PRO B N 1
ATOM 5453 C CA . PRO B 1 335 ? 20.966 -1.182 38.592 1.00 20.35 337 PRO B CA 1
ATOM 5454 C C . PRO B 1 335 ? 20.914 -0.017 37.615 1.00 25.94 337 PRO B C 1
ATOM 5455 O O . PRO B 1 335 ? 21.341 -0.115 36.461 1.00 20.97 337 PRO B O 1
ATOM 5459 N N . ILE B 1 336 ? 20.380 1.102 38.106 1.00 23.61 338 ILE B N 1
ATOM 5460 C CA . ILE B 1 336 ? 20.329 2.331 37.324 1.00 24.47 338 ILE B CA 1
ATOM 5461 C C . ILE B 1 336 ? 21.651 3.080 37.436 1.00 29.36 338 ILE B C 1
ATOM 5462 O O . ILE B 1 336 ? 22.169 3.607 36.446 1.00 25.78 338 ILE B O 1
ATOM 5467 N N . GLY B 1 337 ? 22.204 3.146 38.645 1.00 26.69 339 GLY B N 1
ATOM 5468 C CA . GLY B 1 337 ? 23.486 3.773 38.871 1.00 30.90 339 GLY B CA 1
ATOM 5469 C C . GLY B 1 337 ? 24.665 2.920 38.455 1.00 36.87 339 GLY B C 1
ATOM 5470 O O . GLY B 1 337 ? 24.554 1.720 38.206 1.00 34.19 339 GLY B O 1
ATOM 5471 N N . ASP B 1 338 ? 25.820 3.577 38.381 1.00 45.49 340 ASP B N 1
ATOM 5472 C CA . ASP B 1 338 ? 27.074 2.933 38.018 1.00 45.69 340 ASP B CA 1
ATOM 5473 C C . ASP B 1 338 ? 27.909 2.553 39.237 1.00 42.94 340 ASP B C 1
ATOM 5474 O O . ASP B 1 338 ? 29.039 2.095 39.071 1.00 49.98 340 ASP B O 1
ATOM 5479 N N . GLY B 1 339 ? 27.469 2.881 40.446 1.00 43.63 341 GLY B N 1
ATOM 5480 C CA . GLY B 1 339 ? 28.174 2.433 41.625 1.00 45.30 341 GLY B CA 1
ATOM 5481 C C . GLY B 1 339 ? 28.085 0.925 41.805 1.00 48.46 341 GLY B C 1
ATOM 5482 O O . GLY B 1 339 ? 27.116 0.283 41.380 1.00 44.10 341 GLY B O 1
ATOM 5483 N N . PRO B 1 340 ? 29.104 0.329 42.431 1.00 48.84 342 PRO B N 1
ATOM 5484 C CA . PRO B 1 340 ? 29.086 -1.128 42.654 1.00 38.61 342 PRO B CA 1
ATOM 5485 C C . PRO B 1 340 ? 27.859 -1.586 43.432 1.00 36.98 342 PRO B C 1
ATOM 5486 O O . PRO B 1 340 ? 27.331 -0.869 44.286 1.00 37.34 342 PRO B O 1
ATOM 5490 N N . VAL B 1 341 ? 27.405 -2.804 43.124 1.00 29.73 343 VAL B N 1
ATOM 5491 C CA . VAL B 1 341 ? 26.222 -3.384 43.747 1.00 30.10 343 VAL B CA 1
ATOM 5492 C C . VAL B 1 341 ? 26.570 -4.778 44.255 1.00 29.31 343 VAL B C 1
ATOM 5493 O O . VAL B 1 341 ? 27.554 -5.393 43.838 1.00 33.93 343 VAL B O 1
ATOM 5497 N N . LEU B 1 342 ? 25.743 -5.274 45.172 1.00 22.22 344 LEU B N 1
ATOM 5498 C CA . LEU B 1 342 ? 25.906 -6.622 45.703 1.00 28.14 344 LEU B CA 1
ATOM 5499 C C . LEU B 1 342 ? 25.223 -7.634 44.789 1.00 33.37 344 LEU B C 1
ATOM 5500 O O . LEU B 1 342 ? 24.042 -7.489 44.462 1.00 32.70 344 LEU B O 1
ATOM 5505 N N . LEU B 1 343 ? 25.969 -8.656 44.373 1.00 30.82 345 LEU B N 1
ATOM 5506 C CA . LEU B 1 343 ? 25.425 -9.726 43.543 1.00 32.41 345 LEU B CA 1
ATOM 5507 C C . LEU B 1 343 ? 25.308 -10.998 44.367 1.00 39.09 345 LEU B C 1
ATOM 5508 O O . LEU B 1 343 ? 26.335 -11.622 44.685 1.00 36.04 345 LEU B O 1
ATOM 5513 N N . PRO B 1 344 ? 24.100 -11.416 44.737 1.00 31.12 346 PRO B N 1
ATOM 5514 C CA . PRO B 1 344 ? 23.949 -12.377 45.837 1.00 31.12 346 PRO B CA 1
ATOM 5515 C C . PRO B 1 344 ? 24.218 -13.817 45.415 1.00 28.49 346 PRO B C 1
ATOM 5516 O O . PRO B 1 344 ? 24.250 -14.166 44.233 1.00 25.89 346 PRO B O 1
ATOM 5520 N N . ASP B 1 345 ? 24.384 -14.664 46.430 1.00 23.19 347 ASP B N 1
ATOM 5521 C CA . ASP B 1 345 ? 24.312 -16.098 46.216 1.00 34.93 347 ASP B CA 1
ATOM 5522 C C . ASP B 1 345 ? 22.853 -16.473 45.958 1.00 30.25 347 ASP B C 1
ATOM 5523 O O . ASP B 1 345 ? 21.940 -15.658 46.125 1.00 31.29 347 ASP B O 1
ATOM 5528 N N . ASN B 1 346 ? 22.624 -17.715 45.545 1.00 30.27 348 ASN B N 1
ATOM 5529 C CA . ASN B 1 346 ? 21.253 -18.189 45.403 1.00 29.63 348 ASN B CA 1
ATOM 5530 C C . ASN B 1 346 ? 20.552 -18.172 46.758 1.00 26.17 348 ASN B C 1
ATOM 5531 O O . ASN B 1 346 ? 21.119 -18.596 47.768 1.00 22.38 348 ASN B O 1
ATOM 5536 N N . HIS B 1 347 ? 19.323 -17.660 46.782 1.00 22.07 349 HIS B N 1
ATOM 5537 C CA . HIS B 1 347 ? 18.511 -17.639 47.994 1.00 21.27 349 HIS B CA 1
ATOM 5538 C C . HIS B 1 347 ? 17.052 -17.492 47.577 1.00 19.73 349 HIS B C 1
ATOM 5539 O O . HIS B 1 347 ? 16.730 -17.460 46.386 1.00 19.49 349 HIS B O 1
ATOM 5546 N N . TYR B 1 348 ? 16.162 -17.413 48.565 1.00 19.17 350 TYR B N 1
ATOM 5547 C CA . TYR B 1 348 ? 14.753 -17.191 48.278 1.00 18.30 350 TYR B CA 1
ATOM 5548 C C . TYR B 1 348 ? 14.135 -16.208 49.260 1.00 17.75 350 TYR B C 1
ATOM 5549 O O . TYR B 1 348 ? 14.642 -15.981 50.361 1.00 16.39 350 TYR B O 1
ATOM 5558 N N . LEU B 1 349 ? 13.021 -15.626 48.826 1.00 13.45 351 LEU B N 1
ATOM 5559 C CA . LEU B 1 349 ? 12.175 -14.781 49.654 1.00 12.03 351 LEU B CA 1
ATOM 5560 C C . LEU B 1 349 ? 10.857 -15.491 49.934 1.00 16.72 351 LEU B C 1
ATOM 5561 O O . LEU B 1 349 ? 10.305 -16.172 49.063 1.00 13.33 351 LEU B O 1
ATOM 5566 N N . SER B 1 350 ? 10.364 -15.328 51.157 1.00 10.87 352 SER B N 1
ATOM 5567 C CA . SER B 1 350 ? 9.093 -15.891 51.595 1.00 15.74 352 SER B CA 1
ATOM 5568 C C . SER B 1 350 ? 8.099 -14.761 51.822 1.00 16.72 352 SER B C 1
ATOM 5569 O O . SER B 1 350 ? 8.357 -13.853 52.618 1.00 13.74 352 SER B O 1
ATOM 5572 N N . VAL B 1 351 ? 6.960 -14.834 51.142 1.00 11.28 353 VAL B N 1
ATOM 5573 C CA . VAL B 1 351 ? 6.014 -13.730 51.032 1.00 12.94 353 VAL B CA 1
ATOM 5574 C C . VAL B 1 351 ? 4.690 -14.171 51.635 1.00 14.02 353 VAL B C 1
ATOM 5575 O O . VAL B 1 351 ? 4.139 -15.213 51.262 1.00 16.77 353 VAL B O 1
ATOM 5579 N N . GLN B 1 352 ? 4.184 -13.368 52.561 1.00 15.34 354 GLN B N 1
ATOM 5580 C CA . GLN B 1 352 ? 2.824 -13.479 53.072 1.00 15.08 354 GLN B CA 1
ATOM 5581 C C . GLN B 1 352 ? 2.070 -12.197 52.760 1.00 19.53 354 GLN B C 1
ATOM 5582 O O . GLN B 1 352 ? 2.551 -11.099 53.053 1.00 16.57 354 GLN B O 1
ATOM 5588 N N . SER B 1 353 ? 0.907 -12.340 52.138 1.00 13.54 355 SER B N 1
ATOM 5589 C CA . SER B 1 353 ? 0.156 -11.206 51.623 1.00 23.52 355 SER B CA 1
ATOM 5590 C C . SER B 1 353 ? -1.300 -11.313 52.025 1.00 26.52 355 SER B C 1
ATOM 5591 O O . SER B 1 353 ? -1.843 -12.416 52.129 1.00 23.97 355 SER B O 1
ATOM 5594 N N . LYS B 1 354 ? -1.907 -10.151 52.290 1.00 19.00 356 LYS B N 1
ATOM 5595 C CA . LYS B 1 354 ? -3.316 -10.082 52.645 1.00 19.22 356 LYS B CA 1
ATOM 5596 C C . LYS B 1 354 ? -3.952 -8.916 51.910 1.00 18.77 356 LYS B C 1
ATOM 5597 O O . LYS B 1 354 ? -3.491 -7.778 52.036 1.00 15.87 356 LYS B O 1
ATOM 5603 N N . LEU B 1 355 ? -5.010 -9.200 51.162 1.00 18.62 357 LEU B N 1
ATOM 5604 C CA . LEU B 1 355 ? -5.740 -8.187 50.418 1.00 14.94 357 LEU B CA 1
ATOM 5605 C C . LEU B 1 355 ? -7.043 -7.889 51.144 1.00 21.28 357 LEU B C 1
ATOM 5606 O O . LEU B 1 355 ? -7.720 -8.805 51.616 1.00 19.77 357 LEU B O 1
ATOM 5611 N N . SER B 1 356 ? -7.397 -6.609 51.226 1.00 18.19 358 SER B N 1
ATOM 5612 C CA . SER B 1 356 ? -8.606 -6.215 51.936 1.00 19.45 358 SER B CA 1
ATOM 5613 C C . SER B 1 356 ? -9.212 -5.003 51.244 1.00 22.02 358 SER B C 1
ATOM 5614 O O . SER B 1 356 ? -8.646 -4.451 50.297 1.00 18.27 358 SER B O 1
ATOM 5617 N N . LYS B 1 357 ? -10.369 -4.577 51.745 1.00 25.03 359 LYS B N 1
ATOM 5618 C CA . LYS B 1 357 ? -11.099 -3.456 51.172 1.00 23.96 359 LYS B CA 1
ATOM 5619 C C . LYS B 1 357 ? -11.394 -2.424 52.252 1.00 28.46 359 LYS B C 1
ATOM 5620 O O . LYS B 1 357 ? -11.649 -2.772 53.409 1.00 28.18 359 LYS B O 1
ATOM 5626 N N . ASP B 1 358 ? -11.347 -1.155 51.859 1.00 32.46 360 ASP B N 1
ATOM 5627 C CA . ASP B 1 358 ? -11.868 -0.064 52.672 1.00 37.74 360 ASP B CA 1
ATOM 5628 C C . ASP B 1 358 ? -13.365 0.077 52.429 1.00 39.59 360 ASP B C 1
ATOM 5629 O O . ASP B 1 358 ? -13.770 0.365 51.296 1.00 36.54 360 ASP B O 1
ATOM 5634 N N . PRO B 1 359 ? -14.217 -0.127 53.440 1.00 41.35 361 PRO B N 1
ATOM 5635 C CA . PRO B 1 359 ? -15.664 -0.038 53.182 1.00 41.73 361 PRO B CA 1
ATOM 5636 C C . PRO B 1 359 ? -16.111 1.370 52.829 1.00 49.76 361 PRO B C 1
ATOM 5637 O O . PRO B 1 359 ? -17.085 1.532 52.083 1.00 52.29 361 PRO B O 1
ATOM 5641 N N . ASN B 1 360 ? -15.422 2.394 53.329 1.00 51.10 362 ASN B N 1
ATOM 5642 C CA . ASN B 1 360 ? -15.773 3.777 53.042 1.00 54.85 362 ASN B CA 1
ATOM 5643 C C . ASN B 1 360 ? -15.173 4.288 51.740 1.00 47.87 362 ASN B C 1
ATOM 5644 O O . ASN B 1 360 ? -15.634 5.313 51.224 1.00 52.14 362 ASN B O 1
ATOM 5649 N N . GLU B 1 361 ? -14.168 3.605 51.199 1.00 48.26 363 GLU B N 1
ATOM 5650 C CA . GLU B 1 361 ? -13.684 3.914 49.861 1.00 43.12 363 GLU B CA 1
ATOM 5651 C C . GLU B 1 361 ? -14.724 3.506 48.826 1.00 34.80 363 GLU B C 1
ATOM 5652 O O . GLU B 1 361 ? -15.404 2.485 48.971 1.00 43.40 363 GLU B O 1
ATOM 5658 N N . LYS B 1 362 ? -14.848 4.311 47.772 1.00 40.80 364 LYS B N 1
ATOM 5659 C CA . LYS B 1 362 ? -15.835 4.075 46.732 1.00 41.25 364 LYS B CA 1
ATOM 5660 C C . LYS B 1 362 ? -15.230 3.819 45.361 1.00 34.50 364 LYS B C 1
ATOM 5661 O O . LYS B 1 362 ? -15.946 3.347 44.475 1.00 36.75 364 LYS B O 1
ATOM 5667 N N . ARG B 1 363 ? -13.964 4.160 45.142 1.00 34.99 365 ARG B N 1
ATOM 5668 C CA . ARG B 1 363 ? -13.293 3.836 43.893 1.00 27.85 365 ARG B CA 1
ATOM 5669 C C . ARG B 1 363 ? -12.783 2.394 43.915 1.00 17.95 365 ARG B C 1
ATOM 5670 O O . ARG B 1 363 ? -12.674 1.761 44.969 1.00 22.88 365 ARG B O 1
ATOM 5678 N N . ASP B 1 364 ? -12.480 1.876 42.726 1.00 17.48 366 ASP B N 1
ATOM 5679 C CA . ASP B 1 364 ? -11.894 0.546 42.597 1.00 20.15 366 ASP B CA 1
ATOM 5680 C C . ASP B 1 364 ? -10.484 0.566 43.176 1.00 23.09 366 ASP B C 1
ATOM 5681 O O . ASP B 1 364 ? -9.634 1.339 42.722 1.00 18.69 366 ASP B O 1
ATOM 5686 N N . HIS B 1 365 ? -10.236 -0.260 44.188 1.00 19.22 367 HIS B N 1
ATOM 5687 C CA . HIS B 1 365 ? -9.022 -0.113 44.977 1.00 21.87 367 HIS B CA 1
ATOM 5688 C C . HIS B 1 365 ? -8.554 -1.467 45.494 1.00 19.73 367 HIS B C 1
ATOM 5689 O O . HIS B 1 365 ? -9.219 -2.491 45.318 1.00 20.07 367 HIS B O 1
ATOM 5696 N N . MET B 1 366 ? -7.412 -1.444 46.180 1.00 18.35 368 MET B N 1
ATOM 5697 C CA . MET B 1 366 ? -6.861 -2.616 46.853 1.00 13.70 368 MET B CA 1
ATOM 5698 C C . MET B 1 366 ? -6.051 -2.135 48.046 1.00 15.47 368 MET B C 1
ATOM 5699 O O . MET B 1 366 ? -5.127 -1.330 47.885 1.00 15.59 368 MET B O 1
ATOM 5704 N N . VAL B 1 367 ? -6.398 -2.620 49.232 1.00 12.04 369 VAL B N 1
ATOM 5705 C CA . VAL B 1 367 ? -5.572 -2.446 50.421 1.00 12.33 369 VAL B CA 1
ATOM 5706 C C . VAL B 1 367 ? -4.688 -3.675 50.573 1.00 12.42 369 VAL B C 1
ATOM 5707 O O . VAL B 1 367 ? -5.173 -4.812 50.511 1.00 13.87 369 VAL B O 1
ATOM 5711 N N . LEU B 1 368 ? -3.396 -3.452 50.791 1.00 12.33 370 LEU B N 1
ATOM 5712 C CA . LEU B 1 368 ? -2.418 -4.531 50.764 1.00 11.36 370 LEU B CA 1
ATOM 5713 C C . LEU B 1 368 ? -1.550 -4.488 52.011 1.00 15.67 370 LEU B C 1
ATOM 5714 O O . LEU B 1 368 ? -1.025 -3.431 52.378 1.00 14.71 370 LEU B O 1
ATOM 5719 N N . LEU B 1 369 ? -1.408 -5.648 52.649 1.00 12.04 371 LEU B N 1
ATOM 5720 C CA . LEU B 1 369 ? -0.496 -5.870 53.760 1.00 12.87 371 LEU B CA 1
ATOM 5721 C C . LEU B 1 369 ? 0.427 -7.009 53.357 1.00 12.91 371 LEU B C 1
ATOM 5722 O O . LEU B 1 369 ? -0.045 -8.055 52.900 1.00 15.97 371 LEU B O 1
ATOM 5727 N N . GLU B 1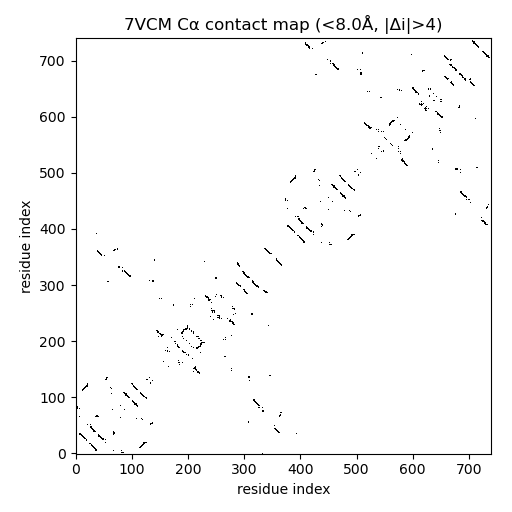 370 ? 1.733 -6.810 53.515 1.00 14.52 372 GLU B N 1
ATOM 5728 C CA . GLU B 1 370 ? 2.680 -7.786 52.997 1.00 13.15 372 GLU B CA 1
ATOM 5729 C C . GLU B 1 370 ? 3.898 -7.873 53.902 1.00 17.54 372 GLU B C 1
ATOM 5730 O O . GLU B 1 370 ? 4.401 -6.857 54.388 1.00 18.57 372 GLU B O 1
ATOM 5736 N N . PHE B 1 371 ? 4.358 -9.104 54.117 1.00 17.01 373 PHE B N 1
ATOM 5737 C CA . PHE B 1 371 ? 5.568 -9.397 54.870 1.00 15.84 373 PHE B CA 1
ATOM 5738 C C . PHE B 1 371 ? 6.478 -10.256 54.007 1.00 12.69 373 PHE B C 1
ATOM 5739 O O . PHE B 1 371 ? 6.023 -11.246 53.426 1.00 13.71 373 PHE B O 1
ATOM 5747 N N . VAL B 1 372 ? 7.762 -9.909 53.953 1.00 14.88 374 VAL B N 1
ATOM 5748 C CA . VAL B 1 372 ? 8.711 -10.606 53.091 1.00 15.90 374 VAL B CA 1
ATOM 5749 C C . VAL B 1 372 ? 10.009 -10.821 53.857 1.00 17.58 374 VAL B C 1
ATOM 5750 O O . VAL B 1 372 ? 10.517 -9.897 54.501 1.00 18.93 374 VAL B O 1
ATOM 5754 N N . THR B 1 373 ? 10.542 -12.043 53.783 1.00 19.54 375 THR B N 1
ATOM 5755 C CA . THR B 1 373 ? 11.795 -12.405 54.433 1.00 20.26 375 THR B CA 1
ATOM 5756 C C . THR B 1 373 ? 12.677 -13.213 53.489 1.00 18.23 375 THR B C 1
ATOM 5757 O O . THR B 1 373 ? 12.178 -14.059 52.740 1.00 18.77 375 THR B O 1
ATOM 5761 N N . ALA B 1 374 ? 13.986 -12.968 53.549 1.00 16.55 376 ALA B N 1
ATOM 5762 C CA . ALA B 1 374 ? 14.964 -13.718 52.770 1.00 16.90 376 ALA B CA 1
ATOM 5763 C C . ALA B 1 374 ? 15.497 -14.881 53.601 1.00 22.72 376 ALA B C 1
ATOM 5764 O O . ALA B 1 374 ? 15.528 -14.819 54.834 1.00 26.76 376 ALA B O 1
ATOM 5766 N N . ALA B 1 375 ? 15.978 -15.869 52.876 1.00 23.36 377 ALA B N 1
ATOM 5767 C CA . ALA B 1 375 ? 16.571 -17.062 53.443 1.00 28.38 377 ALA B CA 1
ATOM 5768 C C . ALA B 1 375 ? 17.398 -17.856 52.444 1.00 32.08 377 ALA B C 1
ATOM 5769 O O . ALA B 1 375 ? 17.319 -17.660 51.299 1.00 22.50 377 ALA B O 1
ATOM 5771 N N . GLY B 1 376 ? 18.261 -18.729 52.966 1.00 47.83 378 GLY B N 1
ATOM 5772 C CA . GLY B 1 376 ? 19.201 -19.508 52.183 1.00 31.54 378 GLY B CA 1
ATOM 5773 C C . GLY B 1 376 ? 18.492 -20.685 51.662 1.00 35.55 378 GLY B C 1
ATOM 5774 O O . GLY B 1 376 ? 17.617 -21.086 52.303 1.00 42.47 378 GLY B O 1
ATOM 5775 N N . ILE B 1 377 ? 18.879 -21.201 50.510 1.00 32.19 379 ILE B N 1
ATOM 5776 C CA . ILE B 1 377 ? 18.219 -22.353 49.931 1.00 32.53 379 ILE B CA 1
ATOM 5777 C C . ILE B 1 377 ? 18.374 -23.556 50.854 1.00 34.63 379 ILE B C 1
ATOM 5778 O O . ILE B 1 377 ? 19.430 -23.815 51.302 1.00 36.66 379 ILE B O 1
ATOM 5783 N N . THR B 1 378 ? 17.311 -24.265 51.130 1.00 29.55 380 THR B N 1
ATOM 5784 C CA . THR B 1 378 ? 17.353 -25.351 52.066 1.00 30.00 380 THR B CA 1
ATOM 5785 C C . THR B 1 378 ? 17.725 -26.674 51.421 1.00 27.18 380 THR B C 1
ATOM 5786 O O . THR B 1 378 ? 17.748 -26.791 50.277 1.00 24.19 380 THR B O 1
ATOM 5790 N N . LEU B 1 379 ? 17.974 -27.664 52.234 1.00 23.32 381 LEU B N 1
ATOM 5791 C CA . LEU B 1 379 ? 18.347 -28.981 51.723 1.00 29.61 381 LEU B CA 1
ATOM 5792 C C . LEU B 1 379 ? 17.250 -29.576 50.850 1.00 31.99 381 LEU B C 1
ATOM 5793 O O . LEU B 1 379 ? 17.531 -30.156 49.795 1.00 29.32 381 LEU B O 1
ATOM 5798 N N . GLY B 1 380 ? 15.991 -29.427 51.263 1.00 30.31 382 GLY B N 1
ATOM 5799 C CA . GLY B 1 380 ? 14.895 -30.065 50.556 1.00 39.12 382 GLY B CA 1
ATOM 5800 C C . GLY B 1 380 ? 14.528 -29.413 49.240 1.00 43.60 382 GLY B C 1
ATOM 5801 O O . GLY B 1 380 ? 13.816 -30.026 48.438 1.00 47.09 382 GLY B O 1
ATOM 5802 N N . MET B 1 381 ? 14.990 -28.191 49.000 1.00 39.00 383 MET B N 1
ATOM 5803 C CA . MET B 1 381 ? 14.661 -27.479 47.772 1.00 36.29 383 MET B CA 1
ATOM 5804 C C . MET B 1 381 ? 15.467 -28.026 46.596 1.00 41.85 383 MET B C 1
ATOM 5805 O O . MET B 1 381 ? 16.010 -29.130 46.658 1.00 45.26 383 MET B O 1
#

Foldseek 3Di:
DPLVVLQQAKFKEWEWEWEAAANNTWIKIKTFIAHLCQQKTWMKMFTPVFADQWAPVVCVVVRASLSAHEDPVRPLARQQRLLPQLGKWKWKWKDWPPAKIKTKIWTWHDDPRYTYIYMYIYIDGGDCCDCTSVVQFDNFADDFKFFFPQQAAAEQDPPVVVQVSLLVVCVVLPLPPSVFWGWDDDQLEIEIAGEADALLSLVLSQLSSCRYHRHTMYGDNYDHPDDDDHFHKDFDAVPDFLLVQCCWAPVGSVCSVVQVVSNPPVRPDRVPDDGRRITTDDDPFKKKKKAFDPVQLWIKIWIKDWTAGNVIHTTIMTMIMTMHRPDPDHGRGRHIWIKGKDKGWDDDPPDDGHMITIMMHMYIGHDDPVD/DLCVLQQAKFKEWEKEWEAAANPTWIKIKTFIAHLCQQKTWMKIFTPVFADQWAPVVCVVVRACLSAHEPPVRVLARQQSLLPQQGKKKWKWKDWPPAKIKTKIWTWHDDDRYTYIYMYIYIDGGDCCDCTSVVQFDRFADPFKDFFPQQAAAEQDCLVVQVSLLVQCVVLPQPCSVFWGWDDDQLEIEIAGEADALLSQVLSQLSSRRYHRHTMYGRNYDHPDDDDHFHKDFDAPPDFLLNQCCWAPVGSVCSVVQVVSNPPVRPDRVPDDGRRITTDHDPFKKKKKAFDVVQLWIKIWIKDWTAGNVIHTTIMTMIMTMHRPDPDHGRGRHIWIKGKDKGWDDDPPDDGHMITIIMGMYIGHDDPVD

InterPro domains:
  IPR000786 Green fluorescent protein, GFP [PR01229] (3-27)
  IPR000786 Green fluorescent protein, GFP [PR01229] (28-48)
  IPR000786 Green fluorescent protein, GFP [PR01229] (49-69)
  IPR000786 Green fluorescent protein, GFP [PR01229] (70-85)
  IPR000786 Green fluorescent protein, GFP [PR01229] (86-108)
  IPR000786 Green fluorescent protein, GFP [PR01229] (109-129)
  IPR000786 Green fluorescent protein, GFP [PR01229] (130-149)
  IPR000786 Green fluorescent protein, GFP [PR01229] (150-171)
  IPR000786 Green fluorescent protein, GFP [PR01229] (173-192)
  IPR000786 Green fluorescent protein, GFP [PR01229] (193-211)
  IPR000786 Green fluorescent protein, GFP [PR01229] (214-237)
  IPR009017 Green fluorescent protein [G3DSA:2.40.155.10] (1-145)
  IPR009017 Green fluorescent protein [G3DSA:2.40.155.10] (146-238)
  IPR009017 Green fluorescent protein [SSF54511] (2-228)
  IPR011584 Green fluorescent protein-related [PF01353] (14-227)

Secondary structure (DSSP, 8-state):
-GGGGGGSSEEEEEEEEEEEETTEEEEEEEEEEEEGGGTEEEEEEEETTSS-SS-GGGGTTT--GGGSB--GGGGGG-HHHHTTTT-EEEEEEEEETTS-EEEEEEEEEEETTEEEEEEEEEEES--TTSTTTTT-B--S---SEEE--TT-SB--S---HHHHHHHHHHHHTT-TTGGGEEEEEETTEEEEEEEEE-HHHHHHHHHHHHSBTT--EEEEEEEESS---PPEEEE--TT--HHHHHHHHHS-GGGHHHHHHHTTTT--SGGG--TT-EEEE------EEEEEEGGGTEEEEEEEEEEEBTTS-EEEEEEEEEEEESSSS----PPSEEEEEEEEEE--TT--SSEEEEEEEEEEEEPPTT-/--GGGGSSEEEEEEEEEEEETTEEEEEEEEEEEEGGGTEEEEEEEETTSS-SS-GGGGTTT--GGGSB--GGGGGG-HHHHTTTT-EEEEEEEEETTS-EEEEEEEEEEETTEEEEEEEEEEES--TTSTTTTT-B--S---SEEE--TT-SB-----HHHHHHHHHHHHTT-TTGGGEEEEEETTEEEEEEEEE-HHHHHHHHHHHHSBTT--EEEEEEEESS---PPEEEE--TT--HHHHHHHHTS-GGGHHHHHHHTTTT--SGGG--TT-EEEE------EEEEEEGGGTEEEEEEEEEEEBTTS-EEEEEEEEEEEESSSS----PPSEEEEEEEEEE--SS--SSEEEEEEEEEEEEPPTT-

Sequence (740 aa):
SKGEELFTGVVPILVELDGDVNGHKFSVSGEGEGDATYGKLTLKFICTTGKLPVPWPTLVTTLVQCFSRYPDHMKQHDFFKSAMPEGYIQERTIFFKDDGNYKTRAEVKFEGDTLVNRIELKGIDFKEDGNILGHKLEYNLPDGLFNFVKDAGEKLWDADDQAKKVQEHLNKTGIPDADKVNIQIADGKATVTGDGLSQEAKEKILVAVGNISGIASVDDQVKTATPATASQFYTVKSGDTLSAISKQVYGNANLYNKIFEANKPMLKSPDKIYPGQVLRIPEELENVYIKADKQKNGIKANFKIRHNIEDGGVQLAYHYQQNTPIGDGPVLLPDNHYLSVQSKLSKDPNEKRDHMVLLEFVTAAGITLGMKGEELFTGVVPILVELDGDVNGHKFSVSGEGEGDATYGKLTLKFICTTGKLPVPWPTLVTTLVQCFSRYPDHMKQHDFFKSAMPEGYIQERTIFFKDDGNYKTRAEVKFEGDTLVNRIELKGIDFKEDGNILGHKLEYNLPDGLFNFVKDAGEKLWDDDQAKKVQEHLNKTGIPDADKVNIQIADGKATVTGDGLSQEAKEKILVAVGNISGIASVDDQVKTATPATASQFYTVKSGDTLSAISKQVYGNANLYNKIFEANKPMLKSPDKIYPGQVLRIPEELENVYIKADKQKNGIKANFKIRHNIEDGGVQLAYHYQQNTPIGDGPVLLPDNHYLSVQSKLSKDPNEKRDHMVLLEFVTAAGITLGM

Nearest PDB structures (foldseek):
  7vcm-assembly1_A  TM=1.003E+00  e=9.272E-88  Aequorea victoria
  7vcm-assembly2_B  TM=1.002E+00  e=8.609E-85  Aequorea victoria
  4kag-assembly1_A  TM=9.814E-01  e=7.955E-44  Aequorea victoria
  3gj1-assembly3_C  TM=9.765E-01  e=2.496E-42  Aequorea victoria
  4w6u-assembly4_D  TM=9.831E-01  e=7.386E-41  synthetic construct